Protein AF-0000000065847060 (afdb_homodimer)

Solvent-accessible surface area (backbone atoms only — not comparable to full-atom values): 39460 Å² total; per-residue (Å²): 130,84,56,58,54,76,64,38,70,67,44,27,54,49,33,51,66,60,37,60,28,64,28,51,70,73,54,60,78,75,68,36,31,61,59,46,44,52,50,37,51,49,50,43,52,54,35,46,53,58,48,40,30,58,43,33,50,36,80,91,42,14,38,55,24,51,50,40,34,46,71,70,39,90,66,25,40,58,41,51,33,45,35,58,52,40,50,53,52,36,50,53,38,47,53,50,40,53,49,50,30,63,48,35,31,47,39,71,45,50,69,36,39,46,46,46,52,54,47,50,51,50,50,52,53,35,51,52,32,54,53,31,57,50,36,8,36,51,15,48,51,48,49,48,54,59,48,49,56,45,44,49,41,81,97,47,8,62,59,49,33,29,57,60,17,66,43,94,49,81,43,51,48,25,44,12,34,34,48,42,47,38,68,46,43,61,57,52,48,54,54,49,48,52,53,33,49,52,47,38,62,72,74,41,71,81,36,62,77,46,59,88,44,85,86,45,54,36,55,27,49,63,65,54,49,52,53,42,51,51,49,47,50,55,52,49,48,52,51,46,50,37,43,75,76,42,58,60,71,88,56,63,77,56,47,77,36,72,50,48,97,87,62,80,70,93,77,85,67,75,58,73,94,46,14,35,42,50,21,37,22,73,44,35,88,47,64,48,60,7,51,51,47,30,54,43,69,58,55,50,62,70,48,46,52,76,50,62,59,44,88,57,56,19,34,75,86,32,68,67,54,42,51,51,50,53,49,48,52,51,40,48,51,49,28,27,54,48,29,75,47,72,93,39,90,67,48,45,59,53,29,36,52,42,40,51,48,55,54,40,42,67,72,44,49,47,34,52,47,29,45,49,47,32,61,73,65,72,107,128,82,56,57,53,75,66,39,71,67,44,28,54,48,35,52,66,59,37,61,28,65,30,51,68,72,55,59,77,75,67,38,31,61,58,48,44,53,51,36,50,50,50,42,51,54,36,45,53,58,48,38,30,59,42,35,51,37,81,89,41,14,40,56,25,50,50,41,33,48,72,70,38,90,66,25,40,58,41,50,34,45,34,58,53,39,51,52,51,37,50,53,37,48,52,50,39,52,48,50,30,62,48,34,31,48,39,72,46,50,68,35,39,48,46,46,52,53,48,50,51,50,50,52,53,37,51,53,33,54,53,33,57,50,35,7,36,50,15,47,51,49,50,46,54,62,48,47,56,46,43,48,43,81,98,49,8,61,58,49,32,30,58,61,19,65,43,95,50,81,44,49,48,25,44,11,34,34,49,41,47,38,66,47,43,58,56,52,49,54,55,50,48,53,51,33,49,50,47,36,62,73,73,41,70,79,37,62,76,46,58,87,45,84,85,45,54,36,55,25,48,62,65,54,48,53,55,41,49,51,50,46,50,52,52,50,48,53,51,48,48,37,43,75,74,42,55,60,71,88,56,63,76,55,48,79,36,69,51,49,96,87,61,80,68,92,76,86,68,73,57,73,93,46,13,36,43,50,21,36,21,73,44,35,87,47,66,46,60,7,52,50,44,29,54,42,68,56,55,52,63,70,48,48,53,76,50,63,58,46,89,57,54,18,35,75,88,30,68,69,54,43,52,52,51,53,48,48,51,50,41,48,51,47,28,28,54,49,30,75,46,73,93,39,91,68,49,46,58,52,28,36,52,41,41,51,46,55,53,40,41,66,73,44,48,48,34,50,47,29,46,49,49,33,60,72,65,72,107

Secondary structure (DSSP, 8-state):
---HHHHSHHHHHHIIIIIS-EEETT--GGGGHHHHHHHHHHHHHHHHHHHHTT----TTTHHHHHHHHHHTSTTHHHHHHHHHHHHHHHHHHHHHHHHHHHHHTGGGSHHHHHHHHHHHHHHHHHHHHHHHTT-BHHHHHHHHHHHHGGGGSTTTHHHHHHHHHTSSSSSHHHHHHHHHHHHHHHHHHHHHHHHHHHHHHHH----TT-S--TTSEEESTTHHHHHHHHHHHHHHHHHHHHHHH-TTTTS-GGGGSB--TT---S-----HHHHHHHHHHHTSSSHHHHHHHHHHHHHGGGGHHHH---SSS-GGG-HHHHHHHHHHHHHHHHHHHHHTS-S-TTHHHHHHHHHHHHHHIIIIIHHHHHHHHHHHTT-/---HHHHSHHHHHHIIIIIS-EEETT--GGGGHHHHHHHHHHHHHHHHHHHHTT----TTTHHHHHHHHHHTSTTHHHHHHHHHHHHHHHHHHHHHHHHHHHHHTGGGSHHHHHHHHHHHHHHHHHHHHHHHTT-BHHHHHHHHHHHHGGGGSTTTHHHHHHHHHTSSSS-HHHHHHHHHHHHHHHHHHHHHHHHHHHHHHHH----TT-S--TTSEEESTTHHHHHHHHHHHHHHHHHHHHHHH-TTTTS-GGGGSB--TT---S-----HHHHHHHHHHHTSSSHHHHHHHHHHHHHGGGGHHHH---SSS-GGG-HHHHHHHHHHHHHHHHHHHHHTS-S-TTHHHHHHHHHHHHHHIIIIIHHHHHHHHHHHTT-

InterPro domains:
  IPR005797 Cytochrome b/b6, N-terminal domain [PF00033] (19-204)
  IPR005797 Cytochrome b/b6, N-terminal domain [PS51002] (1-209)
  IPR005798 Cytochrome b/b6, C-terminal [PF00032] (258-359)
  IPR005798 Cytochrome b/b6, C-terminal [PS51003] (210-379)
  IPR016174 Di-haem cytochrome, transmembrane [SSF81342] (1-260)
  IPR027387 Cytochrome b/b6-like domain superfamily [G3DSA:1.20.810.10] (1-379)
  IPR030689 Cytochrome b [PIRSF038885] (4-377)
  IPR036150 Cytochrome b/b6, C-terminal domain superfamily [SSF81648] (261-379)
  IPR048259 Cytochrome b/b6, N-terminal domain, eukaryotic/bacterial [cd00284] (9-206)
  IPR048260 Cytochrome b/b6, C-terminal domain, eukaryotic/bacterial [cd00290] (207-354)

pLDDT: mean 91.4, std 8.97, range [33.34, 98.62]

Radius of gyration: 29.86 Å; Cα contacts (8 Å, |Δi|>4): 925; chains: 2; bounding box: 66×87×59 Å

Foldseek 3Di:
DPPCCCPPPVSVVVCCQAWQQWAFPFADLLVLLLVVLVVLLVLLLVLVVVLVVQADQALVCRLVSLVCQCPPNDCSLVSVLLNLVSLVLNLVSLVSNLLVCLQQQVCLLVQLQVLSLVLVVLSVLLNLLVLLRNQFALNQVSCQVVLLLQLLDPPCSCVSSCVCCVHDGNHSSNRVVSSVSSNVSSVVSVVSSVVSSVSCSVVDDAHNQRDDPPPRIDTCPPVVVVSSVVVNVVSVVVSSCCSVPPSCVQPDPRRNHHHDPVDHDPDRADGLSLLLLLLQLVLDPRSNVSSVLSVCLSVVSSCLSVLDDAPGSHCSVPVVLVVLSVVLVVLSVLSSVLSPDDCDPPSSVSSNVSSVSNCCSRRPVNSVSRVVSCVVVVD/DPPCCCPPPVSVVVCCQAWQQWAFPFADLLVLLLVVLVVLLVLLLVLVVVLVVQADQALVCRLVSLVCQCPPDDCSLVSVLLNLVSLVLNLVSLVSNLLVCLQQQVCLLVQLLVLSLVLVVLSVLLNLLVLLRSQFALNQVSCQVVLLLQLLDPPCSCVSSCVCCVHDGNHSSNRVVSSVSSNVSSVVSVVSSVVSSVSCSVVDDAHNQRDDPPPRIDTCPPVVVVSSVVVNVVSVVVSSCCSVPPSCPQPDPRRNHHHDPVDHDPDRADGLSLLLLLLQLVLDPRSNVSSVLSVCLSVVSSCLSVLDDAPGSHCNPPVVLVVLSVVLVVLSVLSSVLSPDDCDPPSSVSSNVSSVSNCCSRRPVNSVSRVVSCVVVVD

Sequence (758 aa):
MTNIRKSHPLIKIVNDALIDLPAPSNISSWWNFGSLLGVCLAVQILTGLFLAMHYTSDTATAFNSVTHICRDVNYGWLLRYLHANGASMFFICLYLHVGRGLYYGSYTYTETWNVGIILLFAVMATAFKGYVLPWGQKSFWGATVITNLLSAIPYIGTDLVEWIWGGFSVDKATLTRFFAFHFLLPFIIAAMVMVHLLFLHETGSNNPTGIPSYFDMIPFHPYYTIKDILGFFLMLMALLMLVLFSPDLLGDPDNYIPANPLNTPPHIKPEWYFLFAYAILRSIPNKLGGVLALVLSILILMIVPILHTSKQRSMTFRPLSQCLFWLLVADLLTLTWIGGQPVEHPYIIIGQLASILYFSIILLLMPLTSLMENHLLKWMTNIRKSHPLIKIVNDALIDLPAPSNISSWWNFGSLLGVCLAVQILTGLFLAMHYTSDTATAFNSVTHICRDVNYGWLLRYLHANGASMFFICLYLHVGRGLYYGSYTYTETWNVGIILLFAVMATAFKGYVLPWGQKSFWGATVITNLLSAIPYIGTDLVEWIWGGFSVDKATLTRFFAFHFLLPFIIAAMVMVHLLFLHETGSNNPTGIPSYFDMIPFHPYYTIKDILGFFLMLMALLMLVLFSPDLLGDPDNYIPANPLNTPPHIKPEWYFLFAYAILRSIPNKLGGVLALVLSILILMIVPILHTSKQRSMTFRPLSQCLFWLLVADLLTLTWIGGQPVEHPYIIIGQLASILYFSIILLLMPLTSLMENHLLKW

Organism: Otomops martiensseni (NCBI:txid258867)

Structure (mmCIF, N/CA/C/O backbone):
data_AF-0000000065847060-model_v1
#
loop_
_entity.id
_entity.type
_entity.pdbx_description
1 polymer 'Cytochrome b'
#
loop_
_atom_site.group_PDB
_atom_site.id
_atom_site.type_symbol
_atom_site.label_atom_id
_atom_site.label_alt_id
_atom_site.label_comp_id
_atom_site.label_asym_id
_atom_site.label_entity_id
_atom_site.label_seq_id
_atom_site.pdbx_PDB_ins_code
_atom_site.Cartn_x
_atom_site.Cartn_y
_atom_site.Cartn_z
_atom_site.occupancy
_atom_site.B_iso_or_equiv
_atom_site.auth_seq_id
_atom_site.auth_comp_id
_atom_site.auth_asym_id
_atom_site.auth_atom_id
_atom_site.pdbx_PDB_model_num
ATOM 1 N N . MET A 1 1 ? 26.703 20.562 -20.688 1 33.34 1 MET A N 1
ATOM 2 C CA . MET A 1 1 ? 25.328 20.312 -20.25 1 33.34 1 MET A CA 1
ATOM 3 C C . MET A 1 1 ? 25.234 19.016 -19.469 1 33.34 1 MET A C 1
ATOM 5 O O . MET A 1 1 ? 25.5 17.938 -20.016 1 33.34 1 MET A O 1
ATOM 9 N N . THR A 1 2 ? 25.547 19.062 -18.219 1 48.06 2 THR A N 1
ATOM 10 C CA . THR A 1 2 ? 25.656 17.875 -17.375 1 48.06 2 THR A CA 1
ATOM 11 C C . THR A 1 2 ? 24.391 17.031 -17.469 1 48.06 2 THR A C 1
ATOM 13 O O . THR A 1 2 ? 23.281 17.531 -17.312 1 48.06 2 THR A O 1
ATOM 16 N N . ASN A 1 3 ? 24.375 16.016 -18.188 1 52.25 3 ASN A N 1
ATOM 17 C CA . ASN A 1 3 ? 23.25 15.109 -18.453 1 52.25 3 ASN A CA 1
ATOM 18 C C . ASN A 1 3 ? 22.547 14.703 -17.156 1 52.25 3 ASN A C 1
ATOM 20 O O . ASN A 1 3 ? 23.125 14.016 -16.312 1 52.25 3 ASN A O 1
ATOM 24 N N . ILE A 1 4 ? 21.5 15.43 -16.75 1 63.53 4 ILE A N 1
ATOM 25 C CA . ILE A 1 4 ? 20.672 15.234 -15.57 1 63.53 4 ILE A CA 1
ATOM 26 C C . ILE A 1 4 ? 20.5 13.742 -15.289 1 63.53 4 ILE A C 1
ATOM 28 O O . ILE A 1 4 ? 20.391 13.328 -14.133 1 63.53 4 ILE A O 1
ATOM 32 N N . ARG A 1 5 ? 20.594 12.945 -16.219 1 60.72 5 ARG A N 1
ATOM 33 C CA . ARG A 1 5 ? 20.406 11.508 -16.062 1 60.72 5 ARG A CA 1
ATOM 34 C C . ARG A 1 5 ? 21.578 10.883 -15.312 1 60.72 5 ARG A C 1
ATOM 36 O O . ARG A 1 5 ? 21.406 9.875 -14.633 1 60.72 5 ARG A O 1
ATOM 43 N N . LYS A 1 6 ? 22.609 11.523 -15.344 1 66.5 6 LYS A N 1
ATOM 44 C CA . LYS A 1 6 ? 23.828 10.984 -14.742 1 66.5 6 LYS A CA 1
ATOM 45 C C . LYS A 1 6 ? 24.156 11.703 -13.438 1 66.5 6 LYS A C 1
ATOM 47 O O . LYS A 1 6 ? 24.969 11.219 -12.641 1 66.5 6 LYS A O 1
ATOM 52 N N . SER A 1 7 ? 23.391 12.812 -13.18 1 62.47 7 SER A N 1
ATOM 53 C CA . SER A 1 7 ? 23.797 13.609 -12.023 1 62.47 7 SER A CA 1
ATOM 54 C C . SER A 1 7 ? 22.734 13.562 -10.922 1 62.47 7 SER A C 1
ATOM 56 O O . SER A 1 7 ? 23.062 13.5 -9.734 1 62.47 7 SER A O 1
ATOM 58 N N . HIS A 1 8 ? 21.5 13.57 -11.32 1 70.31 8 HIS A N 1
ATOM 59 C CA . HIS A 1 8 ? 20.438 13.578 -10.312 1 70.31 8 HIS A CA 1
ATOM 60 C C . HIS A 1 8 ? 20.297 12.203 -9.664 1 70.31 8 HIS A C 1
ATOM 62 O O . HIS A 1 8 ? 20.172 11.195 -10.359 1 70.31 8 HIS A O 1
ATOM 68 N N . PRO A 1 9 ? 20.312 12.117 -8.422 1 67.75 9 PRO A N 1
ATOM 69 C CA . PRO A 1 9 ? 20.375 10.844 -7.703 1 67.75 9 PRO A CA 1
ATOM 70 C C . PRO A 1 9 ? 19.25 9.891 -8.07 1 67.75 9 PRO A C 1
ATOM 72 O O . PRO A 1 9 ? 19.469 8.703 -8.273 1 67.75 9 PRO A O 1
ATOM 75 N N . LEU A 1 10 ? 18.141 10.391 -8.156 1 69.38 10 LEU A N 1
ATOM 76 C CA . LEU A 1 10 ? 17 9.539 -8.477 1 69.38 10 LEU A CA 1
ATOM 77 C C . LEU A 1 10 ? 17.047 9.086 -9.93 1 69.38 10 LEU A C 1
ATOM 79 O O . LEU A 1 10 ? 16.797 7.918 -10.227 1 69.38 10 LEU A O 1
ATOM 83 N N . ILE A 1 11 ? 17.328 10 -10.773 1 70.62 11 ILE A N 1
ATOM 84 C CA . ILE A 1 11 ? 17.344 9.695 -12.195 1 70.62 11 ILE A CA 1
ATOM 85 C C . ILE A 1 11 ? 18.484 8.719 -12.492 1 70.62 11 ILE A C 1
ATOM 87 O O . ILE A 1 11 ? 18.344 7.844 -13.352 1 70.62 11 ILE A O 1
ATOM 91 N N . LYS A 1 12 ? 19.5 8.852 -11.766 1 70 12 LYS A N 1
ATOM 92 C CA . LYS A 1 12 ? 20.641 7.957 -11.945 1 70 12 LYS A CA 1
ATOM 93 C C . LYS A 1 12 ? 20.266 6.516 -11.625 1 70 12 LYS A C 1
ATOM 95 O O . LYS A 1 12 ? 20.672 5.59 -12.328 1 70 12 LYS A O 1
ATOM 100 N N . ILE A 1 13 ? 19.5 6.363 -10.609 1 69.88 13 ILE A N 1
ATOM 101 C CA . ILE A 1 13 ? 19.047 5.031 -10.203 1 69.88 13 ILE A CA 1
ATOM 102 C C . ILE A 1 13 ? 18.172 4.426 -11.297 1 69.88 13 ILE A C 1
ATOM 104 O O . ILE A 1 13 ? 18.375 3.271 -11.688 1 69.88 13 ILE A O 1
ATOM 108 N N . VAL A 1 14 ? 17.344 5.234 -11.836 1 69.62 14 VAL A N 1
ATOM 109 C CA . VAL A 1 14 ? 16.453 4.785 -12.898 1 69.62 14 VAL A CA 1
ATOM 110 C C . VAL A 1 14 ? 17.266 4.5 -14.164 1 69.62 14 VAL A C 1
ATOM 112 O O . VAL A 1 14 ? 17.031 3.49 -14.836 1 69.62 14 VAL A O 1
ATOM 115 N N . ASN A 1 15 ? 18.172 5.359 -14.445 1 68.5 15 ASN A N 1
ATOM 116 C CA . ASN A 1 15 ? 19 5.191 -15.633 1 68.5 15 ASN A CA 1
ATOM 117 C C . ASN A 1 15 ? 19.828 3.91 -15.562 1 68.5 15 ASN A C 1
ATOM 119 O O . ASN A 1 15 ? 19.859 3.139 -16.516 1 68.5 15 ASN A O 1
ATOM 123 N N . ASP A 1 16 ? 20.391 3.719 -14.508 1 69.38 16 ASP A N 1
ATOM 124 C CA . ASP A 1 16 ? 21.234 2.537 -14.336 1 69.38 16 ASP A CA 1
ATOM 125 C C . ASP A 1 16 ? 20.391 1.263 -14.328 1 69.38 16 ASP A C 1
ATOM 127 O O . ASP A 1 16 ? 20.828 0.221 -14.82 1 69.38 16 ASP A O 1
ATOM 131 N N . ALA A 1 17 ? 19.156 1.473 -13.891 1 68 17 ALA A N 1
ATOM 132 C CA . ALA A 1 17 ? 18.312 0.294 -13.711 1 68 17 ALA A CA 1
ATOM 133 C C . ALA A 1 17 ? 17.578 -0.053 -15 1 68 17 ALA A C 1
ATOM 135 O O . ALA A 1 17 ? 17.266 -1.221 -15.25 1 68 17 ALA A O 1
ATOM 136 N N . LEU A 1 18 ? 17.375 0.952 -15.805 1 69.75 18 LEU A N 1
ATOM 137 C CA . LEU A 1 18 ? 16.484 0.689 -16.938 1 69.75 18 LEU A CA 1
ATOM 138 C C . LEU A 1 18 ? 17.188 0.986 -18.25 1 69.75 18 LEU A C 1
ATOM 140 O O . LEU A 1 18 ? 16.891 0.352 -19.266 1 69.75 18 LEU A O 1
ATOM 144 N N . ILE A 1 19 ? 18.062 1.919 -18.25 1 69.19 19 ILE A N 1
ATOM 145 C CA . ILE A 1 19 ? 18.609 2.377 -19.516 1 69.19 19 ILE A CA 1
ATOM 146 C C . ILE A 1 19 ? 19.969 1.732 -19.766 1 69.19 19 ILE A C 1
ATOM 148 O O . ILE A 1 19 ? 20.172 1.046 -20.766 1 69.19 19 ILE A O 1
ATOM 152 N N . ASP A 1 20 ? 20.891 1.812 -18.891 1 71.19 20 ASP A N 1
ATOM 153 C CA . ASP A 1 20 ? 22.266 1.383 -19.125 1 71.19 20 ASP A CA 1
ATOM 154 C C . ASP A 1 20 ? 22.5 -0.01 -18.547 1 71.19 20 ASP A C 1
ATOM 156 O O . ASP A 1 20 ? 23.656 -0.417 -18.359 1 71.19 20 ASP A O 1
ATOM 160 N N . LEU A 1 21 ? 21.453 -0.7 -18.359 1 75.12 21 LEU A N 1
ATOM 161 C CA . LEU A 1 21 ? 21.625 -2.047 -17.828 1 75.12 21 LEU A CA 1
ATOM 162 C C . LEU A 1 21 ? 22.25 -2.963 -18.875 1 75.12 21 LEU A C 1
ATOM 164 O O . LEU A 1 21 ? 21.703 -3.143 -19.953 1 75.12 21 LEU A O 1
ATOM 168 N N . PRO A 1 22 ? 23.422 -3.395 -18.625 1 76.06 22 PRO A N 1
ATOM 169 C CA . PRO A 1 22 ? 24.031 -4.336 -19.562 1 76.06 22 PRO A CA 1
ATOM 170 C C . PRO A 1 22 ? 23.266 -5.648 -19.672 1 76.06 22 PRO A C 1
ATOM 172 O O . PRO A 1 22 ? 22.891 -6.23 -18.656 1 76.06 22 PRO A O 1
ATOM 175 N N . ALA A 1 23 ? 22.953 -6.02 -20.875 1 82.44 23 ALA A N 1
ATOM 176 C CA . ALA A 1 23 ? 22.234 -7.27 -21.125 1 82.44 23 ALA A CA 1
ATOM 177 C C . ALA A 1 23 ? 22.938 -8.078 -22.219 1 82.44 23 ALA A C 1
ATOM 179 O O . ALA A 1 23 ? 23.453 -7.52 -23.188 1 82.44 23 ALA A O 1
ATOM 180 N N . PRO A 1 24 ? 22.938 -9.391 -21.969 1 83.56 24 PRO A N 1
ATOM 181 C CA . PRO A 1 24 ? 23.516 -10.211 -23.031 1 83.56 24 PRO A CA 1
ATOM 182 C C . PRO A 1 24 ? 22.828 -10.023 -24.375 1 83.56 24 PRO A C 1
ATOM 184 O O . PRO A 1 24 ? 21.609 -9.883 -24.438 1 83.56 24 PRO A O 1
ATOM 187 N N . SER A 1 25 ? 23.531 -10.086 -25.422 1 79.56 25 SER A N 1
ATOM 188 C CA . SER A 1 25 ? 23.016 -9.797 -26.766 1 79.56 25 SER A CA 1
ATOM 189 C C . SER A 1 25 ? 22.172 -10.953 -27.297 1 79.56 25 SER A C 1
ATOM 191 O O . SER A 1 25 ? 21.391 -10.773 -28.234 1 79.56 25 SER A O 1
ATOM 193 N N . ASN A 1 26 ? 22.281 -12.055 -26.688 1 81.5 26 ASN A N 1
ATOM 194 C CA . ASN A 1 26 ? 21.656 -13.242 -27.266 1 81.5 26 ASN A CA 1
ATOM 195 C C . ASN A 1 26 ? 20.375 -13.602 -26.531 1 81.5 26 ASN A C 1
ATOM 197 O O . ASN A 1 26 ? 19.859 -14.719 -26.672 1 81.5 26 ASN A O 1
ATOM 201 N N . ILE A 1 27 ? 19.953 -12.703 -25.812 1 81.69 27 ILE A N 1
ATOM 202 C CA . ILE A 1 27 ? 18.719 -13.031 -25.094 1 81.69 27 ILE A CA 1
ATOM 203 C C . ILE A 1 27 ? 17.531 -12.906 -26.031 1 81.69 27 ILE A C 1
ATOM 205 O O . ILE A 1 27 ? 17.531 -12.086 -26.953 1 81.69 27 ILE A O 1
ATOM 209 N N . SER A 1 28 ? 16.578 -13.836 -25.922 1 81.75 28 SER A N 1
ATOM 210 C CA . SER A 1 28 ? 15.391 -13.875 -26.766 1 81.75 28 SER A CA 1
ATOM 211 C C . SER A 1 28 ? 14.227 -13.133 -26.125 1 81.75 28 SER A C 1
ATOM 213 O O . SER A 1 28 ? 14.383 -12.523 -25.062 1 81.75 28 SER A O 1
ATOM 215 N N . SER A 1 29 ? 13.031 -13.234 -26.781 1 82.75 29 SER A N 1
ATOM 216 C CA . SER A 1 29 ? 11.828 -12.57 -26.297 1 82.75 29 SER A CA 1
ATOM 217 C C . SER A 1 29 ? 11.312 -13.219 -25 1 82.75 29 SER A C 1
ATOM 219 O O . SER A 1 29 ? 10.5 -12.633 -24.297 1 82.75 29 SER A O 1
ATOM 221 N N . TRP A 1 30 ? 11.852 -14.359 -24.734 1 82.25 30 TRP A N 1
ATOM 222 C CA . TRP A 1 30 ? 11.43 -15.062 -23.516 1 82.25 30 TRP A CA 1
ATOM 223 C C . TRP A 1 30 ? 11.867 -14.305 -22.266 1 82.25 30 TRP A C 1
ATOM 225 O O . TRP A 1 30 ? 11.297 -14.5 -21.188 1 82.25 30 TRP A O 1
ATOM 235 N N . TRP A 1 31 ? 12.883 -13.484 -22.469 1 86.19 31 TRP A N 1
ATOM 236 C CA . TRP A 1 31 ? 13.398 -12.719 -21.328 1 86.19 31 TRP A CA 1
ATOM 237 C C . TRP A 1 31 ? 12.539 -11.492 -21.062 1 86.19 31 TRP A C 1
ATOM 239 O O . TRP A 1 31 ? 12.711 -10.812 -20.047 1 86.19 31 TRP A O 1
ATOM 249 N N . ASN A 1 32 ? 11.531 -11.328 -21.922 1 89.44 32 ASN A N 1
ATOM 250 C CA . ASN A 1 32 ? 10.672 -10.156 -21.797 1 89.44 32 ASN A CA 1
ATOM 251 C C . ASN A 1 32 ? 9.555 -10.391 -20.781 1 89.44 32 ASN A C 1
ATOM 253 O O . ASN A 1 32 ? 8.859 -9.445 -20.391 1 89.44 32 ASN A O 1
ATOM 257 N N . PHE A 1 33 ? 9.406 -11.562 -20.328 1 91.75 33 PHE A N 1
ATOM 258 C CA . PHE A 1 33 ? 8.258 -11.875 -19.484 1 91.75 33 PHE A CA 1
ATOM 259 C C . PHE A 1 33 ? 8.414 -11.25 -18.094 1 91.75 33 PHE A C 1
ATOM 261 O O . PHE A 1 33 ? 7.422 -11.008 -17.406 1 91.75 33 PHE A O 1
ATOM 268 N N . GLY A 1 34 ? 9.633 -11.008 -17.797 1 91.94 34 GLY A N 1
ATOM 269 C CA . GLY A 1 34 ? 9.812 -10.234 -16.578 1 91.94 34 GLY A CA 1
ATOM 270 C C . GLY A 1 34 ? 9.195 -8.852 -16.641 1 91.94 34 GLY A C 1
ATOM 271 O O . GLY A 1 34 ? 8.461 -8.445 -15.734 1 91.94 34 GLY A O 1
ATOM 272 N N . SER A 1 35 ? 9.508 -8.195 -17.703 1 91.88 35 SER A N 1
ATOM 273 C CA . SER A 1 35 ? 8.961 -6.859 -17.891 1 91.88 35 SER A CA 1
ATOM 274 C C . SER A 1 35 ? 7.445 -6.902 -18.062 1 91.88 35 SER A C 1
ATOM 276 O O . SER A 1 35 ? 6.734 -6.008 -17.609 1 91.88 35 SER A O 1
ATOM 278 N N . LEU A 1 36 ? 6.957 -7.914 -18.75 1 96 36 LEU A N 1
ATOM 279 C CA . LEU A 1 36 ? 5.516 -8.07 -18.906 1 96 36 LEU A CA 1
ATOM 280 C C . LEU A 1 36 ? 4.832 -8.227 -17.547 1 96 36 LEU A C 1
ATOM 282 O O . LEU A 1 36 ? 3.748 -7.676 -17.344 1 96 36 LEU A O 1
ATOM 286 N N . LEU A 1 37 ? 5.461 -8.977 -16.703 1 97.81 37 LEU A N 1
ATOM 287 C CA . LEU A 1 37 ? 4.922 -9.148 -15.359 1 97.81 37 LEU A CA 1
ATOM 288 C C . LEU A 1 37 ? 4.844 -7.809 -14.633 1 97.81 37 LEU A C 1
ATOM 290 O O . LEU A 1 37 ? 3.914 -7.57 -13.859 1 97.81 37 LEU A O 1
ATOM 294 N N . GLY A 1 38 ? 5.812 -6.961 -14.891 1 96.44 38 GLY A N 1
ATOM 295 C CA . GLY A 1 38 ? 5.746 -5.621 -14.328 1 96.44 38 GLY A CA 1
ATOM 296 C C . GLY A 1 38 ? 4.523 -4.844 -14.781 1 96.44 38 GLY A C 1
ATOM 297 O O . GLY A 1 38 ? 3.869 -4.184 -13.969 1 96.44 38 GLY A O 1
ATOM 298 N N . VAL A 1 39 ? 4.223 -4.961 -15.992 1 96.19 39 VAL A N 1
ATOM 299 C CA . VAL A 1 39 ? 3.061 -4.27 -16.547 1 96.19 39 VAL A CA 1
ATOM 300 C C . VAL A 1 39 ? 1.78 -4.887 -15.977 1 96.19 39 VAL A C 1
ATOM 302 O O . VAL A 1 39 ? 0.838 -4.168 -15.633 1 96.19 39 VAL A O 1
ATOM 305 N N . CYS A 1 40 ? 1.744 -6.188 -15.906 1 97.94 40 CYS A N 1
ATOM 306 C CA . CYS A 1 40 ? 0.587 -6.852 -15.312 1 97.94 40 CYS A CA 1
ATOM 307 C C . CYS A 1 40 ? 0.35 -6.367 -13.891 1 97.94 40 CYS A C 1
ATOM 309 O O . CYS A 1 40 ? -0.788 -6.098 -13.5 1 97.94 40 CYS A O 1
ATOM 311 N N . LEU A 1 41 ? 1.435 -6.285 -13.156 1 98.12 41 LEU A N 1
ATOM 312 C CA . LEU A 1 41 ? 1.323 -5.809 -11.781 1 98.12 41 LEU A CA 1
ATOM 313 C C . LEU A 1 41 ? 0.771 -4.387 -11.742 1 98.12 41 LEU A C 1
ATOM 315 O O . LEU A 1 41 ? -0.118 -4.086 -10.945 1 98.12 41 LEU A O 1
ATOM 319 N N . ALA A 1 42 ? 1.227 -3.541 -12.609 1 97 42 ALA A N 1
ATOM 320 C CA . ALA A 1 42 ? 0.76 -2.16 -12.68 1 97 42 ALA A CA 1
ATOM 321 C C . ALA A 1 42 ? -0.724 -2.098 -13.031 1 97 42 ALA A C 1
ATOM 323 O O . ALA A 1 42 ? -1.486 -1.354 -12.406 1 97 42 ALA A O 1
ATOM 324 N N . VAL A 1 43 ? -1.07 -2.857 -13.984 1 97.5 43 VAL A N 1
ATOM 325 C CA . VAL A 1 43 ? -2.467 -2.891 -14.406 1 97.5 43 VAL A CA 1
ATOM 326 C C . VAL A 1 43 ? -3.344 -3.365 -13.25 1 97.5 43 VAL A C 1
ATOM 328 O O . VAL A 1 43 ? -4.398 -2.785 -12.984 1 97.5 43 VAL A O 1
ATOM 331 N N . GLN A 1 44 ? -2.908 -4.395 -12.625 1 98.56 44 GLN A N 1
ATOM 332 C CA . GLN A 1 44 ? -3.67 -4.938 -11.5 1 98.56 44 GLN A CA 1
ATOM 333 C C . GLN A 1 44 ? -3.803 -3.908 -10.383 1 98.56 44 GLN A C 1
ATOM 335 O O . GLN A 1 44 ? -4.879 -3.752 -9.797 1 98.56 44 GLN A O 1
ATOM 340 N N . ILE A 1 45 ? -2.766 -3.209 -10.031 1 97.94 45 ILE A N 1
ATOM 341 C CA . ILE A 1 45 ? -2.799 -2.223 -8.953 1 97.94 45 ILE A CA 1
ATOM 342 C C . ILE A 1 45 ? -3.707 -1.061 -9.352 1 97.94 45 ILE A C 1
ATOM 344 O O . ILE A 1 45 ? -4.566 -0.643 -8.562 1 97.94 45 ILE A O 1
ATOM 348 N N . LEU A 1 46 ? -3.594 -0.546 -10.555 1 97.38 46 LEU A N 1
ATOM 349 C CA . LEU A 1 46 ? -4.359 0.614 -10.992 1 97.38 46 LEU A CA 1
ATOM 350 C C . LEU A 1 46 ? -5.848 0.283 -11.078 1 97.38 46 LEU A C 1
ATOM 352 O O . LEU A 1 46 ? -6.684 1.031 -10.562 1 97.38 46 LEU A O 1
ATOM 356 N N . THR A 1 47 ? -6.148 -0.792 -11.711 1 97.94 47 THR A N 1
ATOM 357 C CA . THR A 1 47 ? -7.555 -1.168 -11.812 1 97.94 47 THR A CA 1
ATOM 358 C C . THR A 1 47 ? -8.117 -1.513 -10.438 1 97.94 47 THR A C 1
ATOM 360 O O . THR A 1 47 ? -9.258 -1.164 -10.125 1 97.94 47 THR A O 1
ATOM 363 N N . GLY A 1 48 ? -7.309 -2.23 -9.641 1 98 48 GLY A N 1
ATOM 364 C CA . GLY A 1 48 ? -7.742 -2.545 -8.289 1 98 48 GLY A CA 1
ATOM 365 C C . GLY A 1 48 ? -8.039 -1.313 -7.453 1 98 48 GLY A C 1
ATOM 366 O O . GLY A 1 48 ? -9.008 -1.291 -6.688 1 98 48 GLY A O 1
ATOM 367 N N . LEU A 1 49 ? -7.234 -0.3 -7.543 1 97.12 49 LEU A N 1
ATOM 368 C CA . LEU A 1 49 ? -7.449 0.944 -6.812 1 97.12 49 LEU A CA 1
ATOM 369 C C . LEU A 1 49 ? -8.758 1.605 -7.238 1 97.12 49 LEU A C 1
ATOM 371 O O . LEU A 1 49 ? -9.516 2.08 -6.395 1 97.12 49 LEU A O 1
ATOM 375 N N . PHE A 1 50 ? -8.984 1.636 -8.5 1 96.88 50 PHE A N 1
ATOM 376 C CA . PHE A 1 50 ? -10.227 2.213 -8.992 1 96.88 50 PHE A CA 1
ATOM 377 C C . PHE A 1 50 ? -11.43 1.438 -8.469 1 96.88 50 PHE A C 1
ATOM 379 O O . PHE A 1 50 ? -12.414 2.035 -8.039 1 96.88 50 PHE A O 1
ATOM 386 N N . LEU A 1 51 ? -11.328 0.161 -8.508 1 97.81 51 LEU A N 1
ATOM 387 C CA . LEU A 1 51 ? -12.438 -0.66 -8.023 1 97.81 51 LEU A CA 1
ATOM 388 C C . LEU A 1 51 ? -12.664 -0.442 -6.531 1 97.81 51 LEU A C 1
ATOM 390 O O . LEU A 1 51 ? -13.812 -0.39 -6.078 1 97.81 51 LEU A O 1
ATOM 394 N N . ALA A 1 52 ? -11.594 -0.293 -5.801 1 97.31 52 ALA A N 1
ATOM 395 C CA . ALA A 1 52 ? -11.68 -0.107 -4.355 1 97.31 52 ALA A CA 1
ATOM 396 C C . ALA A 1 52 ? -12.43 1.173 -4.012 1 97.31 52 ALA A C 1
ATOM 398 O O . ALA A 1 52 ? -13.062 1.264 -2.955 1 97.31 52 ALA A O 1
ATOM 399 N N . MET A 1 53 ? -12.445 2.111 -4.883 1 96.56 53 MET A N 1
ATOM 400 C CA . MET A 1 53 ? -13.102 3.393 -4.648 1 96.56 53 MET A CA 1
ATOM 401 C C . MET A 1 53 ? -14.617 3.246 -4.734 1 96.56 53 MET A C 1
ATOM 403 O O . MET A 1 53 ? -15.359 4.16 -4.363 1 96.56 53 MET A O 1
ATOM 407 N N . HIS A 1 54 ? -15.07 2.09 -5.207 1 96.12 54 HIS A N 1
ATOM 408 C CA . HIS A 1 54 ? -16.5 1.877 -5.379 1 96.12 54 HIS A CA 1
ATOM 409 C C . HIS A 1 54 ? -16.953 0.611 -4.664 1 96.12 54 HIS A C 1
ATOM 411 O O . HIS A 1 54 ? -18.141 0.245 -4.734 1 96.12 54 HIS A O 1
ATOM 417 N N . TYR A 1 55 ? -16.031 -0.058 -4.023 1 96.88 55 TYR A N 1
ATOM 418 C CA . TYR A 1 55 ? -16.312 -1.363 -3.438 1 96.88 55 TYR A CA 1
ATOM 419 C C . TYR A 1 55 ? -16.484 -1.259 -1.928 1 96.88 55 TYR A C 1
ATOM 421 O O . TYR A 1 55 ? -15.766 -0.506 -1.267 1 96.88 55 TYR A O 1
ATOM 429 N N . THR A 1 56 ? -17.375 -2.006 -1.36 1 95.75 56 THR A N 1
ATOM 430 C CA . THR A 1 56 ? -17.547 -2.123 0.083 1 95.75 56 THR A CA 1
ATOM 431 C C . THR A 1 56 ? -17.453 -3.582 0.522 1 95.75 56 THR A C 1
ATOM 433 O O . THR A 1 56 ? -18.094 -4.457 -0.075 1 95.75 56 THR A O 1
ATOM 436 N N . SER A 1 57 ? -16.703 -3.863 1.511 1 95.56 57 SER A N 1
ATOM 437 C CA . SER A 1 57 ? -16.406 -5.227 1.948 1 95.56 57 SER A CA 1
ATOM 438 C C . SER A 1 57 ? -17.328 -5.645 3.09 1 95.56 57 SER A C 1
ATOM 440 O O . SER A 1 57 ? -16.859 -5.938 4.195 1 95.56 57 SER A O 1
ATOM 442 N N . ASP A 1 58 ? -18.516 -5.66 2.869 1 94.5 58 ASP A N 1
ATOM 443 C CA . ASP A 1 58 ? -19.547 -6.129 3.785 1 94.5 58 ASP A CA 1
ATOM 444 C C . ASP A 1 58 ? -20.453 -7.164 3.113 1 94.5 58 ASP A C 1
ATOM 446 O O . ASP A 1 58 ? -20.812 -7.02 1.942 1 94.5 58 ASP A O 1
ATOM 450 N N . THR A 1 59 ? -20.828 -8.234 3.846 1 92.44 59 THR A N 1
ATOM 451 C CA . THR A 1 59 ? -21.594 -9.328 3.262 1 92.44 59 THR A CA 1
ATOM 452 C C . THR A 1 59 ? -22.938 -8.82 2.713 1 92.44 59 THR A C 1
ATOM 454 O O . THR A 1 59 ? -23.469 -9.383 1.753 1 92.44 59 THR A O 1
ATOM 457 N N . ALA A 1 60 ? -23.422 -7.711 3.279 1 91.06 60 ALA A N 1
ATOM 458 C CA . ALA A 1 60 ? -24.703 -7.18 2.859 1 91.06 60 ALA A CA 1
ATOM 459 C C . ALA A 1 60 ? -24.578 -6.32 1.608 1 91.06 60 ALA A C 1
ATOM 461 O O . ALA A 1 60 ? -25.547 -6.125 0.87 1 91.06 60 ALA A O 1
ATOM 462 N N . THR A 1 61 ? -23.391 -5.84 1.355 1 93.81 61 THR A N 1
ATOM 463 C CA . THR A 1 61 ? -23.312 -4.82 0.313 1 93.81 61 THR A CA 1
ATOM 464 C C . THR A 1 61 ? -22.266 -5.207 -0.732 1 93.81 61 THR A C 1
ATOM 466 O O . THR A 1 61 ? -22.219 -4.613 -1.813 1 93.81 61 THR A O 1
ATOM 469 N N . ALA A 1 62 ? -21.422 -6.168 -0.521 1 95.19 62 ALA A N 1
ATOM 470 C CA . ALA A 1 62 ? -20.297 -6.488 -1.396 1 95.19 62 ALA A CA 1
ATOM 471 C C . ALA A 1 62 ? -20.781 -6.832 -2.803 1 95.19 62 ALA A C 1
ATOM 473 O O . ALA A 1 62 ? -20.328 -6.23 -3.783 1 95.19 62 ALA A O 1
ATOM 474 N N . PHE A 1 63 ? -21.703 -7.766 -2.891 1 95.19 63 PHE A N 1
ATOM 475 C CA . PHE A 1 63 ? -22.203 -8.203 -4.191 1 95.19 63 PHE A CA 1
ATOM 476 C C . PHE A 1 63 ? -22.844 -7.043 -4.938 1 95.19 63 PHE A C 1
ATOM 478 O O . PHE A 1 63 ? -22.594 -6.848 -6.129 1 95.19 63 PHE A O 1
ATOM 485 N N . ASN A 1 64 ? -23.609 -6.25 -4.25 1 94.12 64 ASN A N 1
ATOM 486 C CA . ASN A 1 64 ? -24.281 -5.105 -4.855 1 94.12 64 ASN A CA 1
ATOM 487 C C . ASN A 1 64 ? -23.281 -4.051 -5.32 1 94.12 64 ASN A C 1
ATOM 489 O O . ASN A 1 64 ? -23.516 -3.377 -6.328 1 94.12 64 ASN A O 1
ATOM 493 N N . SER A 1 65 ? -22.297 -3.881 -4.551 1 94.69 65 SER A N 1
ATOM 494 C CA . SER A 1 65 ? -21.281 -2.912 -4.949 1 94.69 65 SER A CA 1
ATOM 495 C C . SER A 1 65 ? -20.594 -3.332 -6.246 1 94.69 65 SER A C 1
ATOM 497 O O . SER A 1 65 ? -20.281 -2.488 -7.09 1 94.69 65 SER A O 1
ATOM 499 N N . VAL A 1 66 ? -20.391 -4.621 -6.422 1 95.06 66 VAL A N 1
ATOM 500 C CA . VAL A 1 66 ? -19.797 -5.121 -7.66 1 95.06 66 VAL A CA 1
ATOM 501 C C . VAL A 1 66 ? -20.766 -4.891 -8.82 1 95.06 66 VAL A C 1
ATOM 503 O O . VAL A 1 66 ? -20.359 -4.453 -9.898 1 95.06 66 VAL A O 1
ATOM 506 N N . THR A 1 67 ? -22.016 -5.148 -8.609 1 95.06 67 THR A N 1
ATOM 507 C CA . THR A 1 67 ? -23.031 -4.902 -9.625 1 95.06 67 THR A CA 1
ATOM 508 C C . THR A 1 67 ? -23.109 -3.418 -9.969 1 95.06 67 THR A C 1
ATOM 510 O O . THR A 1 67 ? -23.203 -3.053 -11.141 1 95.06 67 THR A O 1
ATOM 513 N N . HIS A 1 68 ? -23.047 -2.621 -8.961 1 94.5 68 HIS A N 1
ATOM 514 C CA . HIS A 1 68 ? -23.031 -1.175 -9.148 1 94.5 68 HIS A CA 1
ATOM 515 C C . HIS A 1 68 ? -21.859 -0.735 -10 1 94.5 68 HIS A C 1
ATOM 517 O O . HIS A 1 68 ? -22.016 0.082 -10.914 1 94.5 68 HIS A O 1
ATOM 523 N N . ILE A 1 69 ? -20.734 -1.259 -9.781 1 95.19 69 ILE A N 1
ATOM 524 C CA . ILE A 1 69 ? -19.531 -0.947 -10.555 1 95.19 69 ILE A CA 1
ATOM 525 C C . ILE A 1 69 ? -19.766 -1.28 -12.023 1 95.19 69 ILE A C 1
ATOM 527 O O . ILE A 1 69 ? -19.484 -0.462 -12.906 1 95.19 69 ILE A O 1
ATOM 531 N N . CYS A 1 70 ? -20.328 -2.402 -12.297 1 94.62 70 CYS A N 1
ATOM 532 C CA . CYS A 1 70 ? -20.469 -2.908 -13.656 1 94.62 70 CYS A CA 1
ATOM 533 C C . CYS A 1 70 ? -21.594 -2.18 -14.391 1 94.62 70 CYS A C 1
ATOM 535 O O . CYS A 1 70 ? -21.5 -1.96 -15.602 1 94.62 70 CYS A O 1
ATOM 537 N N . ARG A 1 71 ? -22.578 -1.689 -13.648 1 94.81 71 ARG A N 1
ATOM 538 C CA . ARG A 1 71 ? -23.781 -1.211 -14.32 1 94.81 71 ARG A CA 1
ATOM 539 C C . ARG A 1 71 ? -23.891 0.308 -14.242 1 94.81 71 ARG A C 1
ATOM 541 O O . ARG A 1 71 ? -24.375 0.951 -15.172 1 94.81 71 ARG A O 1
ATOM 548 N N . ASP A 1 72 ? -23.406 0.902 -13.156 1 93.62 72 ASP A N 1
ATOM 549 C CA . ASP A 1 72 ? -23.734 2.299 -12.891 1 93.62 72 ASP A CA 1
ATOM 550 C C . ASP A 1 72 ? -22.516 3.195 -13.062 1 93.62 72 ASP A C 1
ATOM 552 O O . ASP A 1 72 ? -22.641 4.391 -13.336 1 93.62 72 ASP A O 1
ATOM 556 N N . VAL A 1 73 ? -21.406 2.668 -12.852 1 93.06 73 VAL A N 1
ATOM 557 C CA . VAL A 1 73 ? -20.188 3.463 -12.953 1 93.06 73 VAL A CA 1
ATOM 558 C C . VAL A 1 73 ? -19.719 3.535 -14.406 1 93.06 73 VAL A C 1
ATOM 560 O O . VAL A 1 73 ? -19.688 2.516 -15.102 1 93.06 73 VAL A O 1
ATOM 563 N N . ASN A 1 74 ? -19.328 4.734 -14.852 1 93.25 74 ASN A N 1
ATOM 564 C CA . ASN A 1 74 ? -18.844 4.906 -16.219 1 93.25 74 ASN A CA 1
ATOM 565 C C . ASN A 1 74 ? -17.594 4.074 -16.469 1 93.25 74 ASN A C 1
ATOM 567 O O . ASN A 1 74 ? -16.547 4.285 -15.844 1 93.25 74 ASN A O 1
ATOM 571 N N . TYR A 1 75 ? -17.734 3.084 -17.391 1 94.62 75 TYR A N 1
ATOM 572 C CA . TYR A 1 75 ? -16.672 2.18 -17.812 1 94.62 75 TYR A CA 1
ATOM 573 C C . TYR A 1 75 ? -16.25 1.264 -16.656 1 94.62 75 TYR A C 1
ATOM 575 O O . TYR A 1 75 ? -15.125 0.766 -16.625 1 94.62 75 TYR A O 1
ATOM 583 N N . GLY A 1 76 ? -17.141 1.133 -15.703 1 96.5 76 GLY A N 1
ATOM 584 C CA . GLY A 1 76 ? -16.859 0.263 -14.578 1 96.5 76 GLY A CA 1
ATOM 585 C C . GLY A 1 76 ? -16.703 -1.195 -14.961 1 96.5 76 GLY A C 1
ATOM 586 O O . GLY A 1 76 ? -15.836 -1.898 -14.445 1 96.5 76 GLY A O 1
ATOM 587 N N . TRP A 1 77 ? -17.594 -1.616 -15.898 1 95.25 77 TRP A N 1
ATOM 588 C CA . TRP A 1 77 ? -17.531 -3 -16.359 1 95.25 77 TRP A CA 1
ATOM 589 C C . TRP A 1 77 ? -16.172 -3.293 -17 1 95.25 77 TRP A C 1
ATOM 591 O O . TRP A 1 77 ? -15.602 -4.363 -16.797 1 95.25 77 TRP A O 1
ATOM 601 N N . LEU A 1 78 ? -15.68 -2.365 -17.75 1 96.38 78 LEU A N 1
ATOM 602 C CA . LEU A 1 78 ? -14.391 -2.525 -18.422 1 96.38 78 LEU A CA 1
ATOM 603 C C . LEU A 1 78 ? -13.273 -2.674 -17.406 1 96.38 78 LEU A C 1
ATOM 605 O O . LEU A 1 78 ? -12.422 -3.557 -17.531 1 96.38 78 LEU A O 1
ATOM 609 N N . LEU A 1 79 ? -13.297 -1.834 -16.375 1 96.69 79 LEU A N 1
ATOM 610 C CA . LEU A 1 79 ? -12.273 -1.88 -15.344 1 96.69 79 LEU A CA 1
ATOM 611 C C . LEU A 1 79 ? -12.336 -3.193 -14.57 1 96.69 79 LEU A C 1
ATOM 613 O O . LEU A 1 79 ? -11.305 -3.797 -14.273 1 96.69 79 LEU A O 1
ATOM 617 N N . ARG A 1 80 ? -13.523 -3.609 -14.273 1 97.19 80 ARG A N 1
ATOM 618 C CA . ARG A 1 80 ? -13.695 -4.859 -13.539 1 97.19 80 ARG A CA 1
ATOM 619 C C . ARG A 1 80 ? -13.18 -6.043 -14.344 1 97.19 80 ARG A C 1
ATOM 621 O O . ARG A 1 80 ? -12.445 -6.883 -13.82 1 97.19 80 ARG A O 1
ATOM 628 N N . TYR A 1 81 ? -13.469 -6.098 -15.594 1 96.56 81 TYR A N 1
ATOM 629 C CA . TYR A 1 81 ? -13.055 -7.223 -16.422 1 96.56 81 TYR A CA 1
ATOM 630 C C . TYR A 1 81 ? -11.562 -7.152 -16.734 1 96.56 81 TYR A C 1
ATOM 632 O O . TYR A 1 81 ? -10.898 -8.18 -16.859 1 96.56 81 TYR A O 1
ATOM 640 N N . LEU A 1 82 ? -11.094 -5.926 -16.859 1 97.56 82 LEU A N 1
ATOM 641 C CA . LEU A 1 82 ? -9.648 -5.777 -17 1 97.56 82 LEU A CA 1
ATOM 642 C C . LEU A 1 82 ? -8.938 -6.332 -15.766 1 97.56 82 LEU A C 1
ATOM 644 O O . LEU A 1 82 ? -7.91 -7.004 -15.891 1 97.56 82 LEU A O 1
ATOM 648 N N . HIS A 1 83 ? -9.477 -6.039 -14.633 1 98.25 83 HIS A N 1
ATOM 649 C CA . HIS A 1 83 ? -8.883 -6.516 -13.391 1 98.25 83 HIS A CA 1
ATOM 650 C C . HIS A 1 83 ? -8.977 -8.031 -13.281 1 98.25 83 HIS A C 1
ATOM 652 O O . HIS A 1 83 ? -7.977 -8.711 -13.023 1 98.25 83 HIS A O 1
ATOM 658 N N . ALA A 1 84 ? -10.141 -8.57 -13.531 1 96.62 84 ALA A N 1
ATOM 659 C CA . ALA A 1 84 ? -10.383 -10 -13.383 1 96.62 84 ALA A CA 1
ATOM 660 C C . ALA A 1 84 ? -9.57 -10.805 -14.406 1 96.62 84 ALA A C 1
ATOM 662 O O . ALA A 1 84 ? -8.852 -11.734 -14.039 1 96.62 84 ALA A O 1
ATOM 663 N N . ASN A 1 85 ? -9.688 -10.445 -15.648 1 97.31 85 ASN A N 1
ATOM 664 C CA . ASN A 1 85 ? -8.953 -11.148 -16.688 1 97.31 85 ASN A CA 1
ATOM 665 C C . ASN A 1 85 ? -7.473 -10.781 -16.688 1 97.31 85 ASN A C 1
ATOM 667 O O . ASN A 1 85 ? -6.645 -11.531 -17.203 1 97.31 85 ASN A O 1
ATOM 671 N N . GLY A 1 86 ? -7.203 -9.609 -16.156 1 97.62 86 GLY A N 1
ATOM 672 C CA . GLY A 1 86 ? -5.805 -9.25 -15.961 1 97.62 86 GLY A CA 1
ATOM 673 C C . GLY A 1 86 ? -5.066 -10.203 -15.039 1 97.62 86 GLY A C 1
ATOM 674 O O . GLY A 1 86 ? -3.875 -10.453 -15.227 1 97.62 86 GLY A O 1
ATOM 675 N N . ALA A 1 87 ? -5.781 -10.688 -14.047 1 97.69 87 ALA A N 1
ATOM 676 C CA . ALA A 1 87 ? -5.191 -11.695 -13.164 1 97.69 87 ALA A CA 1
ATOM 677 C C . ALA A 1 87 ? -4.801 -12.945 -13.945 1 97.69 87 ALA A C 1
ATOM 679 O O . ALA A 1 87 ? -3.723 -13.5 -13.742 1 97.69 87 ALA A O 1
ATOM 680 N N . SER A 1 88 ? -5.617 -13.352 -14.82 1 97.12 88 SER A N 1
ATOM 681 C CA . SER A 1 88 ? -5.316 -14.508 -15.664 1 97.12 88 SER A CA 1
ATOM 682 C C . SER A 1 88 ? -4.082 -14.258 -16.531 1 97.12 88 SER A C 1
ATOM 684 O O . SER A 1 88 ? -3.207 -15.117 -16.625 1 97.12 88 SER A O 1
ATOM 686 N N . MET A 1 89 ? -4.098 -13.109 -17.094 1 97.62 89 MET A N 1
ATOM 687 C CA . MET A 1 89 ? -2.938 -12.742 -17.891 1 97.62 89 MET A CA 1
ATOM 688 C C . MET A 1 89 ? -1.668 -12.734 -17.047 1 97.62 89 MET A C 1
ATOM 690 O O . MET A 1 89 ? -0.613 -13.188 -17.5 1 97.62 89 MET A O 1
ATOM 694 N N . PHE A 1 90 ? -1.795 -12.219 -15.859 1 98.44 90 PHE A N 1
ATOM 695 C CA . PHE A 1 90 ? -0.683 -12.195 -14.914 1 98.44 90 PHE A CA 1
ATOM 696 C C . PHE A 1 90 ? -0.138 -13.594 -14.68 1 98.44 90 PHE A C 1
ATOM 698 O O . PHE A 1 90 ? 1.07 -13.82 -14.773 1 98.44 90 PHE A O 1
ATOM 705 N N . PHE A 1 91 ? -0.969 -14.547 -14.484 1 98.25 91 PHE A N 1
ATOM 706 C CA . PHE A 1 91 ? -0.542 -15.914 -14.18 1 98.25 91 PHE A CA 1
ATOM 707 C C . PHE A 1 91 ? 0.002 -16.594 -15.43 1 98.25 91 PHE A C 1
ATOM 709 O O . PHE A 1 91 ? 0.919 -17.422 -15.336 1 98.25 91 PHE A O 1
ATOM 716 N N . ILE A 1 92 ? -0.528 -16.266 -16.594 1 97.31 92 ILE A N 1
ATOM 717 C CA . ILE A 1 92 ? 0.049 -16.797 -17.828 1 97.31 92 ILE A CA 1
ATOM 718 C C . ILE A 1 92 ? 1.508 -16.359 -17.938 1 97.31 92 ILE A C 1
ATOM 720 O O . ILE A 1 92 ? 2.398 -17.188 -18.109 1 97.31 92 ILE A O 1
ATOM 724 N N . CYS A 1 93 ? 1.687 -15.078 -17.766 1 97.62 93 CYS A N 1
ATOM 725 C CA . CYS A 1 93 ? 3.041 -14.539 -17.859 1 97.62 93 CYS A CA 1
ATOM 726 C C . CYS A 1 93 ? 3.924 -15.094 -16.75 1 97.62 93 CYS A C 1
ATOM 728 O O . CYS A 1 93 ? 5.105 -15.375 -16.969 1 97.62 93 CYS A O 1
ATOM 730 N N . LEU A 1 94 ? 3.348 -15.242 -15.617 1 98.06 94 LEU A N 1
ATOM 731 C CA . LEU A 1 94 ? 4.098 -15.711 -14.453 1 98.06 94 LEU A CA 1
ATOM 732 C C . LEU A 1 94 ? 4.578 -17.141 -14.656 1 98.06 94 LEU A C 1
ATOM 734 O O . LEU A 1 94 ? 5.758 -17.438 -14.453 1 98.06 94 LEU A O 1
ATOM 738 N N . TYR A 1 95 ? 3.748 -18.016 -15.07 1 98 95 TYR A N 1
ATOM 739 C CA . TYR A 1 95 ? 4.113 -19.422 -15.266 1 98 95 TYR A CA 1
ATOM 740 C C . TYR A 1 95 ? 5.098 -19.578 -16.406 1 98 95 TYR A C 1
ATOM 742 O O . TYR A 1 95 ? 6.012 -20.406 -16.344 1 98 95 TYR A O 1
ATOM 750 N N . LEU A 1 96 ? 4.918 -18.797 -17.422 1 97.38 96 LEU A N 1
ATOM 751 C CA . LEU A 1 96 ? 5.887 -18.812 -18.516 1 97.38 96 LEU A CA 1
ATOM 752 C C . LEU A 1 96 ? 7.25 -18.328 -18.047 1 97.38 96 LEU A C 1
ATOM 754 O O . LEU A 1 96 ? 8.281 -18.875 -18.438 1 97.38 96 LEU A O 1
ATOM 758 N N . HIS A 1 97 ? 7.207 -17.297 -17.219 1 97.62 97 HIS A N 1
ATOM 759 C CA . HIS A 1 97 ? 8.43 -16.766 -16.641 1 97.62 97 HIS A CA 1
ATOM 760 C C . HIS A 1 97 ? 9.141 -17.812 -15.797 1 97.62 97 HIS A C 1
ATOM 762 O O . HIS A 1 97 ? 10.352 -18 -15.922 1 97.62 97 HIS A O 1
ATOM 768 N N . VAL A 1 98 ? 8.43 -18.5 -14.992 1 97.62 98 VAL A N 1
ATOM 769 C CA . VAL A 1 98 ? 8.992 -19.547 -14.156 1 97.62 98 VAL A CA 1
ATOM 770 C C . VAL A 1 98 ? 9.516 -20.688 -15.031 1 97.62 98 VAL A C 1
ATOM 772 O O . VAL A 1 98 ? 10.609 -21.203 -14.805 1 97.62 98 VAL A O 1
ATOM 775 N N . GLY A 1 99 ? 8.734 -21.062 -16 1 96.75 99 GLY A N 1
ATOM 776 C CA . GLY A 1 99 ? 9.141 -22.109 -16.938 1 96.75 99 GLY A CA 1
ATOM 777 C C . GLY A 1 99 ? 10.43 -21.781 -17.672 1 96.75 99 GLY A C 1
ATOM 778 O O . GLY A 1 99 ? 11.312 -22.641 -17.797 1 96.75 99 GLY A O 1
ATOM 779 N N . ARG A 1 100 ? 10.508 -20.562 -18.156 1 95.75 100 ARG A N 1
ATOM 780 C CA . ARG A 1 100 ? 11.734 -20.125 -18.828 1 95.75 100 ARG A CA 1
ATOM 781 C C . ARG A 1 100 ? 12.93 -20.219 -17.891 1 95.75 100 ARG A C 1
ATOM 783 O O . ARG A 1 100 ? 14.008 -20.672 -18.281 1 95.75 100 ARG A O 1
ATOM 790 N N . GLY A 1 101 ? 12.75 -19.812 -16.656 1 95.12 101 GLY A N 1
ATOM 791 C CA . GLY A 1 101 ? 13.812 -19.922 -15.68 1 95.12 101 GLY A CA 1
ATOM 792 C C . GLY A 1 101 ? 14.258 -21.344 -15.438 1 95.12 101 GLY A C 1
ATOM 793 O O . GLY A 1 101 ? 15.453 -21.609 -15.266 1 95.12 101 GLY A O 1
ATOM 794 N N . LEU A 1 102 ? 13.328 -22.234 -15.453 1 95.88 102 LEU A N 1
ATOM 795 C CA . LEU A 1 102 ? 13.641 -23.641 -15.289 1 95.88 102 LEU A CA 1
ATOM 796 C C . LEU A 1 102 ? 14.406 -24.172 -16.5 1 95.88 102 LEU A C 1
ATOM 798 O O . LEU A 1 102 ? 15.406 -24.875 -16.344 1 95.88 102 LEU A O 1
ATOM 802 N N . TYR A 1 103 ? 14.016 -23.781 -17.656 1 95.56 103 TYR A N 1
ATOM 803 C CA . TYR A 1 103 ? 14.586 -24.281 -18.891 1 95.56 103 TYR A CA 1
ATOM 804 C C . TYR A 1 103 ? 16.016 -23.812 -19.078 1 95.56 103 TYR A C 1
ATOM 806 O O . TYR A 1 103 ? 16.891 -24.578 -19.469 1 95.56 103 TYR A O 1
ATOM 814 N N . TYR A 1 104 ? 16.297 -22.594 -18.703 1 93.75 104 TYR A N 1
ATOM 815 C CA . TYR A 1 104 ? 17.609 -22.016 -19 1 93.75 104 TYR A CA 1
ATOM 816 C C . TYR A 1 104 ? 18.484 -22 -17.75 1 93.75 104 TYR A C 1
ATOM 818 O O . TYR A 1 104 ? 19.578 -21.438 -17.766 1 93.75 104 TYR A O 1
ATOM 826 N N . GLY A 1 105 ? 18 -22.5 -16.688 1 93.38 105 GLY A N 1
ATOM 827 C CA . GLY A 1 105 ? 18.828 -22.672 -15.492 1 93.38 105 GLY A CA 1
ATOM 828 C C . GLY A 1 105 ? 19 -21.406 -14.695 1 93.38 105 GLY A C 1
ATOM 829 O O . GLY A 1 105 ? 20.031 -21.203 -14.047 1 93.38 105 GLY A O 1
ATOM 830 N N . SER A 1 106 ? 18.047 -20.562 -14.742 1 92.12 106 SER A N 1
ATOM 831 C CA . SER A 1 106 ? 18.094 -19.297 -14 1 92.12 106 SER A CA 1
ATOM 832 C C . SER A 1 106 ? 18.047 -19.547 -12.5 1 92.12 106 SER A C 1
ATOM 834 O O . SER A 1 106 ? 18.422 -18.688 -11.703 1 92.12 106 SER A O 1
ATOM 836 N N . TYR A 1 107 ? 17.609 -20.734 -12.094 1 94.25 107 TYR A N 1
ATOM 837 C CA . TYR A 1 107 ? 17.453 -21.078 -10.68 1 94.25 107 TYR A CA 1
ATOM 838 C C . TYR A 1 107 ? 18.812 -21.188 -10 1 94.25 107 TYR A C 1
ATOM 840 O O . TYR A 1 107 ? 18.906 -21.219 -8.773 1 94.25 107 TYR A O 1
ATOM 848 N N . THR A 1 108 ? 19.875 -21.172 -10.797 1 92.5 108 THR A N 1
ATOM 849 C CA . THR A 1 108 ? 21.219 -21.203 -10.211 1 92.5 108 THR A CA 1
ATOM 850 C C . THR A 1 108 ? 21.531 -19.891 -9.516 1 92.5 108 THR A C 1
ATOM 852 O O . THR A 1 108 ? 22.438 -19.812 -8.688 1 92.5 108 THR A O 1
ATOM 855 N N . TYR A 1 109 ? 20.891 -18.859 -9.961 1 93.62 109 TYR A N 1
ATOM 856 C CA . TYR A 1 109 ? 20.891 -17.641 -9.172 1 93.62 109 TYR A CA 1
ATOM 857 C C . TYR A 1 109 ? 19.906 -17.75 -8 1 93.62 109 TYR A C 1
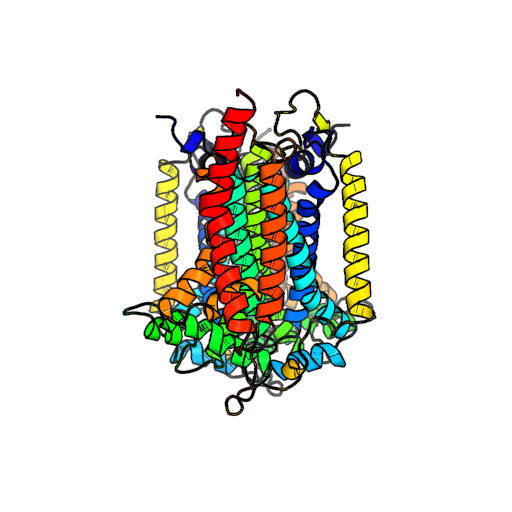ATOM 859 O O . TYR A 1 109 ? 18.781 -17.25 -8.078 1 93.62 109 TYR A O 1
ATOM 867 N N . THR A 1 110 ? 20.359 -18.297 -6.973 1 93.94 110 THR A N 1
ATOM 868 C CA . THR A 1 110 ? 19.516 -18.828 -5.902 1 93.94 110 THR A CA 1
ATOM 869 C C . THR A 1 110 ? 18.719 -17.719 -5.227 1 93.94 110 THR A C 1
ATOM 871 O O . THR A 1 110 ? 17.547 -17.906 -4.91 1 93.94 110 THR A O 1
ATOM 874 N N . GLU A 1 111 ? 19.328 -16.547 -4.945 1 94 111 GLU A N 1
ATOM 875 C CA . GLU A 1 111 ? 18.609 -15.469 -4.277 1 94 111 GLU A CA 1
ATOM 876 C C . GLU A 1 111 ? 17.453 -14.961 -5.137 1 94 111 GLU A C 1
ATOM 878 O O . GLU A 1 111 ? 16.328 -14.828 -4.656 1 94 111 GLU A O 1
ATOM 883 N N . THR A 1 112 ? 17.734 -14.688 -6.41 1 95 112 THR A N 1
ATOM 884 C CA . THR A 1 112 ? 16.7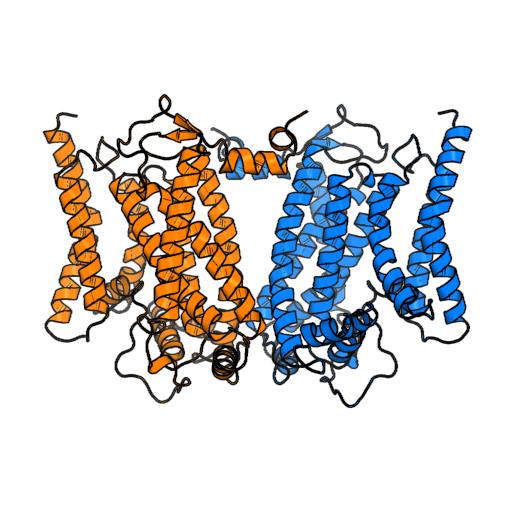03 -14.227 -7.344 1 95 112 THR A CA 1
ATOM 885 C C . THR A 1 112 ? 15.594 -15.25 -7.477 1 95 112 THR A C 1
ATOM 887 O O . THR A 1 112 ? 14.406 -14.906 -7.426 1 95 112 THR A O 1
ATOM 890 N N . TRP A 1 113 ? 15.984 -16.516 -7.57 1 96.62 113 TRP A N 1
ATOM 891 C CA . TRP A 1 113 ? 15.039 -17.609 -7.754 1 96.62 113 TRP A CA 1
ATOM 892 C C . TRP A 1 113 ? 14.133 -17.766 -6.535 1 96.62 113 TRP A C 1
ATOM 894 O O . TRP A 1 113 ? 12.906 -17.828 -6.668 1 96.62 113 TRP A O 1
ATOM 904 N N . ASN A 1 114 ? 14.711 -17.734 -5.422 1 97.06 114 ASN A N 1
ATOM 905 C CA . ASN A 1 114 ? 13.938 -17.938 -4.199 1 97.06 114 ASN A CA 1
ATOM 906 C C . ASN A 1 114 ? 13 -16.766 -3.93 1 97.06 114 ASN A C 1
ATOM 908 O O . ASN A 1 114 ? 11.859 -16.969 -3.49 1 97.06 114 ASN A O 1
ATOM 912 N N . VAL A 1 115 ? 13.438 -15.555 -4.16 1 97.12 115 VAL A N 1
ATOM 913 C CA . VAL A 1 115 ? 12.547 -14.406 -4.027 1 97.12 115 VAL A CA 1
ATOM 914 C C . VAL A 1 115 ? 11.391 -14.531 -5.027 1 97.12 115 VAL A C 1
ATOM 916 O O . VAL A 1 115 ? 10.25 -14.18 -4.715 1 97.12 115 VAL A O 1
ATOM 919 N N . GLY A 1 116 ? 11.727 -15.008 -6.172 1 97.81 116 GLY A N 1
ATOM 920 C CA . GLY A 1 116 ? 10.68 -15.242 -7.16 1 97.81 116 GLY A CA 1
ATOM 921 C C . GLY A 1 116 ? 9.617 -16.203 -6.688 1 97.81 116 GLY A C 1
ATOM 922 O O . GLY A 1 116 ? 8.422 -15.992 -6.93 1 97.81 116 GLY A O 1
ATOM 923 N N . ILE A 1 117 ? 10.008 -17.219 -6.035 1 98.06 117 ILE A N 1
ATOM 924 C CA . ILE A 1 117 ? 9.055 -18.203 -5.543 1 98.06 117 ILE A CA 1
ATOM 925 C C . ILE A 1 117 ? 8.188 -17.594 -4.449 1 98.06 117 ILE A C 1
ATOM 927 O O . ILE A 1 117 ? 6.977 -17.828 -4.398 1 98.06 117 ILE A O 1
ATOM 931 N N . ILE A 1 118 ? 8.773 -16.844 -3.6 1 98.06 118 ILE A N 1
ATOM 932 C CA . ILE A 1 118 ? 8.008 -16.141 -2.576 1 98.06 118 ILE A CA 1
ATOM 933 C C . ILE A 1 118 ? 6.988 -15.219 -3.238 1 98.06 118 ILE A C 1
ATOM 935 O O . ILE A 1 118 ? 5.836 -15.141 -2.803 1 98.06 118 ILE A O 1
ATOM 939 N N . LEU A 1 119 ? 7.434 -14.555 -4.266 1 98.44 119 LEU A N 1
ATOM 940 C CA . LEU A 1 119 ? 6.543 -13.695 -5.031 1 98.44 119 LEU A CA 1
ATOM 941 C C . LEU A 1 119 ? 5.398 -14.492 -5.641 1 98.44 119 LEU A C 1
ATOM 943 O O . LEU A 1 119 ? 4.254 -14.031 -5.668 1 98.44 119 LEU A O 1
ATOM 947 N N . LEU A 1 120 ? 5.707 -15.648 -6.148 1 98.44 120 LEU A N 1
ATOM 948 C CA . LEU A 1 120 ? 4.672 -16.516 -6.703 1 98.44 120 LEU A CA 1
ATOM 949 C C . LEU A 1 120 ? 3.6 -16.812 -5.66 1 98.44 120 LEU A C 1
ATOM 951 O O . LEU A 1 120 ? 2.406 -16.672 -5.934 1 98.44 120 LEU A O 1
ATOM 955 N N . PHE A 1 121 ? 4.031 -17.141 -4.52 1 98.25 121 PHE A N 1
ATOM 956 C CA . PHE A 1 121 ? 3.088 -17.422 -3.439 1 98.25 121 PHE A CA 1
ATOM 957 C C . PHE A 1 121 ? 2.275 -16.172 -3.102 1 98.25 121 PHE A C 1
ATOM 959 O O . PHE A 1 121 ? 1.066 -16.25 -2.873 1 98.25 121 PHE A O 1
ATOM 966 N N . ALA A 1 122 ? 2.902 -15.062 -3.059 1 98.38 122 ALA A N 1
ATOM 967 C CA . ALA A 1 122 ? 2.217 -13.82 -2.719 1 98.38 122 ALA A CA 1
ATOM 968 C C . ALA A 1 122 ? 1.152 -13.477 -3.758 1 98.38 122 ALA A C 1
ATOM 970 O O . ALA A 1 122 ? 0.052 -13.039 -3.41 1 98.38 122 ALA A O 1
ATOM 971 N N . VAL A 1 123 ? 1.514 -13.648 -4.984 1 98.56 123 VAL A N 1
ATOM 972 C CA . VAL A 1 123 ? 0.56 -13.359 -6.051 1 98.56 123 VAL A CA 1
ATOM 973 C C . VAL A 1 123 ? -0.604 -14.352 -5.98 1 98.56 123 VAL A C 1
ATOM 975 O O . VAL A 1 123 ? -1.763 -13.961 -6.16 1 98.56 123 VAL A O 1
ATOM 978 N N . MET A 1 124 ? -0.324 -15.586 -5.719 1 98.25 124 MET A N 1
ATOM 979 C CA . MET A 1 124 ? -1.379 -16.578 -5.582 1 98.25 124 MET A CA 1
ATOM 980 C C . MET A 1 124 ? -2.314 -16.234 -4.43 1 98.25 124 MET A C 1
ATOM 982 O O . MET A 1 124 ? -3.535 -16.312 -4.566 1 98.25 124 MET A O 1
ATOM 986 N N . ALA A 1 125 ? -1.722 -15.828 -3.32 1 97.69 125 ALA A N 1
ATOM 987 C CA . ALA A 1 125 ? -2.527 -15.422 -2.172 1 97.69 125 ALA A CA 1
ATOM 988 C C . ALA A 1 125 ? -3.402 -14.219 -2.518 1 97.69 125 ALA A C 1
ATOM 990 O O . ALA A 1 125 ? -4.578 -14.172 -2.143 1 97.69 125 ALA A O 1
ATOM 991 N N . THR A 1 126 ? -2.852 -13.266 -3.215 1 98.44 126 THR A N 1
ATOM 992 C CA . THR A 1 126 ? -3.588 -12.07 -3.609 1 98.44 126 THR A CA 1
ATOM 993 C C . THR A 1 126 ? -4.758 -12.43 -4.523 1 98.44 126 THR A C 1
ATOM 995 O O . THR A 1 126 ? -5.867 -11.93 -4.344 1 98.44 126 THR A O 1
ATOM 998 N N . ALA A 1 127 ? -4.457 -13.305 -5.469 1 98 127 ALA A N 1
ATOM 999 C CA . ALA A 1 127 ? -5.488 -13.719 -6.414 1 98 127 ALA A CA 1
ATOM 1000 C C . ALA A 1 127 ? -6.629 -14.438 -5.699 1 98 127 ALA A C 1
ATOM 1002 O O . ALA A 1 127 ? -7.801 -14.234 -6.027 1 98 127 ALA A O 1
ATOM 1003 N N . PHE A 1 128 ? -6.316 -15.266 -4.754 1 96.56 128 PHE A N 1
ATOM 1004 C CA . PHE A 1 128 ? -7.336 -15.977 -3.994 1 96.56 128 PHE A CA 1
ATOM 1005 C C . PHE A 1 128 ? -8.219 -15 -3.225 1 96.56 128 PHE A C 1
ATOM 1007 O O . PHE A 1 128 ? -9.445 -15.117 -3.24 1 96.56 128 PHE A O 1
ATOM 1014 N N . LYS A 1 129 ? -7.574 -14.07 -2.559 1 97.12 129 LYS A N 1
ATOM 1015 C CA . LYS A 1 129 ? -8.352 -13.094 -1.808 1 97.12 129 LYS A CA 1
ATOM 1016 C C . LYS A 1 129 ? -9.242 -12.266 -2.734 1 97.12 129 LYS A C 1
ATOM 1018 O O . LYS A 1 129 ? -10.391 -11.969 -2.396 1 97.12 129 LYS A O 1
ATOM 1023 N N . GLY A 1 130 ? -8.703 -11.891 -3.906 1 96.44 130 GLY A N 1
ATOM 1024 C CA . GLY A 1 130 ? -9.516 -11.188 -4.883 1 96.44 130 GLY A CA 1
ATOM 1025 C C . GLY A 1 130 ? -10.711 -11.992 -5.363 1 96.44 130 GLY A C 1
ATOM 1026 O O . GLY A 1 130 ? -11.781 -11.438 -5.613 1 96.44 130 GLY A O 1
ATOM 1027 N N . TYR A 1 131 ? -10.516 -13.266 -5.445 1 94.06 131 TYR A N 1
ATOM 1028 C CA . TYR A 1 131 ? -11.555 -14.203 -5.859 1 94.06 131 TYR A CA 1
ATOM 1029 C C . TYR A 1 131 ? -12.727 -14.188 -4.887 1 94.06 131 TYR A C 1
ATOM 1031 O O . TYR A 1 131 ? -13.875 -14.391 -5.285 1 94.06 131 TYR A O 1
ATOM 1039 N N . VAL A 1 132 ? -12.508 -13.875 -3.707 1 95.44 132 VAL A N 1
ATOM 1040 C CA . VAL A 1 132 ? -13.492 -13.953 -2.637 1 95.44 132 VAL A CA 1
ATOM 1041 C C . VAL A 1 132 ? -14.312 -12.664 -2.584 1 95.44 132 VAL A C 1
ATOM 1043 O O . VAL A 1 132 ? -15.469 -12.672 -2.158 1 95.44 132 VAL A O 1
ATOM 1046 N N . LEU A 1 133 ? -13.836 -11.547 -3.021 1 96.69 133 LEU A N 1
ATOM 1047 C CA . LEU A 1 133 ? -14.336 -10.211 -2.734 1 96.69 133 LEU A CA 1
ATOM 1048 C C . LEU A 1 133 ? -15.695 -9.984 -3.379 1 96.69 133 LEU A C 1
ATOM 1050 O O . LEU A 1 133 ? -16.578 -9.359 -2.779 1 96.69 133 LEU A O 1
ATOM 1054 N N . PRO A 1 134 ? -15.945 -10.547 -4.566 1 95.44 134 PRO A N 1
ATOM 1055 C CA . PRO A 1 134 ? -17.25 -10.297 -5.168 1 95.44 134 PRO A CA 1
ATOM 1056 C C . PRO A 1 134 ? -18.406 -10.859 -4.336 1 95.44 134 PRO A C 1
ATOM 1058 O O . PRO A 1 134 ? -19.531 -10.383 -4.43 1 95.44 134 PRO A O 1
ATOM 1061 N N . TRP A 1 135 ? -18.078 -11.898 -3.512 1 95.5 135 TRP A N 1
ATOM 1062 C CA . TRP A 1 135 ? -19.031 -12.492 -2.576 1 95.5 135 TRP A CA 1
ATOM 1063 C C . TRP A 1 135 ? -20.203 -13.117 -3.316 1 95.5 135 TRP A C 1
ATOM 1065 O O . TRP A 1 135 ? -21.359 -12.953 -2.91 1 95.5 135 TRP A O 1
ATOM 1075 N N . GLY A 1 136 ? -19.953 -13.68 -4.465 1 93.12 136 GLY A N 1
ATOM 1076 C CA . GLY A 1 136 ? -20.891 -14.57 -5.125 1 93.12 136 GLY A CA 1
ATOM 1077 C C . GLY A 1 136 ? -20.828 -16 -4.617 1 93.12 136 GLY A C 1
ATOM 1078 O O . GLY A 1 136 ? -20.125 -16.281 -3.641 1 93.12 136 GLY A O 1
ATOM 1079 N N . GLN A 1 137 ? -21.562 -16.891 -5.246 1 91.25 137 GLN A N 1
ATOM 1080 C CA . GLN A 1 137 ? -21.609 -18.297 -4.828 1 91.25 137 GLN A CA 1
ATOM 1081 C C . GLN A 1 137 ? -20.219 -18.922 -4.867 1 91.25 137 GLN A C 1
ATOM 1083 O O . GLN A 1 137 ? -19.781 -19.531 -3.889 1 91.25 137 GLN A O 1
ATOM 1088 N N . LYS A 1 138 ? -19.562 -18.703 -5.918 1 90.06 138 LYS A N 1
ATOM 1089 C CA . LYS A 1 138 ? -18.219 -19.281 -6.055 1 90.06 138 LYS A CA 1
ATOM 1090 C C . LYS A 1 138 ? -17.25 -18.641 -5.07 1 90.06 138 LYS A C 1
ATOM 1092 O O . LYS A 1 138 ? -16.391 -19.328 -4.516 1 90.06 138 LYS A O 1
ATOM 1097 N N . SER A 1 139 ? -17.391 -17.406 -4.871 1 92.69 139 SER A N 1
ATOM 1098 C CA . SER A 1 139 ? -16.531 -16.688 -3.938 1 92.69 139 SER A CA 1
ATOM 1099 C C . SER A 1 139 ? -16.688 -17.219 -2.52 1 92.69 139 SER A C 1
ATOM 1101 O O . SER A 1 139 ? -15.695 -17.578 -1.881 1 92.69 139 SER A O 1
ATOM 1103 N N . PHE A 1 140 ? -17.938 -17.328 -2.111 1 93.62 140 PHE A N 1
ATOM 1104 C CA . PHE A 1 140 ? -18.25 -17.75 -0.75 1 93.62 140 PHE A CA 1
ATOM 1105 C C . PHE A 1 140 ? -17.797 -19.188 -0.515 1 93.62 140 PHE A C 1
ATOM 1107 O O . PHE A 1 140 ? -17.078 -19.469 0.45 1 93.62 140 PHE A O 1
ATOM 1114 N N . TRP A 1 141 ? -18.078 -20.062 -1.333 1 92.19 141 TRP A N 1
ATOM 1115 C CA . TRP A 1 141 ? -17.766 -21.484 -1.146 1 92.19 141 TRP A CA 1
ATOM 1116 C C . TRP A 1 141 ? -16.297 -21.766 -1.417 1 92.19 141 TRP A C 1
ATOM 1118 O O . TRP A 1 141 ? -15.703 -22.641 -0.796 1 92.19 141 TRP A O 1
ATOM 1128 N N . GLY A 1 142 ? -15.742 -21.031 -2.395 1 92.31 142 GLY A N 1
ATOM 1129 C CA . GLY A 1 142 ? -14.305 -21.109 -2.559 1 92.31 142 GLY A CA 1
ATOM 1130 C C . GLY A 1 142 ? -13.539 -20.719 -1.307 1 92.31 142 GLY A C 1
ATOM 1131 O O . GLY A 1 142 ? -12.586 -21.406 -0.921 1 92.31 142 GLY A O 1
ATOM 1132 N N . ALA A 1 143 ? -13.984 -19.641 -0.7 1 94.88 143 ALA A N 1
ATOM 1133 C CA . ALA A 1 143 ? -13.375 -19.219 0.558 1 94.88 143 ALA A CA 1
ATOM 1134 C C . ALA A 1 143 ? -13.539 -20.297 1.635 1 94.88 143 ALA A C 1
ATOM 1136 O O . ALA A 1 143 ? -12.602 -20.578 2.375 1 94.88 143 ALA A O 1
ATOM 1137 N N . THR A 1 144 ? -14.703 -20.875 1.682 1 94 144 THR A N 1
ATOM 1138 C CA . THR A 1 144 ? -15.008 -21.891 2.682 1 94 144 THR A CA 1
ATOM 1139 C C . THR A 1 144 ? -14.094 -23.109 2.518 1 94 144 THR A C 1
ATOM 1141 O O . THR A 1 144 ? -13.477 -23.562 3.482 1 94 144 THR A O 1
ATOM 1144 N N . VAL A 1 145 ? -13.922 -23.531 1.325 1 90.88 145 VAL A N 1
ATOM 1145 C CA . VAL A 1 145 ? -13.172 -24.75 1.052 1 90.88 145 VAL A CA 1
ATOM 1146 C C . VAL A 1 145 ? -11.68 -24.5 1.274 1 90.88 145 VAL A C 1
ATOM 1148 O O . VAL A 1 145 ? -11.016 -25.281 1.958 1 90.88 145 VAL A O 1
ATOM 1151 N N . ILE A 1 146 ? -11.18 -23.469 0.723 1 92.56 146 ILE A N 1
ATOM 1152 C CA . ILE A 1 146 ? -9.742 -23.203 0.757 1 92.56 146 ILE A CA 1
ATOM 1153 C C . ILE A 1 146 ? -9.305 -22.922 2.191 1 92.56 146 ILE A C 1
ATOM 1155 O O . ILE A 1 146 ? -8.281 -23.438 2.65 1 92.56 146 ILE A O 1
ATOM 1159 N N . THR A 1 147 ? -10.055 -22.125 2.902 1 94 147 THR A N 1
ATOM 1160 C CA . THR A 1 147 ? -9.656 -21.812 4.27 1 94 147 THR A CA 1
ATOM 1161 C C . THR A 1 147 ? -9.828 -23.031 5.172 1 94 147 THR A C 1
ATOM 1163 O O . THR A 1 147 ? -9.086 -23.203 6.141 1 94 147 THR A O 1
ATOM 1166 N N . ASN A 1 148 ? -10.734 -23.891 4.844 1 93.81 148 ASN A N 1
ATOM 1167 C CA . ASN A 1 148 ? -10.945 -25.094 5.633 1 93.81 148 ASN A CA 1
ATOM 1168 C C . ASN A 1 148 ? -9.773 -26.062 5.504 1 93.81 148 ASN A C 1
ATOM 1170 O O . ASN A 1 148 ? -9.633 -26.984 6.316 1 93.81 148 ASN A O 1
ATOM 1174 N N . LEU A 1 149 ? -8.984 -25.953 4.461 1 93.81 149 LEU A N 1
ATOM 1175 C CA . LEU A 1 149 ? -7.797 -26.781 4.301 1 93.81 149 LEU A CA 1
ATOM 1176 C C . LEU A 1 149 ? -6.871 -26.641 5.504 1 93.81 149 LEU A C 1
ATOM 1178 O O . LEU A 1 149 ? -6.133 -27.578 5.828 1 93.81 149 LEU A O 1
ATOM 1182 N N . LEU A 1 150 ? -6.945 -25.5 6.125 1 94.56 150 LEU A N 1
ATOM 1183 C CA . LEU A 1 150 ? -6.078 -25.25 7.273 1 94.56 150 LEU A CA 1
ATOM 1184 C C . LEU A 1 150 ? -6.434 -26.188 8.43 1 94.56 150 LEU A C 1
ATOM 1186 O O . LEU A 1 150 ? -5.629 -26.375 9.344 1 94.56 150 LEU A O 1
ATOM 1190 N N . SER A 1 151 ? -7.664 -26.719 8.477 1 94.5 151 SER A N 1
ATOM 1191 C CA . SER A 1 151 ? -8.094 -27.609 9.547 1 94.5 151 SER A CA 1
ATOM 1192 C C . SER A 1 151 ? -7.301 -28.906 9.539 1 94.5 151 SER A C 1
ATOM 1194 O O . SER A 1 151 ? -7.312 -29.656 10.523 1 94.5 151 SER A O 1
ATOM 1196 N N . ALA A 1 152 ? -6.59 -29.172 8.422 1 93.75 152 ALA A N 1
ATOM 1197 C CA . ALA A 1 152 ? -5.797 -30.391 8.289 1 93.75 152 ALA A CA 1
ATOM 1198 C C . ALA A 1 152 ? -4.562 -30.344 9.18 1 93.75 152 ALA A C 1
ATOM 1200 O O . ALA A 1 152 ? -3.943 -31.375 9.453 1 93.75 152 ALA A O 1
ATOM 1201 N N . ILE A 1 153 ? -4.191 -29.109 9.594 1 92.75 153 ILE A N 1
ATOM 1202 C CA . ILE A 1 153 ? -3.014 -28.969 10.438 1 92.75 153 ILE A CA 1
ATOM 1203 C C . ILE A 1 153 ? -3.299 -29.578 11.812 1 92.75 153 ILE A C 1
ATOM 1205 O O . ILE A 1 153 ? -4.242 -29.156 12.5 1 92.75 153 ILE A O 1
ATOM 1209 N N . PRO A 1 154 ? -2.449 -30.531 12.25 1 93.19 154 PRO A N 1
ATOM 1210 C CA . PRO A 1 154 ? -2.713 -31.203 13.523 1 93.19 154 PRO A CA 1
ATOM 1211 C C . PRO A 1 154 ? -2.693 -30.25 14.719 1 93.19 154 PRO A C 1
ATOM 1213 O O . PRO A 1 154 ? -1.894 -29.312 14.75 1 93.19 154 PRO A O 1
ATOM 1216 N N . TYR A 1 155 ? -3.516 -30.359 15.648 1 92.19 155 TYR A N 1
ATOM 1217 C CA . TYR A 1 155 ? -3.562 -29.75 16.969 1 92.19 155 TYR A CA 1
ATOM 1218 C C . TYR A 1 155 ? -4.121 -28.328 16.891 1 92.19 155 TYR A C 1
ATOM 1220 O O . TYR A 1 155 ? -4.926 -27.922 17.734 1 92.19 155 TYR A O 1
ATOM 1228 N N . ILE A 1 156 ? -3.805 -27.594 15.812 1 94.5 156 ILE A N 1
ATOM 1229 C CA . ILE A 1 156 ? -4.172 -26.188 15.844 1 94.5 156 ILE A CA 1
ATOM 1230 C C . ILE A 1 156 ? -5.059 -25.859 14.648 1 94.5 156 ILE A C 1
ATOM 1232 O O . ILE A 1 156 ? -5.438 -24.703 14.453 1 94.5 156 ILE A O 1
ATOM 1236 N N . GLY A 1 157 ? -5.367 -26.766 13.836 1 94.06 157 GLY A N 1
ATOM 1237 C CA . GLY A 1 157 ? -6.051 -26.547 12.578 1 94.06 157 GLY A CA 1
ATOM 1238 C C . GLY A 1 157 ? -7.391 -25.844 12.742 1 94.06 157 GLY A C 1
ATOM 1239 O O . GLY A 1 157 ? -7.652 -24.828 12.102 1 94.06 157 GLY A O 1
ATOM 1240 N N . THR A 1 158 ? -8.227 -26.344 13.602 1 93.38 158 THR A N 1
ATOM 1241 C CA . THR A 1 158 ? -9.562 -25.797 13.805 1 93.38 158 THR A CA 1
ATOM 1242 C C . THR A 1 158 ? -9.477 -24.375 14.359 1 93.38 158 THR A C 1
ATOM 1244 O O . THR A 1 158 ? -10.234 -23.5 13.945 1 93.38 158 THR A O 1
ATOM 1247 N N . ASP A 1 159 ? -8.531 -24.172 15.164 1 94.44 159 ASP A N 1
ATOM 1248 C CA . ASP A 1 159 ? -8.336 -22.844 15.727 1 94.44 159 ASP A CA 1
ATOM 1249 C C . ASP A 1 159 ? -7.902 -21.844 14.656 1 94.44 159 ASP A C 1
ATOM 1251 O O . ASP A 1 159 ? -8.344 -20.688 14.656 1 94.44 159 ASP A O 1
ATOM 1255 N N . LEU A 1 160 ? -7.152 -22.312 13.812 1 94.12 160 LEU A N 1
ATOM 1256 C CA . LEU A 1 160 ? -6.668 -21.453 12.734 1 94.12 160 LEU A CA 1
ATOM 1257 C C . LEU A 1 160 ? -7.801 -21.062 11.797 1 94.12 160 LEU A C 1
ATOM 1259 O O . LEU A 1 160 ? -7.906 -19.906 11.383 1 94.12 160 LEU A O 1
ATOM 1263 N N . VAL A 1 161 ? -8.594 -22 11.492 1 94.75 161 VAL A N 1
ATOM 1264 C CA . VAL A 1 161 ? -9.727 -21.75 10.609 1 94.75 161 VAL A CA 1
ATOM 1265 C C . VAL A 1 161 ? -10.664 -20.719 11.242 1 94.75 161 VAL A C 1
ATOM 1267 O O . VAL A 1 161 ? -11.047 -19.75 10.586 1 94.75 161 VAL A O 1
ATOM 1270 N N . GLU A 1 162 ? -10.938 -20.906 12.469 1 93.44 162 GLU A N 1
ATOM 1271 C CA . GLU A 1 162 ? -11.828 -20 13.164 1 93.44 162 GLU A CA 1
ATOM 1272 C C . GLU A 1 162 ? -11.219 -18.609 13.281 1 93.44 162 GLU A C 1
ATOM 1274 O O . GLU A 1 162 ? -11.922 -17.594 13.227 1 93.44 162 GLU A O 1
ATOM 1279 N N . TRP A 1 163 ? -9.953 -18.656 13.438 1 92.5 163 TRP A N 1
ATOM 1280 C CA . TRP A 1 163 ? -9.258 -17.375 13.516 1 92.5 163 TRP A CA 1
ATOM 1281 C C . TRP A 1 163 ? -9.352 -16.625 12.188 1 92.5 163 TRP A C 1
ATOM 1283 O O . TRP A 1 163 ? -9.633 -15.422 12.156 1 92.5 163 TRP A O 1
ATOM 1293 N N . ILE A 1 164 ? -9.211 -17.234 11.109 1 93.44 164 ILE A N 1
ATOM 1294 C CA . ILE A 1 164 ? -9.281 -16.625 9.781 1 93.44 164 ILE A CA 1
ATOM 1295 C C . ILE A 1 164 ? -10.719 -16.203 9.492 1 93.44 164 ILE A C 1
ATOM 1297 O O . ILE A 1 164 ? -10.945 -15.117 8.93 1 93.44 164 ILE A O 1
ATOM 1301 N N . TRP A 1 165 ? -11.609 -17.062 9.875 1 93.31 165 TRP A N 1
ATOM 1302 C CA . TRP A 1 165 ? -13.023 -16.781 9.625 1 93.31 165 TRP A CA 1
ATOM 1303 C C . TRP A 1 165 ? -13.508 -15.641 10.5 1 93.31 165 TRP A C 1
ATOM 1305 O O . TRP A 1 165 ? -14.445 -14.922 10.133 1 93.31 165 TRP A O 1
ATOM 1315 N N . GLY A 1 166 ? -12.828 -15.422 11.727 1 90.69 166 GLY A N 1
ATOM 1316 C CA . GLY A 1 166 ? -13.328 -14.477 12.711 1 90.69 166 GLY A CA 1
ATOM 1317 C C . GLY A 1 166 ? -14.594 -14.945 13.398 1 90.69 166 GLY A C 1
ATOM 1318 O O . GLY A 1 166 ? -15.406 -14.125 13.836 1 90.69 166 GLY A O 1
ATOM 1319 N N . GLY A 1 167 ? -14.883 -16.25 13.359 1 91.38 167 GLY A N 1
ATOM 1320 C CA . GLY A 1 167 ? -16.078 -16.891 13.891 1 91.38 167 GLY A CA 1
ATOM 1321 C C . GLY A 1 167 ? -16.188 -18.359 13.516 1 91.38 167 GLY A C 1
ATOM 1322 O O . GLY A 1 167 ? -15.172 -19.047 13.367 1 91.38 167 GLY A O 1
ATOM 1323 N N . PHE A 1 168 ? -17.422 -18.75 13.359 1 90.69 168 PHE A N 1
ATOM 1324 C CA . PHE A 1 168 ? -17.609 -20.188 13.18 1 90.69 168 PHE A CA 1
ATOM 1325 C C . PHE A 1 168 ? -17.781 -20.531 11.711 1 90.69 168 PHE A C 1
ATOM 1327 O O . PHE A 1 168 ? -17.797 -21.703 11.344 1 90.69 168 PHE A O 1
ATOM 1334 N N . SER A 1 169 ? -17.953 -19.516 10.883 1 92.81 169 SER A N 1
ATOM 1335 C CA . SER A 1 169 ? -18.062 -19.703 9.438 1 92.81 169 SER A CA 1
ATOM 1336 C C . SER A 1 169 ? -17.578 -18.484 8.672 1 92.81 169 SER A C 1
ATOM 1338 O O . SER A 1 169 ? -17.328 -17.438 9.266 1 92.81 169 SER A O 1
ATOM 1340 N N . VAL A 1 170 ? -17.391 -18.688 7.41 1 94.69 170 VAL A N 1
ATOM 1341 C CA . VAL A 1 170 ? -17.062 -17.578 6.527 1 94.69 170 VAL A CA 1
ATOM 1342 C C . VAL A 1 170 ? -18.172 -16.547 6.555 1 94.69 170 VAL A C 1
ATOM 1344 O O . VAL A 1 170 ? -19.344 -16.875 6.332 1 94.69 170 VAL A O 1
ATOM 1347 N N . ASP A 1 171 ? -17.75 -15.336 6.938 1 94.5 171 ASP A N 1
ATOM 1348 C CA . ASP A 1 171 ? -18.75 -14.281 7.109 1 94.5 171 ASP A CA 1
ATOM 1349 C C . ASP A 1 171 ? -18.109 -12.898 6.945 1 94.5 171 ASP A C 1
ATOM 1351 O O . ASP A 1 171 ? -17.172 -12.727 6.16 1 94.5 171 ASP A O 1
ATOM 1355 N N . LYS A 1 172 ? -18.734 -11.961 7.598 1 93.62 172 LYS A N 1
ATOM 1356 C CA . LYS A 1 172 ? -18.359 -10.562 7.441 1 93.62 172 LYS A CA 1
ATOM 1357 C C . LYS A 1 172 ? -16.891 -10.352 7.832 1 93.62 172 LYS A C 1
ATOM 1359 O O . LYS A 1 172 ? -16.141 -9.672 7.121 1 93.62 172 LYS A O 1
ATOM 1364 N N . ALA A 1 173 ? -16.5 -10.938 8.891 1 95.06 173 ALA A N 1
ATOM 1365 C CA . ALA A 1 173 ? -15.133 -10.781 9.375 1 95.06 173 ALA A CA 1
ATOM 1366 C C . ALA A 1 173 ? -14.125 -11.297 8.352 1 95.06 173 ALA A C 1
ATOM 1368 O O . ALA A 1 173 ? -13.094 -10.672 8.117 1 95.06 173 ALA A O 1
ATOM 1369 N N . THR A 1 174 ? -14.414 -12.422 7.742 1 96.44 174 THR A N 1
ATOM 1370 C CA . THR A 1 174 ? -13.547 -12.992 6.719 1 96.44 174 THR A CA 1
ATOM 1371 C C . THR A 1 174 ? -13.398 -12.039 5.535 1 96.44 174 THR A C 1
ATOM 1373 O O . THR A 1 174 ? -12.281 -11.758 5.094 1 96.44 174 THR A O 1
ATOM 1376 N N . LEU A 1 175 ? -14.539 -11.57 5.133 1 96.38 175 LEU A N 1
ATOM 1377 C CA . LEU A 1 175 ? -14.57 -10.719 3.949 1 96.38 175 LEU A CA 1
ATOM 1378 C C . LEU A 1 175 ? -13.789 -9.43 4.18 1 96.38 175 LEU A C 1
ATOM 1380 O O . LEU A 1 175 ? -12.984 -9.031 3.336 1 96.38 175 LEU A O 1
ATOM 1384 N N . THR A 1 176 ? -13.93 -8.789 5.297 1 96.62 176 THR A N 1
ATOM 1385 C CA . THR A 1 176 ? -13.242 -7.539 5.602 1 96.62 176 THR A CA 1
ATOM 1386 C C . THR A 1 176 ? -11.742 -7.762 5.73 1 96.62 176 THR A C 1
ATOM 1388 O O . THR A 1 176 ? -10.945 -6.969 5.227 1 96.62 176 THR A O 1
ATOM 1391 N N . ARG A 1 177 ? -11.352 -8.844 6.34 1 96.81 177 ARG A N 1
ATOM 1392 C CA . ARG A 1 177 ? -9.938 -9.18 6.453 1 96.81 177 ARG A CA 1
ATOM 1393 C C . ARG A 1 177 ? -9.32 -9.438 5.082 1 96.81 177 ARG A C 1
ATOM 1395 O O . ARG A 1 177 ? -8.227 -8.953 4.785 1 96.81 177 ARG A O 1
ATOM 1402 N N . PHE A 1 178 ? -10.031 -10.203 4.305 1 97.88 178 PHE A N 1
ATOM 1403 C CA . PHE A 1 178 ? -9.516 -10.562 2.988 1 97.88 178 PHE A CA 1
ATOM 1404 C C . PHE A 1 178 ? -9.391 -9.336 2.102 1 97.88 178 PHE A C 1
ATOM 1406 O O . PHE A 1 178 ? -8.453 -9.227 1.308 1 97.88 178 PHE A O 1
ATOM 1413 N N . PHE A 1 179 ? -10.359 -8.406 2.23 1 98.06 179 PHE A N 1
ATOM 1414 C CA . PHE A 1 179 ? -10.234 -7.168 1.474 1 98.06 179 PHE A CA 1
ATOM 1415 C C . PHE A 1 179 ? -8.992 -6.398 1.896 1 98.06 179 PHE A C 1
ATOM 1417 O O . PHE A 1 179 ? -8.227 -5.926 1.05 1 98.06 179 PHE A O 1
ATOM 1424 N N . ALA A 1 180 ? -8.797 -6.258 3.199 1 97.5 180 ALA A N 1
ATOM 1425 C CA . ALA A 1 180 ? -7.637 -5.531 3.715 1 97.5 180 ALA A CA 1
ATOM 1426 C C . ALA A 1 180 ? -6.336 -6.148 3.213 1 97.5 180 ALA A C 1
ATOM 1428 O O . ALA A 1 180 ? -5.441 -5.438 2.756 1 97.5 180 ALA A O 1
ATOM 1429 N N . PHE A 1 181 ? -6.27 -7.43 3.246 1 97.62 181 PHE A N 1
ATOM 1430 C CA . PHE A 1 181 ? -5.055 -8.109 2.807 1 97.62 181 PHE A CA 1
ATOM 1431 C C . PHE A 1 181 ? -4.895 -8.008 1.295 1 97.62 181 PHE A C 1
ATOM 1433 O O . PHE A 1 181 ? -3.777 -7.863 0.792 1 97.62 181 PHE A O 1
ATOM 1440 N N . HIS A 1 182 ? -6.016 -8.18 0.599 1 98.44 182 HIS A N 1
ATOM 1441 C CA . HIS A 1 182 ? -5.965 -8.039 -0.851 1 98.44 182 HIS A CA 1
ATOM 1442 C C . HIS A 1 182 ? -5.457 -6.656 -1.251 1 98.44 182 HIS A C 1
ATOM 1444 O O . HIS A 1 182 ? -4.699 -6.523 -2.215 1 98.44 182 HIS A O 1
ATOM 1450 N N . PHE A 1 183 ? -5.867 -5.633 -0.538 1 97.81 183 PHE A N 1
ATOM 1451 C CA . PHE A 1 183 ? -5.453 -4.262 -0.799 1 97.81 183 PHE A CA 1
ATOM 1452 C C . PHE A 1 183 ? -3.984 -4.062 -0.445 1 97.81 183 PHE A C 1
ATOM 1454 O O . PHE A 1 183 ? -3.262 -3.352 -1.148 1 97.81 183 PHE A O 1
ATOM 1461 N N . LEU A 1 184 ? -3.486 -4.738 0.534 1 97.81 184 LEU A N 1
ATOM 1462 C CA . LEU A 1 184 ? -2.145 -4.559 1.077 1 97.81 184 LEU A CA 1
ATOM 1463 C C . LEU A 1 184 ? -1.112 -5.305 0.235 1 97.81 184 LEU A C 1
ATOM 1465 O O . LEU A 1 184 ? -0.048 -4.762 -0.071 1 97.81 184 LEU A O 1
ATOM 1469 N N . LEU A 1 185 ? -1.409 -6.457 -0.155 1 98 185 LEU A N 1
ATOM 1470 C CA . LEU A 1 185 ? -0.442 -7.41 -0.69 1 98 185 LEU A CA 1
ATOM 1471 C C . LEU A 1 185 ? 0.18 -6.883 -1.98 1 98 185 LEU A C 1
ATOM 1473 O O . LEU A 1 185 ? 1.381 -7.051 -2.209 1 98 185 LEU A O 1
ATOM 1477 N N . PRO A 1 186 ? -0.602 -6.23 -2.824 1 97.44 186 PRO A N 1
ATOM 1478 C CA . PRO A 1 186 ? 0.024 -5.715 -4.043 1 97.44 186 PRO A CA 1
ATOM 1479 C C . PRO A 1 186 ? 1.178 -4.758 -3.758 1 97.44 186 PRO A C 1
ATOM 1481 O O . PRO A 1 186 ? 2.154 -4.719 -4.512 1 97.44 186 PRO A O 1
ATOM 1484 N N . PHE A 1 187 ? 1.093 -4.055 -2.727 1 95.31 187 PHE A N 1
ATOM 1485 C CA . PHE A 1 187 ? 2.162 -3.125 -2.381 1 95.31 187 PHE A CA 1
ATOM 1486 C C . PHE A 1 187 ? 3.363 -3.871 -1.81 1 95.31 187 PHE A C 1
ATOM 1488 O O . PHE A 1 187 ? 4.512 -3.5 -2.066 1 95.31 187 PHE A O 1
ATOM 1495 N N . ILE A 1 188 ? 3.08 -4.887 -1.092 1 96.12 188 ILE A N 1
ATOM 1496 C CA . ILE A 1 188 ? 4.16 -5.746 -0.62 1 96.12 188 ILE A CA 1
ATOM 1497 C C . ILE A 1 188 ? 4.836 -6.426 -1.809 1 96.12 188 ILE A C 1
ATOM 1499 O O . ILE A 1 188 ? 6.066 -6.496 -1.875 1 96.12 188 ILE A O 1
ATOM 1503 N N . ILE A 1 189 ? 4.031 -6.895 -2.705 1 97.75 189 ILE A N 1
ATOM 1504 C CA . ILE A 1 189 ? 4.543 -7.535 -3.91 1 97.75 189 ILE A CA 1
ATOM 1505 C C . ILE A 1 189 ? 5.418 -6.555 -4.684 1 97.75 189 ILE A C 1
ATOM 1507 O O . ILE A 1 189 ? 6.508 -6.91 -5.141 1 97.75 189 ILE A O 1
ATOM 1511 N N . ALA A 1 190 ? 4.973 -5.332 -4.82 1 95.75 190 ALA A N 1
ATOM 1512 C CA . ALA A 1 190 ? 5.754 -4.32 -5.527 1 95.75 190 ALA A CA 1
ATOM 1513 C C . ALA A 1 190 ? 7.117 -4.117 -4.867 1 95.75 190 ALA A C 1
ATOM 1515 O O . ALA A 1 190 ? 8.141 -4.027 -5.555 1 95.75 190 ALA A O 1
ATOM 1516 N N . ALA A 1 191 ? 7.121 -4.066 -3.574 1 92.94 191 ALA A N 1
ATOM 1517 C CA . ALA A 1 191 ? 8.383 -3.934 -2.846 1 92.94 191 ALA A CA 1
ATOM 1518 C C . ALA A 1 191 ? 9.273 -5.148 -3.068 1 92.94 191 ALA A C 1
ATOM 1520 O O . ALA A 1 191 ? 10.484 -5.012 -3.27 1 92.94 191 ALA A O 1
ATOM 1521 N N . MET A 1 192 ? 8.695 -6.324 -3.072 1 95.56 192 MET A N 1
ATOM 1522 C CA . MET A 1 192 ? 9.461 -7.555 -3.264 1 95.56 192 MET A CA 1
ATOM 1523 C C . MET A 1 192 ? 9.992 -7.652 -4.691 1 95.56 192 MET A C 1
ATOM 1525 O O . MET A 1 192 ? 11.047 -8.234 -4.926 1 95.56 192 MET A O 1
ATOM 1529 N N . VAL A 1 193 ? 9.25 -7.105 -5.602 1 95.81 193 VAL A N 1
ATOM 1530 C CA . VAL A 1 193 ? 9.719 -7.059 -6.98 1 95.81 193 VAL A CA 1
ATOM 1531 C C . VAL A 1 193 ? 11 -6.234 -7.062 1 95.81 193 VAL A C 1
ATOM 1533 O O . VAL A 1 193 ? 11.938 -6.602 -7.777 1 95.81 193 VAL A O 1
ATOM 1536 N N . MET A 1 194 ? 11.078 -5.133 -6.316 1 91.19 194 MET A N 1
ATOM 1537 C CA . MET A 1 194 ? 12.297 -4.332 -6.285 1 91.19 194 MET A CA 1
ATOM 1538 C C . MET A 1 194 ? 13.469 -5.152 -5.75 1 91.19 194 MET A C 1
ATOM 1540 O O . MET A 1 194 ? 14.586 -5.051 -6.258 1 91.19 194 MET A O 1
ATOM 1544 N N . VAL A 1 195 ? 13.227 -5.953 -4.75 1 91.56 195 VAL A N 1
ATOM 1545 C CA . VAL A 1 195 ? 14.25 -6.832 -4.191 1 91.56 195 VAL A CA 1
ATOM 1546 C C . VAL A 1 195 ? 14.664 -7.867 -5.234 1 91.56 195 VAL A C 1
ATOM 1548 O O . VAL A 1 195 ? 15.859 -8.125 -5.426 1 91.56 195 VAL A O 1
ATOM 1551 N N . HIS A 1 196 ? 13.68 -8.438 -5.863 1 94.88 196 HIS A N 1
ATOM 1552 C CA . HIS A 1 196 ? 13.914 -9.398 -6.934 1 94.88 196 HIS A CA 1
ATOM 1553 C C . HIS A 1 196 ? 14.812 -8.812 -8.016 1 94.88 196 HIS A C 1
ATOM 1555 O O . HIS A 1 196 ? 15.789 -9.445 -8.43 1 94.88 196 HIS A O 1
ATOM 1561 N N . LEU A 1 197 ? 14.57 -7.578 -8.375 1 91.12 197 LEU A N 1
ATOM 1562 C CA . LEU A 1 197 ? 15.328 -6.906 -9.422 1 91.12 197 LEU A CA 1
ATOM 1563 C C . LEU A 1 197 ? 16.734 -6.547 -8.93 1 91.12 197 LEU A C 1
ATOM 1565 O O . LEU A 1 197 ? 17.688 -6.566 -9.703 1 91.12 197 LEU A O 1
ATOM 1569 N N . LEU A 1 198 ? 16.812 -6.184 -7.699 1 87.44 198 LEU A N 1
ATOM 1570 C CA . LEU A 1 198 ? 18.125 -5.883 -7.121 1 87.44 198 LEU A CA 1
ATOM 1571 C C . LEU A 1 198 ? 19.047 -7.086 -7.223 1 87.44 198 LEU A C 1
ATOM 1573 O O . LEU A 1 198 ? 20.203 -6.957 -7.672 1 87.44 198 LEU A O 1
ATOM 1577 N N . PHE A 1 199 ? 18.562 -8.234 -6.875 1 89.25 199 PHE A N 1
ATOM 1578 C CA . PHE A 1 199 ? 19.375 -9.445 -6.941 1 89.25 199 PHE A CA 1
ATOM 1579 C C . PHE A 1 199 ? 19.688 -9.805 -8.391 1 89.25 199 PHE A C 1
ATOM 1581 O O . PHE A 1 199 ? 20.797 -10.258 -8.695 1 89.25 199 PHE A O 1
ATOM 1588 N N . LEU A 1 200 ? 18.734 -9.609 -9.234 1 89.25 200 LEU A N 1
ATOM 1589 C CA . LEU A 1 200 ? 18.953 -9.898 -10.648 1 89.25 200 LEU A CA 1
ATOM 1590 C C . LEU A 1 200 ? 20.047 -8.992 -11.227 1 89.25 200 LEU A C 1
ATOM 1592 O O . LEU A 1 200 ? 20.891 -9.453 -12 1 89.25 200 LEU A O 1
ATOM 1596 N N . HIS A 1 201 ? 20 -7.773 -10.828 1 83.44 201 HIS A N 1
ATOM 1597 C CA . HIS A 1 201 ? 20.969 -6.809 -11.352 1 83.44 201 HIS A CA 1
ATOM 1598 C C . HIS A 1 201 ? 22.375 -7.094 -10.82 1 83.44 201 HIS A C 1
ATOM 1600 O O . HIS A 1 201 ? 23.359 -6.773 -11.477 1 83.44 201 HIS A O 1
ATOM 1606 N N . GLU A 1 202 ? 22.484 -7.656 -9.703 1 83.06 202 GLU A N 1
ATOM 1607 C CA . GLU A 1 202 ? 23.781 -8.016 -9.148 1 83.06 202 GLU A CA 1
ATOM 1608 C C . GLU A 1 202 ? 24.453 -9.109 -9.969 1 83.06 202 GLU A C 1
ATOM 1610 O O . GLU A 1 202 ? 25.656 -9.062 -10.203 1 83.06 202 GLU A O 1
ATOM 1615 N N . THR A 1 203 ? 23.672 -9.992 -10.391 1 81.5 203 THR A N 1
ATOM 1616 C CA . THR A 1 203 ? 24.234 -11.117 -11.117 1 81.5 203 THR A CA 1
ATOM 1617 C C . THR A 1 203 ? 24.203 -10.875 -12.617 1 81.5 203 THR A C 1
ATOM 1619 O O . THR A 1 203 ? 24.969 -11.484 -13.375 1 81.5 203 THR A O 1
ATOM 1622 N N . GLY A 1 204 ? 23.25 -10.008 -12.953 1 79.38 204 GLY A N 1
ATOM 1623 C CA . GLY A 1 204 ? 22.984 -9.875 -14.375 1 79.38 204 GLY A CA 1
ATOM 1624 C C . GLY A 1 204 ? 22.062 -10.953 -14.914 1 79.38 204 GLY A C 1
ATOM 1625 O O . GLY A 1 204 ? 21.828 -11.969 -14.258 1 79.38 204 GLY A O 1
ATOM 1626 N N . SER A 1 205 ? 21.609 -10.719 -16.125 1 80.69 205 SER A N 1
ATOM 1627 C CA . SER A 1 205 ? 20.703 -11.68 -16.75 1 80.69 205 SER A CA 1
ATOM 1628 C C . SER A 1 205 ? 21.453 -12.891 -17.281 1 80.69 205 SER A C 1
ATOM 1630 O O . SER A 1 205 ? 22.562 -12.75 -17.812 1 80.69 205 SER A O 1
ATOM 1632 N N . ASN A 1 206 ? 20.828 -13.977 -17.094 1 84.06 206 ASN A N 1
ATOM 1633 C CA . ASN A 1 206 ? 21.344 -15.18 -17.734 1 84.06 206 ASN A CA 1
ATOM 1634 C C . ASN A 1 206 ? 21.031 -15.188 -19.234 1 84.06 206 ASN A C 1
ATOM 1636 O O . ASN A 1 206 ? 20.344 -14.289 -19.734 1 84.06 206 ASN A O 1
ATOM 1640 N N . ASN A 1 207 ? 21.688 -16.109 -19.922 1 83.12 207 ASN A N 1
ATOM 1641 C CA . ASN A 1 207 ? 21.484 -16.219 -21.359 1 83.12 207 ASN A CA 1
ATOM 1642 C C . ASN A 1 207 ? 21.266 -17.656 -21.797 1 83.12 207 ASN A C 1
ATOM 1644 O O . ASN A 1 207 ? 21.438 -18.594 -21 1 83.12 207 ASN A O 1
ATOM 1648 N N . PRO A 1 208 ? 20.859 -17.875 -22.984 1 84.38 208 PRO A N 1
ATOM 1649 C CA . PRO A 1 208 ? 20.484 -19.219 -23.438 1 84.38 208 PRO A CA 1
ATOM 1650 C C . PRO A 1 208 ? 21.641 -20.203 -23.375 1 84.38 208 PRO A C 1
ATOM 1652 O O . PRO A 1 208 ? 21.422 -21.406 -23.219 1 84.38 208 PRO A O 1
ATOM 1655 N N . THR A 1 209 ? 22.812 -19.734 -23.406 1 82.19 209 THR A N 1
ATOM 1656 C CA . THR A 1 209 ? 23.969 -20.641 -23.406 1 82.19 209 THR A CA 1
ATOM 1657 C C . THR A 1 209 ? 24.391 -21 -21.984 1 82.19 209 THR A C 1
ATOM 1659 O O . THR A 1 209 ? 25.094 -21.984 -21.766 1 82.19 209 THR A O 1
ATOM 1662 N N . GLY A 1 210 ? 24.016 -20.156 -21.094 1 80.81 210 GLY A N 1
ATOM 1663 C CA . GLY A 1 210 ? 24.391 -20.391 -19.703 1 80.81 210 GLY A CA 1
ATOM 1664 C C . GLY A 1 210 ? 25.812 -19.922 -19.391 1 80.81 210 GLY A C 1
ATOM 1665 O O . GLY A 1 210 ? 26.266 -20.062 -18.25 1 80.81 210 GLY A O 1
ATOM 1666 N N . ILE A 1 211 ? 26.516 -19.453 -20.391 1 75.12 211 ILE A N 1
ATOM 1667 C CA . ILE A 1 211 ? 27.891 -18.984 -20.234 1 75.12 211 ILE A CA 1
ATOM 1668 C C . ILE A 1 211 ? 27.891 -17.469 -20 1 75.12 211 ILE A C 1
ATOM 1670 O O . ILE A 1 211 ? 27.125 -16.734 -20.641 1 75.12 211 ILE A O 1
ATOM 1674 N N . PRO A 1 212 ? 28.734 -17.094 -18.969 1 75.12 212 PRO A N 1
ATOM 1675 C CA . PRO A 1 212 ? 28.781 -15.656 -18.703 1 75.12 212 PRO A CA 1
ATOM 1676 C C . PRO A 1 212 ? 29.156 -14.844 -19.938 1 75.12 212 PRO A C 1
ATOM 1678 O O . PRO A 1 212 ? 30.062 -15.227 -20.672 1 75.12 212 PRO A O 1
ATOM 1681 N N . SER A 1 213 ? 28.406 -13.875 -20.266 1 67.38 213 SER A N 1
ATOM 1682 C CA . SER A 1 213 ? 28.562 -13.094 -21.484 1 67.38 213 SER A CA 1
ATOM 1683 C C . SER A 1 213 ? 29.297 -11.789 -21.219 1 67.38 213 SER A C 1
ATOM 1685 O O . SER A 1 213 ? 28.969 -10.75 -21.797 1 67.38 213 SER A O 1
ATOM 1687 N N . TYR A 1 214 ? 30.188 -11.742 -20.422 1 70.56 214 TYR A N 1
ATOM 1688 C CA . TYR A 1 214 ? 30.844 -10.5 -20.047 1 70.56 214 TYR A CA 1
ATOM 1689 C C . TYR A 1 214 ? 31.312 -9.734 -21.281 1 70.56 214 TYR A C 1
ATOM 1691 O O . TYR A 1 214 ? 31.312 -8.5 -21.297 1 70.56 214 TYR A O 1
ATOM 1699 N N . PHE A 1 215 ? 31.531 -10.484 -22.297 1 68.75 215 PHE A N 1
ATOM 1700 C CA . PHE A 1 215 ? 32.125 -9.836 -23.453 1 68.75 215 PHE A CA 1
ATOM 1701 C C . PHE A 1 215 ? 31.078 -9.508 -24.5 1 68.75 215 PHE A C 1
ATOM 1703 O O . PHE A 1 215 ? 31.359 -8.828 -25.484 1 68.75 215 PHE A O 1
ATOM 1710 N N . ASP A 1 216 ? 29.938 -9.859 -24.344 1 77 216 ASP A N 1
ATOM 1711 C CA . ASP A 1 216 ? 28.891 -9.633 -25.328 1 77 216 ASP A CA 1
ATOM 1712 C C . ASP A 1 216 ? 27.656 -9.023 -24.688 1 77 216 ASP A C 1
ATOM 1714 O O . ASP A 1 216 ? 26.562 -9.602 -24.75 1 77 216 ASP A O 1
ATOM 1718 N N . MET A 1 217 ? 28 -7.965 -24.047 1 82.38 217 MET A N 1
ATOM 1719 C CA . MET A 1 217 ? 26.891 -7.258 -23.406 1 82.38 217 MET A CA 1
ATOM 1720 C C . MET A 1 217 ? 26.547 -5.98 -24.172 1 82.38 217 MET A C 1
ATOM 1722 O O . MET A 1 217 ? 27.438 -5.324 -24.719 1 82.38 217 MET A O 1
ATOM 1726 N N . ILE A 1 218 ? 25.312 -5.676 -24.344 1 78.62 218 ILE A N 1
ATOM 1727 C CA . ILE A 1 218 ? 24.844 -4.445 -24.969 1 78.62 218 ILE A CA 1
ATOM 1728 C C . ILE A 1 218 ? 23.922 -3.703 -24 1 78.62 218 ILE A C 1
ATOM 1730 O O . ILE A 1 218 ? 23.344 -4.312 -23.094 1 78.62 218 ILE A O 1
ATOM 1734 N N . PRO A 1 219 ? 23.953 -2.371 -24.234 1 78.12 219 PRO A N 1
ATOM 1735 C CA . PRO A 1 219 ? 23.016 -1.64 -23.375 1 78.12 219 PRO A CA 1
ATOM 1736 C C . PRO A 1 219 ? 21.562 -2.027 -23.609 1 78.12 219 PRO A C 1
ATOM 1738 O O . PRO A 1 219 ? 21.172 -2.314 -24.75 1 78.12 219 PRO A O 1
ATOM 1741 N N . PHE A 1 220 ? 20.891 -2.035 -22.609 1 81.81 220 PHE A N 1
ATOM 1742 C CA . PHE A 1 220 ? 19.5 -2.455 -22.656 1 81.81 220 PHE A CA 1
ATOM 1743 C C . PHE A 1 220 ? 18.703 -1.586 -23.625 1 81.81 220 PHE A C 1
ATOM 1745 O O . PHE A 1 220 ? 17.938 -2.1 -24.453 1 81.81 220 PHE A O 1
ATOM 1752 N N . HIS A 1 221 ? 18.859 -0.283 -23.359 1 80.25 221 HIS A N 1
ATOM 1753 C CA . HIS A 1 221 ? 18.203 0.64 -24.266 1 80.25 221 HIS A CA 1
ATOM 1754 C C . HIS A 1 221 ? 19.062 0.901 -25.5 1 80.25 221 HIS A C 1
ATOM 1756 O O . HIS A 1 221 ? 20.281 1.016 -25.391 1 80.25 221 HIS A O 1
ATOM 1762 N N . PRO A 1 222 ? 18.516 0.95 -26.688 1 79.31 222 PRO A N 1
ATOM 1763 C CA . PRO A 1 222 ? 17.094 0.98 -27.031 1 79.31 222 PRO A CA 1
ATOM 1764 C C . PRO A 1 222 ? 16.562 -0.381 -27.484 1 79.31 222 PRO A C 1
ATOM 1766 O O . PRO A 1 222 ? 15.352 -0.604 -27.484 1 79.31 222 PRO A O 1
ATOM 1769 N N . TYR A 1 223 ? 17.438 -1.284 -27.812 1 79.25 223 TYR A N 1
ATOM 1770 C CA . TYR A 1 223 ? 17.062 -2.518 -28.484 1 79.25 223 TYR A CA 1
ATOM 1771 C C . TYR A 1 223 ? 16.078 -3.322 -27.656 1 79.25 223 TYR A C 1
ATOM 1773 O O . TYR A 1 223 ? 14.977 -3.639 -28.125 1 79.25 223 TYR A O 1
ATOM 1781 N N . TYR A 1 224 ? 16.359 -3.627 -26.562 1 83.06 224 TYR A N 1
ATOM 1782 C CA . TYR A 1 224 ? 15.516 -4.469 -25.719 1 83.06 224 TYR A CA 1
ATOM 1783 C C . TYR A 1 224 ? 14.297 -3.697 -25.234 1 83.06 224 TYR A C 1
ATOM 1785 O O . TYR A 1 224 ? 13.234 -4.281 -25 1 83.06 224 TYR A O 1
ATOM 1793 N N . THR A 1 225 ? 14.414 -2.361 -25.219 1 84.31 225 THR A N 1
ATOM 1794 C CA . THR A 1 225 ? 13.258 -1.535 -24.891 1 84.31 225 THR A CA 1
ATOM 1795 C C . THR A 1 225 ? 12.18 -1.647 -25.969 1 84.31 225 THR A C 1
ATOM 1797 O O . THR A 1 225 ? 10.992 -1.742 -25.656 1 84.31 225 THR A O 1
ATOM 1800 N N . ILE A 1 226 ? 12.633 -1.668 -27.141 1 84.5 226 ILE A N 1
ATOM 1801 C CA . ILE A 1 226 ? 11.695 -1.765 -28.234 1 84.5 226 ILE A CA 1
ATOM 1802 C C . ILE A 1 226 ? 11.016 -3.133 -28.219 1 84.5 226 ILE A C 1
ATOM 1804 O O . ILE A 1 226 ? 9.805 -3.234 -28.438 1 84.5 226 ILE A O 1
ATOM 1808 N N . LYS A 1 227 ? 11.719 -4.148 -27.984 1 86.06 227 LYS A N 1
ATOM 1809 C CA . LYS A 1 227 ? 11.141 -5.488 -27.891 1 86.06 227 LYS A CA 1
ATOM 1810 C C . LYS A 1 227 ? 10.148 -5.57 -26.734 1 86.06 227 LYS A C 1
ATOM 1812 O O . LYS A 1 227 ? 9.094 -6.195 -26.859 1 86.06 227 LYS A O 1
ATOM 1817 N N . ASP A 1 228 ? 10.523 -4.98 -25.734 1 89.12 228 ASP A N 1
ATOM 1818 C CA . ASP A 1 228 ? 9.633 -4.965 -24.578 1 89.12 228 ASP A CA 1
ATOM 1819 C C . ASP A 1 228 ? 8.328 -4.238 -24.906 1 89.12 228 ASP A C 1
ATOM 1821 O O . ASP A 1 228 ? 7.246 -4.691 -24.516 1 89.12 228 ASP A O 1
ATOM 1825 N N . ILE A 1 229 ? 8.43 -3.133 -25.594 1 90.25 229 ILE A N 1
ATOM 1826 C CA . ILE A 1 229 ? 7.25 -2.346 -25.938 1 90.25 229 ILE A CA 1
ATOM 1827 C C . ILE A 1 229 ? 6.324 -3.168 -26.828 1 90.25 229 ILE A C 1
ATOM 1829 O O . ILE A 1 229 ? 5.105 -3.15 -26.656 1 90.25 229 ILE A O 1
ATOM 1833 N N . LEU A 1 230 ? 6.922 -3.842 -27.734 1 90.81 230 LEU A N 1
ATOM 1834 C CA . LEU A 1 230 ? 6.125 -4.727 -28.578 1 90.81 230 LEU A CA 1
ATOM 1835 C C . LEU A 1 230 ? 5.422 -5.789 -27.734 1 90.81 230 LEU A C 1
ATOM 1837 O O . LEU A 1 230 ? 4.234 -6.062 -27.938 1 90.81 230 LEU A O 1
ATOM 1841 N N . GLY A 1 231 ? 6.133 -6.391 -26.828 1 92.81 231 GLY A N 1
ATOM 1842 C CA . GLY A 1 231 ? 5.527 -7.348 -25.922 1 92.81 231 GLY A CA 1
ATOM 1843 C C . GLY A 1 231 ? 4.387 -6.766 -25.109 1 92.81 231 GLY A C 1
ATOM 1844 O O . GLY A 1 231 ? 3.35 -7.41 -24.938 1 92.81 231 GLY A O 1
ATOM 1845 N N . PHE A 1 232 ? 4.617 -5.559 -24.688 1 94.62 232 PHE A N 1
ATOM 1846 C CA . PHE A 1 232 ? 3.568 -4.863 -23.938 1 94.62 232 PHE A CA 1
ATOM 1847 C C . PHE A 1 232 ? 2.312 -4.715 -24.797 1 94.62 232 PHE A C 1
ATOM 1849 O O . PHE A 1 232 ? 1.208 -5.016 -24.344 1 94.62 232 PHE A O 1
ATOM 1856 N N . PHE A 1 233 ? 2.498 -4.273 -25.969 1 94.5 233 PHE A N 1
ATOM 1857 C CA . PHE A 1 233 ? 1.375 -4.023 -26.875 1 94.5 233 PHE A CA 1
ATOM 1858 C C . PHE A 1 233 ? 0.627 -5.312 -27.172 1 94.5 233 PHE A C 1
ATOM 1860 O O . PHE A 1 233 ? -0.604 -5.352 -27.125 1 94.5 233 PHE A O 1
ATOM 1867 N N . LEU A 1 234 ? 1.354 -6.336 -27.484 1 95.25 234 LEU A N 1
ATOM 1868 C CA . LEU A 1 234 ? 0.73 -7.613 -27.812 1 95.25 234 LEU A CA 1
ATOM 1869 C C . LEU A 1 234 ? -0.04 -8.164 -26.609 1 95.25 234 LEU A C 1
ATOM 1871 O O . LEU A 1 234 ? -1.159 -8.656 -26.766 1 95.25 234 LEU A O 1
ATOM 1875 N N . MET A 1 235 ? 0.511 -8.117 -25.453 1 96.31 235 MET A N 1
ATOM 1876 C CA . MET A 1 235 ? -0.145 -8.609 -24.25 1 96.31 235 MET A CA 1
ATOM 1877 C C . MET A 1 235 ? -1.404 -7.809 -23.938 1 96.31 235 MET A C 1
ATOM 1879 O O . MET A 1 235 ? -2.461 -8.383 -23.672 1 96.31 235 MET A O 1
ATOM 1883 N N . LEU A 1 236 ? -1.271 -6.492 -24.031 1 96.62 236 LEU A N 1
ATOM 1884 C CA . LEU A 1 236 ? -2.414 -5.633 -23.75 1 96.62 236 LEU A CA 1
ATOM 1885 C C . LEU A 1 236 ? -3.512 -5.812 -24.797 1 96.62 236 LEU A C 1
ATOM 1887 O O . LEU A 1 236 ? -4.699 -5.773 -24.469 1 96.62 236 LEU A O 1
ATOM 1891 N N . MET A 1 237 ? -3.066 -5.938 -26.031 1 96.81 237 MET A N 1
ATOM 1892 C CA . MET A 1 237 ? -4.039 -6.203 -27.078 1 96.81 237 MET A CA 1
ATOM 1893 C C . MET A 1 237 ? -4.785 -7.508 -26.812 1 96.81 237 MET A C 1
ATOM 1895 O O . MET A 1 237 ? -6.008 -7.57 -26.953 1 96.81 237 MET A O 1
ATOM 1899 N N . ALA A 1 238 ? -4.062 -8.508 -26.469 1 96.81 238 ALA A N 1
ATOM 1900 C CA . ALA A 1 238 ? -4.688 -9.789 -26.141 1 96.81 238 ALA A CA 1
ATOM 1901 C C . ALA A 1 238 ? -5.656 -9.641 -24.969 1 96.81 238 ALA A C 1
ATOM 1903 O O . ALA A 1 238 ? -6.766 -10.172 -25 1 96.81 238 ALA A O 1
ATOM 1904 N N . LEU A 1 239 ? -5.258 -8.977 -23.969 1 97.19 239 LEU A N 1
ATOM 1905 C CA . LEU A 1 239 ? -6.105 -8.75 -22.812 1 97.19 239 LEU A CA 1
ATOM 1906 C C . LEU A 1 239 ? -7.355 -7.969 -23.188 1 97.19 239 LEU A C 1
ATOM 1908 O O . LEU A 1 239 ? -8.469 -8.328 -22.797 1 97.19 239 LEU A O 1
ATOM 1912 N N . LEU A 1 240 ? -7.156 -6.941 -24 1 97.06 240 LEU A N 1
ATOM 1913 C CA . LEU A 1 240 ? -8.289 -6.113 -24.406 1 97.06 240 LEU A CA 1
ATOM 1914 C C . LEU A 1 240 ? -9.242 -6.906 -25.281 1 97.06 240 LEU A C 1
ATOM 1916 O O . LEU A 1 240 ? -10.461 -6.742 -25.188 1 97.06 240 LEU A O 1
ATOM 1920 N N . MET A 1 241 ? -8.68 -7.703 -26.141 1 96.81 241 MET A N 1
ATOM 1921 C CA . MET A 1 241 ? -9.531 -8.547 -26.969 1 96.81 241 MET A CA 1
ATOM 1922 C C . MET A 1 241 ? -10.375 -9.492 -26.109 1 96.81 241 MET A C 1
ATOM 1924 O O . MET A 1 241 ? -11.562 -9.68 -26.359 1 96.81 241 MET A O 1
ATOM 1928 N N . LEU A 1 242 ? -9.758 -10.031 -25.141 1 95.88 242 LEU A N 1
ATOM 1929 C CA . LEU A 1 242 ? -10.484 -10.906 -24.219 1 95.88 242 LEU A CA 1
ATOM 1930 C C . LEU A 1 242 ? -11.578 -10.141 -23.484 1 95.88 242 LEU A C 1
ATOM 1932 O O . LEU A 1 242 ? -12.727 -10.586 -23.438 1 95.88 242 LEU A O 1
ATOM 1936 N N . VAL A 1 243 ? -11.312 -9 -22.969 1 96.25 243 VAL A N 1
ATOM 1937 C CA . VAL A 1 243 ? -12.211 -8.219 -22.125 1 96.25 243 VAL A CA 1
ATOM 1938 C C . VAL A 1 243 ? -13.359 -7.672 -22.969 1 96.25 243 VAL A C 1
ATOM 1940 O O . VAL A 1 243 ? -14.508 -7.629 -22.516 1 96.25 243 VAL A O 1
ATOM 1943 N N . LEU A 1 244 ? -13.086 -7.277 -24.234 1 96.12 244 LEU A N 1
ATOM 1944 C CA . LEU A 1 244 ? -14.086 -6.617 -25.062 1 96.12 244 LEU A CA 1
ATOM 1945 C C . LEU A 1 244 ? -14.953 -7.637 -25.781 1 96.12 244 LEU A C 1
ATOM 1947 O O . LEU A 1 244 ? -16.141 -7.402 -26 1 96.12 244 LEU A O 1
ATOM 1951 N N . PHE A 1 245 ? -14.398 -8.812 -26.078 1 95.56 245 PHE A N 1
ATOM 1952 C CA . PHE A 1 245 ? -15.133 -9.734 -26.938 1 95.56 245 PHE A CA 1
ATOM 1953 C C . PHE A 1 245 ? -15.602 -10.953 -26.156 1 95.56 245 PHE A C 1
ATOM 1955 O O . PHE A 1 245 ? -16.625 -11.562 -26.5 1 95.56 245 PHE A O 1
ATOM 1962 N N . SER A 1 246 ? -14.852 -11.352 -25.156 1 94.56 246 SER A N 1
ATOM 1963 C CA . SER A 1 246 ? -15.211 -12.539 -24.391 1 94.56 246 SER A CA 1
ATOM 1964 C C . SER A 1 246 ? -14.852 -12.367 -22.922 1 94.56 246 SER A C 1
ATOM 1966 O O . SER A 1 246 ? -14.125 -13.188 -22.359 1 94.56 246 SER A O 1
ATOM 1968 N N . PRO A 1 247 ? -15.422 -11.398 -22.297 1 90.44 247 PRO A N 1
ATOM 1969 C CA . PRO A 1 247 ? -15.016 -11.055 -20.922 1 90.44 247 PRO A CA 1
ATOM 1970 C C . PRO A 1 247 ? -15.32 -12.172 -19.922 1 90.44 247 PRO A C 1
ATOM 1972 O O . PRO A 1 247 ? -14.656 -12.273 -18.891 1 90.44 247 PRO A O 1
ATOM 1975 N N . ASP A 1 248 ? -16.234 -13.016 -20.25 1 89.88 248 ASP A N 1
ATOM 1976 C CA . ASP A 1 248 ? -16.656 -14.031 -19.281 1 89.88 248 ASP A CA 1
ATOM 1977 C C . ASP A 1 248 ? -16.047 -15.391 -19.625 1 89.88 248 ASP A C 1
ATOM 1979 O O . ASP A 1 248 ? -16.391 -16.391 -19 1 89.88 248 ASP A O 1
ATOM 1983 N N . LEU A 1 249 ? -15.195 -15.438 -20.562 1 86.88 249 LEU A N 1
ATOM 1984 C CA . LEU A 1 249 ? -14.633 -16.688 -21.031 1 86.88 249 LEU A CA 1
ATOM 1985 C C . LEU A 1 249 ? -13.922 -17.438 -19.906 1 86.88 249 LEU A C 1
ATOM 1987 O O . LEU A 1 249 ? -14.039 -18.656 -19.797 1 86.88 249 LEU A O 1
ATOM 1991 N N . LEU A 1 250 ? -13.25 -16.703 -19.047 1 85.25 250 LEU A N 1
ATOM 1992 C CA . LEU A 1 250 ? -12.422 -17.344 -18.031 1 85.25 250 LEU A CA 1
ATOM 1993 C C . LEU A 1 250 ? -13.117 -17.297 -16.672 1 85.25 250 LEU A C 1
ATOM 1995 O O . LEU A 1 250 ? -12.539 -17.734 -15.664 1 85.25 250 LEU A O 1
ATOM 1999 N N . GLY A 1 251 ? -14.352 -16.812 -16.641 1 80.69 251 GLY A N 1
ATOM 2000 C CA . GLY A 1 251 ? -15.094 -16.719 -15.391 1 80.69 251 GLY A CA 1
ATOM 2001 C C . GLY A 1 251 ? -16.141 -17.812 -15.25 1 80.69 251 GLY A C 1
ATOM 2002 O O . GLY A 1 251 ? -16.359 -18.609 -16.172 1 80.69 251 GLY A O 1
ATOM 2003 N N . ASP A 1 252 ? -16.641 -17.891 -14.055 1 80.5 252 ASP A N 1
ATOM 2004 C CA . ASP A 1 252 ? -17.703 -18.844 -13.766 1 80.5 252 ASP A CA 1
ATOM 2005 C C . ASP A 1 252 ? -19.047 -18.125 -13.594 1 80.5 252 ASP A C 1
ATOM 2007 O O . ASP A 1 252 ? -19.172 -17.203 -12.789 1 80.5 252 ASP A O 1
ATOM 2011 N N . PRO A 1 253 ? -20 -18.578 -14.219 1 79.44 253 PRO A N 1
ATOM 2012 C CA . PRO A 1 253 ? -21.312 -17.922 -14.164 1 79.44 253 PRO A CA 1
ATOM 2013 C C . PRO A 1 253 ? -21.922 -17.938 -12.766 1 79.44 253 PRO A C 1
ATOM 2015 O O . PRO A 1 253 ? -22.719 -17.062 -12.43 1 79.44 253 PRO A O 1
ATOM 2018 N N . ASP A 1 254 ? -21.547 -18.828 -12 1 81.38 254 ASP A N 1
ATOM 2019 C CA . ASP A 1 254 ? -22.125 -18.938 -10.656 1 81.38 254 ASP A CA 1
ATOM 2020 C C . ASP A 1 254 ? -21.75 -17.734 -9.797 1 81.38 254 ASP A C 1
ATOM 2022 O O . ASP A 1 254 ? -22.375 -17.484 -8.773 1 81.38 254 ASP A O 1
ATOM 2026 N N . ASN A 1 255 ? -20.812 -17.078 -10.188 1 84.12 255 ASN A N 1
ATOM 2027 C CA . ASN A 1 255 ? -20.359 -15.953 -9.375 1 84.12 255 ASN A CA 1
ATOM 2028 C C . ASN A 1 255 ? -21.156 -14.688 -9.672 1 84.12 255 ASN A C 1
ATOM 2030 O O . ASN A 1 255 ? -20.891 -13.633 -9.086 1 84.12 255 ASN A O 1
ATOM 2034 N N . TYR A 1 256 ? -22.141 -14.836 -10.461 1 85.44 256 TYR A N 1
ATOM 2035 C CA . TYR A 1 256 ? -23.062 -13.734 -10.727 1 85.44 256 TYR A CA 1
ATOM 2036 C C . TYR A 1 256 ? -24.344 -13.875 -9.898 1 85.44 256 TYR A C 1
ATOM 2038 O O . TYR A 1 256 ? -25.281 -13.117 -10.07 1 85.44 256 TYR A O 1
ATOM 2046 N N . ILE A 1 257 ? -24.266 -14.914 -9.031 1 87.44 257 ILE A N 1
ATOM 2047 C CA . ILE A 1 257 ? -25.328 -15.141 -8.062 1 87.44 257 ILE A CA 1
ATOM 2048 C C . ILE A 1 257 ? -24.812 -14.82 -6.656 1 87.44 257 ILE A C 1
ATOM 2050 O O . ILE A 1 257 ? -23.703 -15.211 -6.285 1 87.44 257 ILE A O 1
ATOM 2054 N N . PRO A 1 258 ? -25.656 -14.094 -5.938 1 89.06 258 PRO A N 1
ATOM 2055 C CA . PRO A 1 258 ? -25.219 -13.766 -4.578 1 89.06 258 PRO A CA 1
ATOM 2056 C C . PRO A 1 258 ? -24.953 -15.008 -3.732 1 89.06 258 PRO A C 1
ATOM 2058 O O . PRO A 1 258 ? -25.641 -16.031 -3.898 1 89.06 258 PRO A O 1
ATOM 2061 N N . ALA A 1 259 ? -24.047 -14.93 -2.896 1 90.25 259 ALA A N 1
ATOM 2062 C CA . ALA A 1 259 ? -23.672 -16.031 -2.016 1 90.25 259 ALA A CA 1
ATOM 2063 C C . ALA A 1 259 ? -24.844 -16.5 -1.162 1 90.25 259 ALA A C 1
ATOM 2065 O O . ALA A 1 259 ? -25.609 -15.672 -0.664 1 90.25 259 ALA A O 1
ATOM 2066 N N . ASN A 1 260 ? -25.078 -17.781 -1.144 1 88 260 ASN A N 1
ATOM 2067 C CA . ASN A 1 260 ? -26.062 -18.422 -0.281 1 88 260 ASN A CA 1
ATOM 2068 C C . ASN A 1 260 ? -25.438 -19.547 0.537 1 88 260 ASN A C 1
ATOM 2070 O O . ASN A 1 260 ? -25.141 -20.609 -0.001 1 88 260 ASN A O 1
ATOM 2074 N N . PRO A 1 261 ? -25.328 -19.312 1.818 1 86.44 261 PRO A N 1
ATOM 2075 C CA . PRO A 1 261 ? -24.672 -20.312 2.662 1 86.44 261 PRO A CA 1
ATOM 2076 C C . PRO A 1 261 ? -25.469 -21.609 2.766 1 86.44 261 PRO A C 1
ATOM 2078 O O . PRO A 1 261 ? -24.922 -22.641 3.168 1 86.44 261 PRO A O 1
ATOM 2081 N N . LEU A 1 262 ? -26.688 -21.578 2.332 1 86.19 262 LEU A N 1
ATOM 2082 C CA . LEU A 1 262 ? -27.562 -22.734 2.496 1 86.19 262 LEU A CA 1
ATOM 2083 C C . LEU A 1 262 ? -27.578 -23.578 1.231 1 86.19 262 LEU A C 1
ATOM 2085 O O . LEU A 1 262 ? -28.109 -24.688 1.233 1 86.19 262 LEU A O 1
ATOM 2089 N N . ASN A 1 263 ? -27.016 -23.141 0.166 1 85.56 263 ASN A N 1
ATOM 2090 C CA . ASN A 1 263 ? -27.016 -23.844 -1.109 1 85.56 263 ASN A CA 1
ATOM 2091 C C . ASN A 1 263 ? -25.594 -24.094 -1.617 1 85.56 263 ASN A C 1
ATOM 2093 O O . ASN A 1 263 ? -25.016 -23.234 -2.295 1 85.56 263 ASN A O 1
ATOM 2097 N N . THR A 1 264 ? -25.078 -25.281 -1.427 1 81.19 264 THR A N 1
ATOM 2098 C CA . THR A 1 264 ? -23.734 -25.641 -1.877 1 81.19 264 THR A CA 1
ATOM 2099 C C . THR A 1 264 ? -23.75 -26.062 -3.342 1 81.19 264 THR A C 1
ATOM 2101 O O . THR A 1 264 ? -24.5 -26.969 -3.723 1 81.19 264 THR A O 1
ATOM 2104 N N . PRO A 1 265 ? -22.953 -25.469 -4.125 1 82.44 265 PRO A N 1
ATOM 2105 C CA . PRO A 1 265 ? -22.875 -25.891 -5.523 1 82.44 265 PRO A CA 1
ATOM 2106 C C . PRO A 1 265 ? -22.281 -27.297 -5.68 1 82.44 265 PRO A C 1
ATOM 2108 O O . PRO A 1 265 ? -21.469 -27.719 -4.855 1 82.44 265 PRO A O 1
ATOM 2111 N N . PRO A 1 266 ? -22.688 -27.938 -6.68 1 79 266 PRO A N 1
ATOM 2112 C CA . PRO A 1 266 ? -22.234 -29.312 -6.855 1 79 266 PRO A CA 1
ATOM 2113 C C . PRO A 1 266 ? -20.734 -29.406 -7.121 1 79 266 PRO A C 1
ATOM 2115 O O . PRO A 1 266 ? -20.078 -30.359 -6.688 1 79 266 PRO A O 1
ATOM 2118 N N . HIS A 1 267 ? -20.219 -28.516 -7.918 1 80.06 267 HIS A N 1
ATOM 2119 C CA . HIS A 1 267 ? -18.797 -28.547 -8.25 1 80.06 267 HIS A CA 1
ATOM 2120 C C . HIS A 1 267 ? -18.141 -27.203 -7.977 1 80.06 267 HIS A C 1
ATOM 2122 O O . HIS A 1 267 ? -18.469 -26.203 -8.609 1 80.06 267 HIS A O 1
ATOM 2128 N N . ILE A 1 268 ? -17.344 -27.188 -6.957 1 84.56 268 ILE A N 1
ATOM 2129 C CA . ILE A 1 268 ? -16.594 -25.984 -6.621 1 84.56 268 ILE A CA 1
ATOM 2130 C C . ILE A 1 268 ? -15.133 -26.156 -7.047 1 84.56 268 ILE A C 1
ATOM 2132 O O . ILE A 1 268 ? -14.445 -27.062 -6.578 1 84.56 268 ILE A O 1
ATOM 2136 N N . LYS A 1 269 ? -14.766 -25.484 -8.047 1 87.38 269 LYS A N 1
ATOM 2137 C CA . LYS A 1 269 ? -13.383 -25.516 -8.508 1 87.38 269 LYS A CA 1
ATOM 2138 C C . LYS A 1 269 ? -12.766 -24.125 -8.508 1 87.38 269 LYS A C 1
ATOM 2140 O O . LYS A 1 269 ? -13.469 -23.125 -8.688 1 87.38 269 LYS A O 1
ATOM 2145 N N . PRO A 1 270 ? -11.492 -24.062 -8.281 1 91.88 270 PRO A N 1
ATOM 2146 C CA . PRO A 1 270 ? -10.82 -22.766 -8.32 1 91.88 270 PRO A CA 1
ATOM 2147 C C . PRO A 1 270 ? -10.578 -22.266 -9.742 1 91.88 270 PRO A C 1
ATOM 2149 O O . PRO A 1 270 ? -11 -22.922 -10.711 1 91.88 270 PRO A O 1
ATOM 2152 N N . GLU A 1 271 ? -9.992 -21.109 -9.906 1 93.62 271 GLU A N 1
ATOM 2153 C CA . GLU A 1 271 ? -9.609 -20.547 -11.195 1 93.62 271 GLU A CA 1
ATOM 2154 C C . GLU A 1 271 ? -8.609 -21.453 -11.914 1 93.62 271 GLU A C 1
ATOM 2156 O O . GLU A 1 271 ? -7.938 -22.266 -11.281 1 93.62 271 GLU A O 1
ATOM 2161 N N . TRP A 1 272 ? -8.461 -21.266 -13.148 1 95.44 272 TRP A N 1
ATOM 2162 C CA . TRP A 1 272 ? -7.695 -22.203 -13.977 1 95.44 272 TRP A CA 1
ATOM 2163 C C . TRP A 1 272 ? -6.238 -22.25 -13.531 1 95.44 272 TRP A C 1
ATOM 2165 O O . TRP A 1 272 ? -5.598 -23.297 -13.594 1 95.44 272 TRP A O 1
ATOM 2175 N N . TYR A 1 273 ? -5.738 -21.125 -13.062 1 96.69 273 TYR A N 1
ATOM 2176 C CA . TYR A 1 273 ? -4.316 -21.078 -12.734 1 96.69 273 TYR A CA 1
ATOM 2177 C C . TYR A 1 273 ? -4.043 -21.719 -11.383 1 96.69 273 TYR A C 1
ATOM 2179 O O . TYR A 1 273 ? -2.893 -21.781 -10.938 1 96.69 273 TYR A O 1
ATOM 2187 N N . PHE A 1 274 ? -5.027 -22.266 -10.727 1 96.88 274 PHE A N 1
ATOM 2188 C CA . PHE A 1 274 ? -4.859 -23.016 -9.492 1 96.88 274 PHE A CA 1
ATOM 2189 C C . PHE A 1 274 ? -5.242 -24.484 -9.703 1 96.88 274 PHE A C 1
ATOM 2191 O O . PHE A 1 274 ? -5.055 -25.312 -8.805 1 96.88 274 PHE A O 1
ATOM 2198 N N . LEU A 1 275 ? -5.723 -24.828 -10.844 1 96.88 275 LEU A N 1
ATOM 2199 C CA . LEU A 1 275 ? -6.34 -26.125 -11.07 1 96.88 275 LEU A CA 1
ATOM 2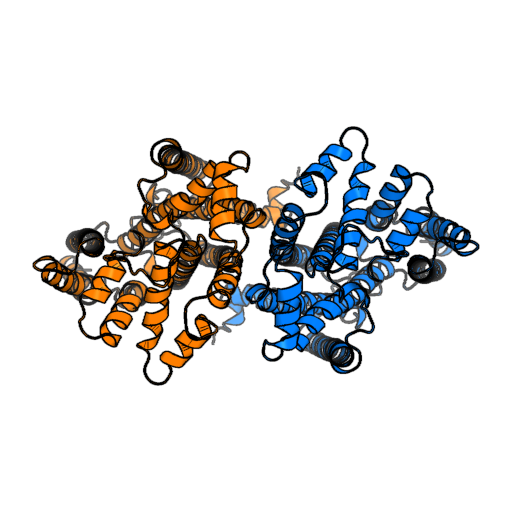200 C C . LEU A 1 275 ? -5.309 -27.25 -10.961 1 96.88 275 LEU A C 1
ATOM 2202 O O . LEU A 1 275 ? -5.613 -28.328 -10.477 1 96.88 275 LEU A O 1
ATOM 2206 N N . PHE A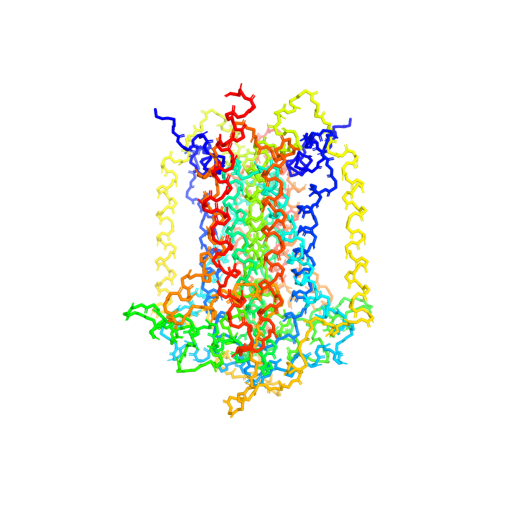 1 276 ? -4.109 -27.031 -11.461 1 98 276 PHE A N 1
ATOM 2207 C CA . PHE A 1 276 ? -3.115 -28.094 -11.383 1 98 276 PHE A CA 1
ATOM 2208 C C . PHE A 1 276 ? -2.836 -28.469 -9.93 1 98 276 PHE A C 1
ATOM 2210 O O . PHE A 1 276 ? -2.727 -29.656 -9.602 1 98 276 PHE A O 1
ATOM 2217 N N . ALA A 1 277 ? -2.732 -27.5 -9.078 1 97.44 277 ALA A N 1
ATOM 2218 C CA . ALA A 1 277 ? -2.492 -27.766 -7.656 1 97.44 277 ALA A CA 1
ATOM 2219 C C . ALA A 1 277 ? -3.717 -28.391 -7 1 97.44 277 ALA A C 1
ATOM 2221 O O . ALA A 1 277 ? -3.584 -29.266 -6.133 1 97.44 277 ALA A O 1
ATOM 2222 N N . TYR A 1 278 ? -4.879 -27.938 -7.434 1 96.38 278 TYR A N 1
ATOM 2223 C CA . TYR A 1 278 ? -6.133 -28.484 -6.941 1 96.38 278 TYR A CA 1
ATOM 2224 C C . TYR A 1 278 ? -6.258 -29.969 -7.305 1 96.38 278 TYR A C 1
ATOM 2226 O O . TYR A 1 278 ? -6.688 -30.781 -6.48 1 96.38 278 TYR A O 1
ATOM 2234 N N . ALA A 1 279 ? -5.852 -30.266 -8.508 1 97.62 279 ALA A N 1
ATOM 2235 C CA . ALA A 1 279 ? -5.871 -31.672 -8.945 1 97.62 279 ALA A CA 1
ATOM 2236 C C . ALA A 1 279 ? -4.961 -32.531 -8.078 1 97.62 279 ALA A C 1
ATOM 2238 O O . ALA A 1 279 ? -5.324 -33.656 -7.707 1 97.62 279 ALA A O 1
ATOM 2239 N N . ILE A 1 280 ? -3.855 -32 -7.797 1 97.94 280 ILE A N 1
ATOM 2240 C CA . ILE A 1 280 ? -2.91 -32.75 -6.957 1 97.94 280 ILE A CA 1
ATOM 2241 C C . ILE A 1 280 ? -3.506 -32.938 -5.566 1 97.94 280 ILE A C 1
ATOM 2243 O O . ILE A 1 280 ? -3.43 -34.031 -5.008 1 97.94 280 ILE A O 1
ATOM 2247 N N . LEU A 1 281 ? -4.113 -31.953 -5.023 1 96.12 281 LEU A N 1
ATOM 2248 C CA . LEU A 1 281 ? -4.754 -32 -3.715 1 96.12 281 LEU A CA 1
ATOM 2249 C C . LEU A 1 281 ? -5.797 -33.125 -3.666 1 96.12 281 LEU A C 1
ATOM 2251 O O . LEU A 1 281 ? -5.789 -33.938 -2.75 1 96.12 281 LEU A O 1
ATOM 2255 N N . ARG A 1 282 ? -6.66 -33.188 -4.613 1 94.25 282 ARG A N 1
ATOM 2256 C CA . ARG A 1 282 ? -7.797 -34.094 -4.543 1 94.25 282 ARG A CA 1
ATOM 2257 C C . ARG A 1 282 ? -7.398 -35.5 -4.965 1 94.25 282 ARG A C 1
ATOM 2259 O O . ARG A 1 282 ? -8.188 -36.469 -4.836 1 94.25 282 ARG A O 1
ATOM 2266 N N . SER A 1 283 ? -6.148 -35.688 -5.477 1 95.44 283 SER A N 1
ATOM 2267 C CA . SER A 1 283 ? -5.641 -37 -5.895 1 95.44 283 SER A CA 1
ATOM 2268 C C . SER A 1 283 ? -5.105 -37.781 -4.707 1 95.44 283 SER A C 1
ATOM 2270 O O . SER A 1 283 ? -4.789 -38.969 -4.836 1 95.44 283 SER A O 1
ATOM 2272 N N . ILE A 1 284 ? -4.992 -37.156 -3.631 1 93.75 284 ILE A N 1
ATOM 2273 C CA . ILE A 1 284 ? -4.5 -37.812 -2.422 1 93.75 284 ILE A CA 1
ATOM 2274 C C . ILE A 1 284 ? -5.645 -37.969 -1.422 1 93.75 284 ILE A C 1
ATOM 2276 O O . ILE A 1 284 ? -6.199 -36.969 -0.941 1 93.75 284 ILE A O 1
ATOM 2280 N N . PRO A 1 285 ? -6.051 -39.125 -1.056 1 90.12 285 PRO A N 1
ATOM 2281 C CA . PRO A 1 285 ? -7.223 -39.406 -0.216 1 90.12 285 PRO A CA 1
ATOM 2282 C C . PRO A 1 285 ? -7.051 -38.875 1.21 1 90.12 285 PRO A C 1
ATOM 2284 O O . PRO A 1 285 ? -8.031 -38.469 1.846 1 90.12 285 PRO A O 1
ATOM 2287 N N . ASN A 1 286 ? -5.852 -38.844 1.674 1 92.94 286 ASN A N 1
ATOM 2288 C CA . ASN A 1 286 ? -5.59 -38.312 3.012 1 92.94 286 ASN A CA 1
ATOM 2289 C C . ASN A 1 286 ? -5.637 -36.812 3.037 1 92.94 286 ASN A C 1
ATOM 2291 O O . ASN A 1 286 ? -4.996 -36.156 2.213 1 92.94 286 ASN A O 1
ATOM 2295 N N . LYS A 1 287 ? -6.426 -36.25 3.965 1 91.44 287 LYS A N 1
ATOM 2296 C CA . LYS A 1 287 ? -6.613 -34.812 4.023 1 91.44 287 LYS A CA 1
ATOM 2297 C C . LYS A 1 287 ? -5.281 -34.094 4.219 1 91.44 287 LYS A C 1
ATOM 2299 O O . LYS A 1 287 ? -4.961 -33.156 3.475 1 91.44 287 LYS A O 1
ATOM 2304 N N . LEU A 1 288 ? -4.566 -34.469 5.227 1 95.19 288 LEU A N 1
ATOM 2305 C CA . LEU A 1 288 ? -3.283 -33.844 5.5 1 95.19 288 LEU A CA 1
ATOM 2306 C C . LEU A 1 288 ? -2.314 -34.031 4.34 1 95.19 288 LEU A C 1
ATOM 2308 O O . LEU A 1 288 ? -1.632 -33.094 3.92 1 95.19 288 LEU A O 1
ATOM 2312 N N . GLY A 1 289 ? -2.205 -35.25 3.895 1 95.69 289 GLY A N 1
ATOM 2313 C CA . GLY A 1 289 ? -1.352 -35.531 2.756 1 95.69 289 GLY A CA 1
ATOM 2314 C C . GLY A 1 289 ? -1.679 -34.719 1.529 1 95.69 289 GLY A C 1
ATOM 2315 O O . GLY A 1 289 ? -0.777 -34.25 0.836 1 95.69 289 GLY A O 1
ATOM 2316 N N . GLY A 1 290 ? -2.936 -34.562 1.25 1 96.38 290 GLY A N 1
ATOM 2317 C CA . GLY A 1 290 ? -3.369 -33.75 0.123 1 96.38 290 GLY A CA 1
ATOM 2318 C C . GLY A 1 290 ? -2.955 -32.312 0.241 1 96.38 290 GLY A C 1
ATOM 2319 O O . GLY A 1 290 ? -2.438 -31.719 -0.713 1 96.38 290 GLY A O 1
ATOM 2320 N N . VAL A 1 291 ? -3.162 -31.797 1.409 1 96.44 291 VAL A N 1
ATOM 2321 C CA . VAL A 1 291 ? -2.828 -30.391 1.64 1 96.44 291 VAL A CA 1
ATOM 2322 C C . VAL A 1 291 ? -1.32 -30.188 1.519 1 96.44 291 VAL A C 1
ATOM 2324 O O . VAL A 1 291 ? -0.862 -29.219 0.918 1 96.44 291 VAL A O 1
ATOM 2327 N N . LEU A 1 292 ? -0.615 -31.047 2.084 1 96.81 292 LEU A N 1
ATOM 2328 C CA . LEU A 1 292 ? 0.839 -30.969 1.985 1 96.81 292 LEU A CA 1
ATOM 2329 C C . LEU A 1 292 ? 1.29 -31.047 0.531 1 96.81 292 LEU A C 1
ATOM 2331 O O . LEU A 1 292 ? 2.164 -30.281 0.106 1 96.81 292 LEU A O 1
ATOM 2335 N N . ALA A 1 293 ? 0.689 -31.938 -0.221 1 97.38 293 ALA A N 1
ATOM 2336 C CA . ALA A 1 293 ? 1.037 -32.094 -1.632 1 97.38 293 ALA A CA 1
ATOM 2337 C C . ALA A 1 293 ? 0.708 -30.812 -2.412 1 97.38 293 ALA A C 1
ATOM 2339 O O . ALA A 1 293 ? 1.443 -30.438 -3.326 1 97.38 293 ALA A O 1
ATOM 2340 N N . LEU A 1 294 ? -0.391 -30.25 -2.078 1 97.38 294 LEU A N 1
ATOM 2341 C CA . LEU A 1 294 ? -0.773 -29 -2.701 1 97.38 294 LEU A CA 1
ATOM 2342 C C . LEU A 1 294 ? 0.305 -27.938 -2.49 1 97.38 294 LEU A C 1
ATOM 2344 O O . LEU A 1 294 ? 0.781 -27.328 -3.451 1 97.38 294 LEU A O 1
ATOM 2348 N N . VAL A 1 295 ? 0.765 -27.734 -1.275 1 97.12 295 VAL A N 1
ATOM 2349 C CA . VAL A 1 295 ? 1.762 -26.719 -0.948 1 97.12 295 VAL A CA 1
ATOM 2350 C C . VAL A 1 295 ? 3.1 -27.078 -1.588 1 97.12 295 VAL A C 1
ATOM 2352 O O . VAL A 1 295 ? 3.781 -26.219 -2.15 1 97.12 295 VAL A O 1
ATOM 2355 N N . LEU A 1 296 ? 3.395 -28.328 -1.569 1 97.81 296 LEU A N 1
ATOM 2356 C CA . LEU A 1 296 ? 4.668 -28.797 -2.1 1 97.81 296 LEU A CA 1
ATOM 2357 C C . LEU A 1 296 ? 4.695 -28.703 -3.621 1 97.81 296 LEU A C 1
ATOM 2359 O O . LEU A 1 296 ? 5.766 -28.703 -4.227 1 97.81 296 LEU A O 1
ATOM 2363 N N . SER A 1 297 ? 3.531 -28.703 -4.195 1 97.81 297 SER A N 1
ATOM 2364 C CA . SER A 1 297 ? 3.494 -28.609 -5.652 1 97.81 297 SER A CA 1
ATOM 2365 C C . SER A 1 297 ? 4.125 -27.297 -6.125 1 97.81 297 SER A C 1
ATOM 2367 O O . SER A 1 297 ? 4.609 -27.203 -7.254 1 97.81 297 SER A O 1
ATOM 2369 N N . ILE A 1 298 ? 4.172 -26.297 -5.258 1 97.81 298 ILE A N 1
ATOM 2370 C CA . ILE A 1 298 ? 4.805 -25.031 -5.594 1 97.81 298 ILE A CA 1
ATOM 2371 C C . ILE A 1 298 ? 6.168 -24.938 -4.914 1 97.81 298 ILE A C 1
ATOM 2373 O O . ILE A 1 298 ? 7.172 -24.609 -5.555 1 97.81 298 ILE A O 1
ATOM 2377 N N . LEU A 1 299 ? 6.223 -25.312 -3.684 1 97.69 299 LEU A N 1
ATOM 2378 C CA . LEU A 1 299 ? 7.422 -25.172 -2.865 1 97.69 299 LEU A CA 1
ATOM 2379 C C . LEU A 1 299 ? 8.562 -26.031 -3.418 1 97.69 299 LEU A C 1
ATOM 2381 O O . LEU A 1 299 ? 9.727 -25.766 -3.125 1 97.69 299 LEU A O 1
ATOM 2385 N N . ILE A 1 300 ? 8.25 -27.016 -4.18 1 97.75 300 ILE A N 1
ATOM 2386 C CA . ILE A 1 300 ? 9.25 -27.922 -4.75 1 97.75 300 ILE A CA 1
ATOM 2387 C C . ILE A 1 300 ? 10.219 -27.125 -5.629 1 97.75 300 ILE A C 1
ATOM 2389 O O . ILE A 1 300 ? 11.359 -27.547 -5.836 1 97.75 300 ILE A O 1
ATOM 2393 N N . LEU A 1 301 ? 9.766 -26 -6.105 1 97.81 301 LEU A N 1
ATOM 2394 C CA . LEU A 1 301 ? 10.609 -25.156 -6.934 1 97.81 301 LEU A CA 1
ATOM 2395 C C . LEU A 1 301 ? 11.82 -24.656 -6.148 1 97.81 301 LEU A C 1
ATOM 2397 O O . LEU A 1 301 ? 12.875 -24.391 -6.73 1 97.81 301 LEU A O 1
ATOM 2401 N N . MET A 1 302 ? 11.703 -24.547 -4.855 1 96.94 302 MET A N 1
ATOM 2402 C CA . MET A 1 302 ? 12.789 -24.031 -4.02 1 96.94 302 MET A CA 1
ATOM 2403 C C . MET A 1 302 ? 13.93 -25.047 -3.924 1 96.94 302 MET A C 1
ATOM 2405 O O . MET A 1 302 ? 15.062 -24.672 -3.605 1 96.94 302 MET A O 1
ATOM 2409 N N . ILE A 1 303 ? 13.68 -26.281 -4.207 1 96.31 303 ILE A N 1
ATOM 2410 C CA . ILE A 1 303 ? 14.711 -27.297 -4.043 1 96.31 303 ILE A CA 1
ATOM 2411 C C . ILE A 1 303 ? 15.391 -27.562 -5.387 1 96.31 303 ILE A C 1
ATOM 2413 O O . ILE A 1 303 ? 16.438 -28.203 -5.438 1 96.31 303 ILE A O 1
ATOM 2417 N N . VAL A 1 304 ? 14.891 -27.047 -6.418 1 96.31 304 VAL A N 1
ATOM 2418 C CA . VAL A 1 304 ? 15.422 -27.281 -7.758 1 96.31 304 VAL A CA 1
ATOM 2419 C C . VAL A 1 304 ? 16.891 -26.875 -7.809 1 96.31 304 VAL A C 1
ATOM 2421 O O . VAL A 1 304 ? 17.719 -27.625 -8.344 1 96.31 304 VAL A O 1
ATOM 2424 N N . PRO A 1 305 ? 17.281 -25.734 -7.215 1 95.25 305 PRO A N 1
ATOM 2425 C CA . PRO A 1 305 ? 18.703 -25.391 -7.246 1 95.25 305 PRO A CA 1
ATOM 2426 C C . PRO A 1 305 ? 19.578 -26.422 -6.547 1 95.25 305 PRO A C 1
ATOM 2428 O O . PRO A 1 305 ? 20.703 -26.672 -6.977 1 95.25 305 PRO A O 1
ATOM 2431 N N . ILE A 1 306 ? 19.078 -27.031 -5.551 1 94.75 306 ILE A N 1
ATOM 2432 C CA . ILE A 1 306 ? 19.828 -28.031 -4.793 1 94.75 306 ILE A CA 1
ATOM 2433 C C . ILE A 1 306 ? 19.922 -29.328 -5.598 1 94.75 306 ILE A C 1
ATOM 2435 O O . ILE A 1 306 ? 20.906 -30.062 -5.48 1 94.75 306 ILE A O 1
ATOM 2439 N N . LEU A 1 307 ? 19.062 -29.578 -6.484 1 94.88 307 LEU A N 1
ATOM 2440 C CA . LEU A 1 307 ? 18.984 -30.797 -7.266 1 94.88 307 LEU A CA 1
ATOM 2441 C C . LEU A 1 307 ? 19.797 -30.672 -8.555 1 94.88 307 LEU A C 1
ATOM 2443 O O . LEU A 1 307 ? 19.891 -31.641 -9.328 1 94.88 307 LEU A O 1
ATOM 2447 N N . HIS A 1 308 ? 20.328 -29.547 -8.75 1 93.06 308 HIS A N 1
ATOM 2448 C CA . HIS A 1 308 ? 21.078 -29.328 -9.984 1 93.06 308 HIS A CA 1
ATOM 2449 C C . HIS A 1 308 ? 22.359 -30.141 -10 1 93.06 308 HIS A C 1
ATOM 2451 O O . HIS A 1 308 ? 23.25 -29.938 -9.156 1 93.06 308 HIS A O 1
ATOM 2457 N N . THR A 1 309 ? 22.516 -31.016 -10.914 1 91.69 309 THR A N 1
ATOM 2458 C CA . THR A 1 309 ? 23.703 -31.875 -10.961 1 91.69 309 THR A CA 1
ATOM 2459 C C . THR A 1 309 ? 24.438 -31.719 -12.289 1 91.69 309 THR A C 1
ATOM 2461 O O . THR A 1 309 ? 25.531 -32.25 -12.461 1 91.69 309 THR A O 1
ATOM 2464 N N . SER A 1 310 ? 23.875 -30.984 -13.141 1 91.62 310 SER A N 1
ATOM 2465 C CA . SER A 1 310 ? 24.469 -30.828 -14.461 1 91.62 310 SER A CA 1
ATOM 2466 C C . SER A 1 310 ? 25.641 -29.859 -14.438 1 91.62 310 SER A C 1
ATOM 2468 O O . SER A 1 310 ? 25.641 -28.891 -13.68 1 91.62 310 SER A O 1
ATOM 2470 N N . LYS A 1 311 ? 26.562 -30.062 -15.273 1 90.12 311 LYS A N 1
ATOM 2471 C CA . LYS A 1 311 ? 27.688 -29.156 -15.445 1 90.12 311 LYS A CA 1
ATOM 2472 C C . LYS A 1 311 ? 27.328 -27.984 -16.359 1 90.12 311 LYS A C 1
ATOM 2474 O O . LYS A 1 311 ? 28 -26.953 -16.359 1 90.12 311 LYS A O 1
ATOM 2479 N N . GLN A 1 312 ? 26.281 -28.281 -17.141 1 87.75 312 GLN A N 1
ATOM 2480 C CA . GLN A 1 312 ? 25.75 -27.203 -17.969 1 87.75 312 GLN A CA 1
ATOM 2481 C C . GLN A 1 312 ? 24.547 -26.547 -17.312 1 87.75 312 GLN A C 1
ATOM 2483 O O . GLN A 1 312 ? 23.641 -27.234 -16.844 1 87.75 312 GLN A O 1
ATOM 2488 N N . ARG A 1 313 ? 24.516 -25.391 -17.344 1 87.12 313 ARG A N 1
ATOM 2489 C CA . ARG A 1 313 ? 23.469 -24.656 -16.656 1 87.12 313 ARG A CA 1
ATOM 2490 C C . ARG A 1 313 ? 22.156 -24.734 -17.422 1 87.12 313 ARG A C 1
ATOM 2492 O O . ARG A 1 313 ? 21.109 -25.078 -16.844 1 87.12 313 ARG A O 1
ATOM 2499 N N . SER A 1 314 ? 22.219 -24.531 -18.719 1 90.12 314 SER A N 1
ATOM 2500 C CA . SER A 1 314 ? 21.031 -24.469 -19.547 1 90.12 314 SER A CA 1
ATOM 2501 C C . SER A 1 314 ? 20.703 -25.844 -20.125 1 90.12 314 SER A C 1
ATOM 2503 O O . SER A 1 314 ? 21.594 -26.672 -20.344 1 90.12 314 SER A O 1
ATOM 2505 N N . MET A 1 315 ? 19.422 -26.031 -20.375 1 92.06 315 MET A N 1
ATOM 2506 C CA . MET A 1 315 ? 19 -27.281 -21 1 92.06 315 MET A CA 1
ATOM 2507 C C . MET A 1 315 ? 19.156 -27.203 -22.516 1 92.06 315 MET A C 1
ATOM 2509 O O . MET A 1 315 ? 18.906 -28.188 -23.219 1 92.06 315 MET A O 1
ATOM 2513 N N . THR A 1 316 ? 19.578 -26.094 -22.969 1 88.62 316 THR A N 1
ATOM 2514 C CA . THR A 1 316 ? 19.656 -25.828 -24.391 1 88.62 316 THR A CA 1
ATOM 2515 C C . THR A 1 316 ? 20.422 -26.938 -25.125 1 88.62 316 THR A C 1
ATOM 2517 O O . THR A 1 316 ? 20.047 -27.328 -26.234 1 88.62 316 THR A O 1
ATOM 2520 N N . PHE A 1 317 ? 21.438 -27.438 -24.516 1 87.81 317 PHE A N 1
ATOM 2521 C CA . PHE A 1 317 ? 22.281 -28.422 -25.188 1 87.81 317 PHE A CA 1
ATOM 2522 C C . PHE A 1 317 ? 22.141 -29.781 -24.516 1 87.81 317 PHE A C 1
ATOM 2524 O O . PHE A 1 317 ? 23.047 -30.609 -24.609 1 87.81 317 PHE A O 1
ATOM 2531 N N . ARG A 1 318 ? 21.078 -30.016 -23.859 1 92.94 318 ARG A N 1
ATOM 2532 C CA . ARG A 1 318 ? 20.797 -31.266 -23.141 1 92.94 318 ARG A CA 1
ATOM 2533 C C . ARG A 1 318 ? 19.484 -31.875 -23.594 1 92.94 318 ARG A C 1
ATOM 2535 O O . ARG A 1 318 ? 18.453 -31.75 -22.922 1 92.94 318 ARG A O 1
ATOM 2542 N N . PRO A 1 319 ? 19.547 -32.688 -24.609 1 93.38 319 PRO A N 1
ATOM 2543 C CA . PRO A 1 319 ? 18.312 -33.125 -25.266 1 93.38 319 PRO A CA 1
ATOM 2544 C C . PRO A 1 319 ? 17.422 -33.938 -24.359 1 93.38 319 PRO A C 1
ATOM 2546 O O . PRO A 1 319 ? 16.188 -33.812 -24.406 1 93.38 319 PRO A O 1
ATOM 2549 N N . LEU A 1 320 ? 17.953 -34.812 -23.594 1 95.25 320 LEU A N 1
ATOM 2550 C CA . LEU A 1 320 ? 17.125 -35.625 -22.719 1 95.25 320 LEU A CA 1
ATOM 2551 C C . LEU A 1 320 ? 16.453 -34.75 -21.656 1 95.25 320 LEU A C 1
ATOM 2553 O O . LEU A 1 320 ? 15.289 -34.969 -21.328 1 95.25 320 LEU A O 1
ATOM 2557 N N . SER A 1 321 ? 17.219 -33.844 -21.141 1 96.12 321 SER A N 1
ATOM 2558 C CA . SER A 1 321 ? 16.641 -32.938 -20.172 1 96.12 321 SER A CA 1
ATOM 2559 C C . SER A 1 321 ? 15.531 -32.094 -20.797 1 96.12 321 SER A C 1
ATOM 2561 O O . SER A 1 321 ? 14.531 -31.781 -20.156 1 96.12 321 SER A O 1
ATOM 2563 N N . GLN A 1 322 ? 15.664 -31.703 -21.984 1 96.81 322 GLN A N 1
ATOM 2564 C CA . GLN A 1 322 ? 14.633 -30.969 -22.703 1 96.81 322 GLN A CA 1
ATOM 2565 C C . GLN A 1 322 ? 13.344 -31.781 -22.797 1 96.81 322 GLN A C 1
ATOM 2567 O O . GLN A 1 322 ? 12.25 -31.25 -22.594 1 96.81 322 GLN A O 1
ATOM 2572 N N . CYS A 1 323 ? 13.547 -33 -23.172 1 97.31 323 CYS A N 1
ATOM 2573 C CA . CYS A 1 323 ? 12.391 -33.906 -23.266 1 97.31 323 CYS A CA 1
ATOM 2574 C C . CYS A 1 32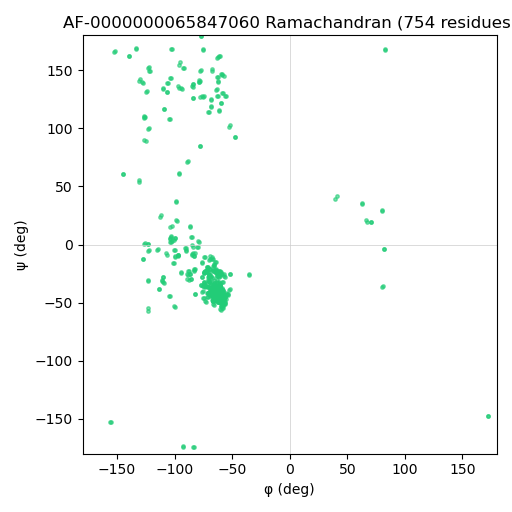3 ? 11.641 -33.969 -21.953 1 97.31 323 CYS A C 1
ATOM 2576 O O . CYS A 1 323 ? 10.414 -33.906 -21.922 1 97.31 323 CYS A O 1
ATOM 2578 N N . LEU A 1 324 ? 12.375 -34.125 -20.906 1 97.62 324 LEU A N 1
ATOM 2579 C CA . LEU A 1 324 ? 11.758 -34.188 -19.578 1 97.62 324 LEU A CA 1
ATOM 2580 C C . LEU A 1 324 ? 11.055 -32.875 -19.234 1 97.62 324 LEU A C 1
ATOM 2582 O O . LEU A 1 324 ? 10 -32.906 -18.594 1 97.62 324 LEU A O 1
ATOM 2586 N N . PHE A 1 325 ? 11.648 -31.797 -19.594 1 97.69 325 PHE A N 1
ATOM 2587 C CA . PHE A 1 325 ? 11.031 -30.5 -19.359 1 97.69 325 PHE A CA 1
ATOM 2588 C C . PHE A 1 325 ? 9.68 -30.406 -20.047 1 97.69 325 PHE A C 1
ATOM 2590 O O . PHE A 1 325 ? 8.688 -30 -19.438 1 97.69 325 PHE A O 1
ATOM 2597 N N . TRP A 1 326 ? 9.625 -30.781 -21.281 1 97.94 326 TRP A N 1
ATOM 2598 C CA . TRP A 1 326 ? 8.375 -30.672 -22.031 1 97.94 326 TRP A CA 1
ATOM 2599 C C . TRP A 1 326 ? 7.359 -31.703 -21.547 1 97.94 326 TRP A C 1
ATOM 2601 O O . TRP A 1 326 ? 6.148 -31.469 -21.609 1 97.94 326 TRP A O 1
ATOM 2611 N N . LEU A 1 327 ? 7.863 -32.812 -21.094 1 98.31 327 LEU A N 1
ATOM 2612 C CA . LEU A 1 327 ? 6.973 -33.75 -20.422 1 98.31 327 LEU A CA 1
ATOM 2613 C C . LEU A 1 327 ? 6.363 -33.156 -19.172 1 98.31 327 LEU A C 1
ATOM 2615 O O . LEU A 1 327 ? 5.184 -33.375 -18.875 1 98.31 327 LEU A O 1
ATOM 2619 N N . LEU A 1 328 ? 7.145 -32.469 -18.438 1 98.38 328 LEU A N 1
ATOM 2620 C CA . LEU A 1 328 ? 6.656 -31.781 -17.25 1 98.38 328 LEU A CA 1
ATOM 2621 C C . LEU A 1 328 ? 5.57 -30.781 -17.609 1 98.38 328 LEU A C 1
ATOM 2623 O O . LEU A 1 328 ? 4.535 -30.703 -16.953 1 98.38 328 LEU A O 1
ATOM 2627 N N . VAL A 1 329 ? 5.773 -30.016 -18.656 1 98.31 329 VAL A N 1
ATOM 2628 C CA . VAL A 1 329 ? 4.801 -29.031 -19.125 1 98.31 329 VAL A CA 1
ATOM 2629 C C . VAL A 1 329 ? 3.504 -29.734 -19.516 1 98.31 329 VAL A C 1
ATOM 2631 O O . VAL A 1 329 ? 2.414 -29.297 -19.141 1 98.31 329 VAL A O 1
ATOM 2634 N N . ALA A 1 330 ? 3.656 -30.781 -20.25 1 98.44 330 ALA A N 1
ATOM 2635 C CA . ALA A 1 330 ? 2.482 -31.547 -20.656 1 98.44 330 ALA A CA 1
ATOM 2636 C C . ALA A 1 330 ? 1.739 -32.094 -19.438 1 98.44 330 ALA A C 1
ATOM 2638 O O . ALA A 1 330 ? 0.507 -32.125 -19.422 1 98.44 330 ALA A O 1
ATOM 2639 N N . ASP A 1 331 ? 2.457 -32.562 -18.547 1 98.62 331 ASP A N 1
ATOM 2640 C CA . ASP A 1 331 ? 1.869 -33.094 -17.312 1 98.62 331 ASP A CA 1
ATOM 2641 C C . ASP A 1 331 ? 1.116 -31.984 -16.562 1 98.62 331 ASP A C 1
ATOM 2643 O O . ASP A 1 331 ? 0.018 -32.219 -16.062 1 98.62 331 ASP A O 1
ATOM 2647 N N . LEU A 1 332 ? 1.71 -30.828 -16.453 1 98.38 332 LEU A N 1
ATOM 2648 C CA . LEU A 1 332 ? 1.063 -29.688 -15.805 1 98.38 332 LEU A CA 1
ATOM 2649 C C . LEU A 1 332 ? -0.241 -29.328 -16.5 1 98.38 332 LEU A C 1
ATOM 2651 O O . LEU A 1 332 ? -1.24 -29.031 -15.844 1 98.38 332 LEU A O 1
ATOM 2655 N N . LEU A 1 333 ? -0.225 -29.359 -17.797 1 98.44 333 LEU A N 1
ATOM 2656 C CA . LEU A 1 333 ? -1.439 -29.094 -18.547 1 98.44 333 LEU A CA 1
ATOM 2657 C C . LEU A 1 333 ? -2.492 -30.172 -18.297 1 98.44 333 LEU A C 1
ATOM 2659 O O . LEU A 1 333 ? -3.684 -29.859 -18.203 1 98.44 333 LEU A O 1
ATOM 2663 N N . THR A 1 334 ? -2.027 -31.375 -18.219 1 98.56 334 THR A N 1
ATOM 2664 C CA . THR A 1 334 ? -2.936 -32.469 -17.922 1 98.56 334 THR A CA 1
ATOM 2665 C C . THR A 1 334 ? -3.545 -32.312 -16.531 1 98.56 334 THR A C 1
ATOM 2667 O O . THR A 1 334 ? -4.754 -32.469 -16.359 1 98.56 334 THR A O 1
ATOM 2670 N N . LEU A 1 335 ? -2.74 -32 -15.586 1 98.5 335 LEU A N 1
ATOM 2671 C CA . LEU A 1 335 ? -3.229 -31.766 -14.234 1 98.5 335 LEU A CA 1
ATOM 2672 C C . LEU A 1 335 ? -4.23 -30.625 -14.211 1 98.5 335 LEU A C 1
ATOM 2674 O O . LEU A 1 335 ? -5.242 -30.688 -13.508 1 98.5 335 LEU A O 1
ATOM 2678 N N . THR A 1 336 ? -3.971 -29.562 -14.938 1 98.19 336 THR A N 1
ATOM 2679 C CA . THR A 1 336 ? -4.879 -28.422 -15.016 1 98.19 336 THR A CA 1
ATOM 2680 C C . THR A 1 336 ? -6.219 -28.844 -15.617 1 98.19 336 THR A C 1
ATOM 2682 O O . THR A 1 336 ? -7.277 -28.453 -15.109 1 98.19 336 THR A O 1
ATOM 2685 N N . TRP A 1 337 ? -6.133 -29.656 -16.656 1 97.31 337 TRP A N 1
ATOM 2686 C CA . TRP A 1 337 ? -7.355 -30.172 -17.266 1 97.31 337 TRP A CA 1
ATOM 2687 C C . TRP A 1 337 ? -8.125 -31.062 -16.281 1 97.31 337 TRP A C 1
ATOM 2689 O O . TRP A 1 337 ? -9.336 -30.906 -16.125 1 97.31 337 TRP A O 1
ATOM 2699 N N . ILE A 1 338 ? -7.469 -31.906 -15.617 1 97.25 338 ILE A N 1
ATOM 2700 C CA . ILE A 1 338 ? -8.07 -32.844 -14.672 1 97.25 338 ILE A CA 1
ATOM 2701 C C . ILE A 1 338 ? -8.703 -32.062 -13.523 1 97.25 338 ILE A C 1
ATOM 2703 O O . ILE A 1 338 ? -9.758 -32.469 -13.008 1 97.25 338 ILE A O 1
ATOM 2707 N N . GLY A 1 339 ? -8.055 -31 -13.078 1 95.88 339 GLY A N 1
ATOM 2708 C CA . GLY A 1 339 ? -8.594 -30.188 -12 1 95.88 339 GLY A CA 1
ATOM 2709 C C . GLY A 1 339 ? -9.969 -29.641 -12.305 1 95.88 339 GLY A C 1
ATOM 2710 O O . GLY A 1 339 ? -10.742 -29.344 -11.383 1 95.88 339 GLY A O 1
ATOM 2711 N N . GLY A 1 340 ? -10.305 -29.484 -13.555 1 93.62 340 GLY A N 1
ATOM 2712 C CA . GLY A 1 340 ? -11.602 -28.953 -13.953 1 93.62 340 GLY A CA 1
ATOM 2713 C C . GLY A 1 340 ? -12.648 -30.031 -14.148 1 93.62 340 GLY A C 1
ATOM 2714 O O . GLY A 1 340 ? -13.828 -29.734 -14.359 1 93.62 340 GLY A O 1
ATOM 2715 N N . GLN A 1 341 ? -12.234 -31.266 -14.023 1 94.5 341 GLN A N 1
ATOM 2716 C CA . GLN A 1 341 ? -13.141 -32.406 -14.25 1 94.5 341 GLN A CA 1
ATOM 2717 C C . GLN A 1 341 ? -13.734 -32.906 -12.938 1 94.5 341 GLN A C 1
ATOM 2719 O O . GLN A 1 341 ? -13.188 -32.656 -11.867 1 94.5 341 GLN A O 1
ATOM 2724 N N . PRO A 1 342 ? -14.898 -33.531 -12.992 1 91.62 342 PRO A N 1
ATOM 2725 C CA . PRO A 1 342 ? -15.453 -34.125 -11.773 1 91.62 342 PRO A CA 1
ATOM 2726 C C . PRO A 1 342 ? -14.57 -35.219 -11.195 1 91.62 342 PRO A C 1
ATOM 2728 O O . PRO A 1 342 ? -13.734 -35.812 -11.906 1 91.62 342 PRO A O 1
ATOM 2731 N N . VAL A 1 343 ? -14.75 -35.562 -9.945 1 90.62 343 VAL A N 1
ATOM 2732 C CA . VAL A 1 343 ? -13.953 -36.562 -9.242 1 90.62 343 VAL A CA 1
ATOM 2733 C C . VAL A 1 343 ? -14.578 -37.938 -9.43 1 90.62 343 VAL A C 1
ATOM 2735 O O . VAL A 1 343 ? -15.18 -38.469 -8.508 1 90.62 343 VAL A O 1
ATOM 2738 N N . GLU A 1 344 ? -14.5 -38.469 -10.586 1 92.19 344 GLU A N 1
ATOM 2739 C CA . GLU A 1 344 ? -15.023 -39.781 -10.93 1 92.19 344 GLU A CA 1
ATOM 2740 C C . GLU A 1 344 ? -14.062 -40.531 -11.844 1 92.19 344 GLU A C 1
ATOM 2742 O O . GLU A 1 344 ? -13.133 -39.938 -12.398 1 92.19 344 GLU A O 1
ATOM 2747 N N . HIS A 1 345 ? -14.305 -41.844 -11.867 1 92.31 345 HIS A N 1
ATOM 2748 C CA . HIS A 1 345 ? -13.516 -42.656 -12.789 1 92.31 345 HIS A CA 1
ATOM 2749 C C . HIS A 1 345 ? -13.781 -42.25 -14.234 1 92.31 345 HIS A C 1
ATOM 2751 O O . HIS A 1 345 ? -14.93 -42.031 -14.617 1 92.31 345 HIS A O 1
ATOM 2757 N N . PRO A 1 346 ? -12.711 -42.094 -15.016 1 94.88 346 PRO A N 1
ATOM 2758 C CA . PRO A 1 346 ? -11.297 -42.469 -14.852 1 94.88 346 PRO A CA 1
ATOM 2759 C C . PRO A 1 346 ? -10.438 -41.281 -14.422 1 94.88 346 PRO A C 1
ATOM 2761 O O . PRO A 1 346 ? -9.211 -41.406 -14.32 1 94.88 346 PRO A O 1
ATOM 2764 N N . TYR A 1 347 ? -11 -40.125 -14.18 1 94.94 347 TYR A N 1
ATOM 2765 C CA . TYR A 1 347 ? -10.273 -38.875 -13.898 1 94.94 347 TYR A CA 1
ATOM 2766 C C . TYR A 1 347 ? -9.469 -39 -12.609 1 94.94 347 TYR A C 1
ATOM 2768 O O . TYR A 1 347 ? -8.375 -38.438 -12.492 1 94.94 347 TYR A O 1
ATOM 2776 N N . ILE A 1 348 ? -9.953 -39.75 -11.758 1 94.56 348 ILE A N 1
ATOM 2777 C CA . ILE A 1 348 ? -9.273 -39.938 -10.477 1 94.56 348 ILE A CA 1
ATOM 2778 C C . ILE A 1 348 ? -7.906 -40.594 -10.711 1 94.56 348 ILE A C 1
ATOM 2780 O O . ILE A 1 348 ? -6.895 -40.094 -10.195 1 94.56 348 ILE A O 1
ATOM 2784 N N . ILE A 1 349 ? -7.875 -41.594 -11.5 1 96.5 349 ILE A N 1
ATOM 2785 C CA . ILE A 1 349 ? -6.641 -42.344 -11.742 1 96.5 349 ILE A CA 1
ATOM 2786 C C . ILE A 1 349 ? -5.664 -41.469 -12.531 1 96.5 349 ILE A C 1
ATOM 2788 O O . ILE A 1 349 ? -4.461 -41.469 -12.266 1 96.5 349 ILE A O 1
ATOM 2792 N N . ILE A 1 350 ? -6.18 -40.781 -13.484 1 97.69 350 ILE A N 1
ATOM 2793 C CA . ILE A 1 350 ? -5.34 -39.906 -14.281 1 97.69 350 ILE A CA 1
ATOM 2794 C C . ILE A 1 350 ? -4.699 -38.844 -13.375 1 97.69 350 ILE A C 1
ATOM 2796 O O . ILE A 1 350 ? -3.508 -38.562 -13.5 1 97.69 350 ILE A O 1
ATOM 2800 N N . GLY A 1 351 ? -5.477 -38.312 -12.469 1 97.75 351 GLY A N 1
ATOM 2801 C CA . GLY A 1 351 ? -4.957 -37.344 -11.531 1 97.75 351 GLY A CA 1
ATOM 2802 C C . GLY A 1 351 ? -3.869 -37.875 -10.625 1 97.75 351 GLY A C 1
ATOM 2803 O O . GLY A 1 351 ? -2.848 -37.219 -10.406 1 97.75 351 GLY A O 1
ATOM 2804 N N . GLN A 1 352 ? -4.086 -39.031 -10.172 1 98 352 GLN A N 1
ATOM 2805 C CA . GLN A 1 352 ? -3.113 -39.656 -9.289 1 98 352 GLN A CA 1
ATOM 2806 C C . GLN A 1 352 ? -1.799 -39.906 -10.023 1 98 352 GLN A C 1
ATOM 2808 O O . GLN A 1 352 ? -0.724 -39.594 -9.508 1 98 352 GLN A O 1
ATOM 2813 N N . LEU A 1 353 ? -1.891 -40.438 -11.195 1 98.12 353 LEU A N 1
ATOM 2814 C CA . LEU A 1 353 ? -0.702 -40.75 -11.984 1 98.12 353 LEU A CA 1
ATOM 2815 C C . LEU A 1 353 ? 0.036 -39.5 -12.383 1 98.12 353 LEU A C 1
ATOM 2817 O O . LEU A 1 353 ? 1.267 -39.438 -12.32 1 98.12 353 LEU A O 1
ATOM 2821 N N . ALA A 1 354 ? -0.724 -38.531 -12.789 1 98.62 354 ALA A N 1
ATOM 2822 C CA . ALA A 1 354 ? -0.118 -37.25 -13.18 1 98.62 354 ALA A CA 1
ATOM 2823 C C . ALA A 1 354 ? 0.569 -36.594 -11.992 1 98.62 354 ALA A C 1
ATOM 2825 O O . ALA A 1 354 ? 1.625 -35.969 -12.148 1 98.62 354 ALA A O 1
ATOM 2826 N N . SER A 1 355 ? -0.035 -36.688 -10.828 1 98.5 355 SER A N 1
ATOM 2827 C CA . SER A 1 355 ? 0.568 -36.125 -9.625 1 98.5 355 SER A CA 1
ATOM 2828 C C . SER A 1 355 ? 1.893 -36.781 -9.297 1 98.5 355 SER A C 1
ATOM 2830 O O . SER A 1 355 ? 2.887 -36.125 -9.008 1 98.5 355 SER A O 1
ATOM 2832 N N . ILE A 1 356 ? 1.902 -38.062 -9.406 1 98.25 356 ILE A N 1
ATOM 2833 C CA . ILE A 1 356 ? 3.123 -38.812 -9.141 1 98.25 356 ILE A CA 1
ATOM 2834 C C . ILE A 1 356 ? 4.195 -38.438 -10.164 1 98.25 356 ILE A C 1
ATOM 2836 O O . ILE A 1 356 ? 5.355 -38.25 -9.805 1 98.25 356 ILE A O 1
ATOM 2840 N N . LEU A 1 357 ? 3.781 -38.344 -11.375 1 98.5 357 LEU A N 1
ATOM 2841 C CA . LEU A 1 357 ? 4.707 -38 -12.453 1 98.5 357 LEU A CA 1
ATOM 2842 C C . LEU A 1 357 ? 5.305 -36.594 -12.227 1 98.5 357 LEU A C 1
ATOM 2844 O O . LEU A 1 357 ? 6.504 -36.406 -12.422 1 98.5 357 LEU A O 1
ATOM 2848 N N . TYR A 1 358 ? 4.453 -35.688 -11.797 1 98.5 358 TYR A N 1
ATOM 2849 C CA . TYR A 1 358 ? 4.895 -34.312 -11.547 1 98.5 358 TYR A CA 1
ATOM 2850 C C . TYR A 1 358 ? 6.047 -34.281 -10.555 1 98.5 358 TYR A C 1
ATOM 2852 O O . TYR A 1 358 ? 7.117 -33.75 -10.844 1 98.5 358 TYR A O 1
ATOM 2860 N N . PHE A 1 359 ? 5.93 -34.906 -9.438 1 98.5 359 PHE A N 1
ATOM 2861 C CA . PHE A 1 359 ? 6.945 -34.906 -8.398 1 98.5 359 PHE A CA 1
ATOM 2862 C C . PHE A 1 359 ? 8.141 -35.75 -8.797 1 98.5 359 PHE A C 1
ATOM 2864 O O . PHE A 1 359 ? 9.289 -35.406 -8.523 1 98.5 359 PHE A O 1
ATOM 2871 N N . SER A 1 360 ? 7.898 -36.875 -9.523 1 98.31 360 SER A N 1
ATOM 2872 C CA . SER A 1 360 ? 8.969 -37.75 -9.93 1 98.31 360 SER A CA 1
ATOM 2873 C C . SER A 1 360 ? 9.883 -37.094 -10.961 1 98.31 360 SER A C 1
ATOM 2875 O O . SER A 1 360 ? 11.102 -37.312 -10.938 1 98.31 360 SER A O 1
ATOM 2877 N N . ILE A 1 361 ? 9.281 -36.375 -11.828 1 98.19 361 ILE A N 1
ATOM 2878 C CA . ILE A 1 361 ? 10.086 -35.719 -12.844 1 98.19 361 ILE A CA 1
ATOM 2879 C C . ILE A 1 361 ? 11.055 -34.75 -12.18 1 98.19 361 ILE A C 1
ATOM 2881 O O . ILE A 1 361 ? 12.258 -34.75 -12.477 1 98.19 361 ILE A O 1
ATOM 2885 N N . ILE A 1 362 ? 10.586 -33.969 -11.25 1 97.69 362 ILE A N 1
ATOM 2886 C CA . ILE A 1 362 ? 11.375 -32.906 -10.648 1 97.69 362 ILE A CA 1
ATOM 2887 C C . ILE A 1 362 ? 12.391 -33.5 -9.672 1 97.69 362 ILE A C 1
ATOM 2889 O O . ILE A 1 362 ? 13.57 -33.156 -9.695 1 97.69 362 ILE A O 1
ATOM 2893 N N . LEU A 1 363 ? 12.023 -34.5 -8.898 1 97.75 363 LEU A N 1
ATOM 2894 C CA . LEU A 1 363 ? 12.844 -34.969 -7.789 1 97.75 363 LEU A CA 1
ATOM 2895 C C . LEU A 1 363 ? 13.812 -36.031 -8.25 1 97.75 363 LEU A C 1
ATOM 2897 O O . LEU A 1 363 ? 14.906 -36.188 -7.695 1 97.75 363 LEU A O 1
ATOM 2901 N N . LEU A 1 364 ? 13.422 -36.781 -9.266 1 97.56 364 LEU A N 1
ATOM 2902 C CA . LEU A 1 364 ? 14.211 -37.969 -9.602 1 97.56 364 LEU A CA 1
ATOM 2903 C C . LEU A 1 364 ? 14.688 -37.906 -11.047 1 97.56 364 LEU A C 1
ATOM 2905 O O . LEU A 1 364 ? 15.898 -37.875 -11.297 1 97.56 364 LEU A O 1
ATOM 2909 N N . LEU A 1 365 ? 13.828 -37.781 -11.969 1 97.69 365 LEU A N 1
ATOM 2910 C CA . LEU A 1 365 ? 14.164 -37.969 -13.375 1 97.69 365 LEU A CA 1
ATOM 2911 C C . LEU A 1 365 ? 15.094 -36.875 -13.875 1 97.69 365 LEU A C 1
ATOM 2913 O O . LEU A 1 365 ? 16.078 -37.156 -14.562 1 97.69 365 LEU A O 1
ATOM 2917 N N . MET A 1 366 ? 14.812 -35.688 -13.531 1 96.31 366 MET A N 1
ATOM 2918 C CA . MET A 1 366 ? 15.625 -34.594 -14.039 1 96.31 366 MET A CA 1
ATOM 2919 C C . MET A 1 366 ? 17.047 -34.656 -13.477 1 96.31 366 MET A C 1
ATOM 2921 O O . MET A 1 366 ? 18.016 -34.625 -14.234 1 96.31 366 MET A O 1
ATOM 2925 N N . PRO A 1 367 ? 17.203 -34.844 -12.141 1 95.75 367 PRO A N 1
ATOM 2926 C CA . PRO A 1 367 ? 18.562 -34.969 -11.617 1 95.75 367 PRO A CA 1
ATOM 2927 C C . PRO A 1 367 ? 19.297 -36.188 -12.18 1 95.75 367 PRO A C 1
ATOM 2929 O O . PRO A 1 367 ? 20.5 -36.094 -12.492 1 95.75 367 PRO A O 1
ATOM 2932 N N . LEU A 1 368 ? 18.641 -37.281 -12.336 1 96.44 368 LEU A N 1
ATOM 2933 C CA . LEU A 1 368 ? 19.266 -38.469 -12.852 1 96.44 368 LEU A CA 1
ATOM 2934 C C . LEU A 1 368 ? 19.672 -38.281 -14.312 1 96.44 368 LEU A C 1
ATOM 2936 O O . LEU A 1 368 ? 20.75 -38.719 -14.711 1 96.44 368 LEU A O 1
ATOM 2940 N N . THR A 1 369 ? 18.812 -37.719 -15.031 1 96.19 369 THR A N 1
ATOM 2941 C CA . THR A 1 369 ? 19.109 -37.5 -16.438 1 96.19 369 THR A CA 1
ATOM 2942 C C . THR A 1 369 ? 20.281 -36.531 -16.594 1 96.19 369 THR A C 1
ATOM 2944 O O . THR A 1 369 ? 21.109 -36.688 -17.484 1 96.19 369 THR A O 1
ATOM 2947 N N . SER A 1 370 ? 20.344 -35.531 -15.781 1 94.56 370 SER A N 1
ATOM 2948 C CA . SER A 1 370 ? 21.453 -34.594 -15.812 1 94.56 370 SER A CA 1
ATOM 2949 C C . SER A 1 370 ? 22.781 -35.312 -15.531 1 94.56 370 SER A C 1
ATOM 2951 O O . SER A 1 370 ? 23.781 -35.031 -16.203 1 94.56 370 SER A O 1
ATOM 2953 N N . LEU A 1 371 ? 22.781 -36.219 -14.539 1 93.75 371 LEU A N 1
ATOM 2954 C CA . LEU A 1 371 ? 23.969 -36.969 -14.227 1 93.75 371 LEU A CA 1
ATOM 2955 C C . LEU A 1 371 ? 24.375 -37.844 -15.406 1 93.75 371 LEU A C 1
ATOM 2957 O O . LEU A 1 371 ? 25.562 -37.969 -15.727 1 93.75 371 LEU A O 1
ATOM 2961 N N . MET A 1 372 ? 23.406 -38.406 -15.945 1 94.75 372 MET A N 1
ATOM 2962 C CA . MET A 1 372 ? 23.656 -39.25 -17.109 1 94.75 372 MET A CA 1
ATOM 2963 C C . MET A 1 372 ? 24.25 -38.469 -18.266 1 94.75 372 MET A C 1
ATOM 2965 O O . MET A 1 372 ? 25.188 -38.906 -18.906 1 94.75 372 MET A O 1
ATOM 2969 N N . GLU A 1 373 ? 23.688 -37.312 -18.469 1 93.69 373 GLU A N 1
ATOM 2970 C CA . GLU A 1 373 ? 24.156 -36.438 -19.547 1 93.69 373 GLU A CA 1
ATOM 2971 C C . GLU A 1 373 ? 25.578 -35.938 -19.281 1 93.69 373 GLU A C 1
ATOM 2973 O O . GLU A 1 373 ? 26.375 -35.781 -20.219 1 93.69 373 GLU A O 1
ATOM 2978 N N . ASN A 1 374 ? 25.906 -35.719 -18.031 1 92.75 374 ASN A N 1
ATOM 2979 C CA . ASN A 1 374 ? 27.281 -35.375 -17.672 1 92.75 374 ASN A CA 1
ATOM 2980 C C . ASN A 1 374 ? 28.266 -36.469 -18.109 1 92.75 374 ASN A C 1
ATOM 2982 O O . ASN A 1 374 ? 29.344 -36.156 -18.609 1 92.75 374 ASN A O 1
ATOM 2986 N N . HIS A 1 375 ? 27.891 -37.656 -17.875 1 90.75 375 HIS A N 1
ATOM 2987 C CA . HIS A 1 375 ? 28.75 -38.781 -18.203 1 90.75 375 HIS A CA 1
ATOM 2988 C C . HIS A 1 375 ? 28.828 -39 -19.719 1 90.75 375 HIS A C 1
ATOM 2990 O O . HIS A 1 375 ? 29.906 -39.281 -20.25 1 90.75 375 HIS A O 1
ATOM 2996 N N . LEU A 1 376 ? 27.734 -38.875 -20.328 1 88.44 376 LEU A N 1
ATOM 2997 C CA . LEU A 1 376 ? 27.688 -39.094 -21.766 1 88.44 376 LEU A CA 1
ATOM 2998 C C . LEU A 1 376 ? 28.5 -38.031 -22.5 1 88.44 376 LEU A C 1
ATOM 3000 O O . LEU A 1 376 ? 29.109 -38.312 -23.531 1 88.44 376 LEU A O 1
ATOM 3004 N N . LEU A 1 377 ? 28.406 -36.844 -22 1 82.44 377 LEU A N 1
ATOM 3005 C CA . LEU A 1 377 ? 29.078 -35.719 -22.672 1 82.44 377 LEU A CA 1
ATOM 3006 C C . LEU A 1 377 ? 30.516 -35.594 -22.203 1 82.44 377 LEU A C 1
ATOM 3008 O O . LEU A 1 377 ? 31.25 -34.719 -22.656 1 82.44 377 LEU A O 1
ATOM 3012 N N . LYS A 1 378 ? 31.062 -36.562 -21.578 1 80.25 378 LYS A N 1
ATOM 3013 C CA . LYS A 1 378 ? 32.438 -36.625 -21.047 1 80.25 378 LYS A CA 1
ATOM 3014 C C . LYS A 1 378 ? 32.812 -35.281 -20.406 1 80.25 378 LYS A C 1
ATOM 3016 O O . LYS A 1 378 ? 33.875 -34.75 -20.688 1 80.25 378 LYS A O 1
ATOM 3021 N N . TRP A 1 379 ? 32 -34.562 -19.641 1 68.38 379 TRP A N 1
ATOM 3022 C CA . TRP A 1 379 ? 32.25 -33.344 -18.906 1 68.38 379 TRP A CA 1
ATOM 3023 C C . TRP A 1 379 ? 32.844 -33.625 -17.531 1 68.38 379 TRP A C 1
ATOM 3025 O O . TRP A 1 379 ? 32.5 -34.625 -16.906 1 68.38 379 TRP A O 1
ATOM 3035 N N . MET B 1 1 ? 35.812 -14.367 8.156 1 34.28 1 MET B N 1
ATOM 3036 C CA . MET B 1 1 ? 34.375 -14.375 8.289 1 34.28 1 MET B CA 1
ATOM 3037 C C . MET B 1 1 ? 33.75 -13.133 7.645 1 34.28 1 MET B C 1
ATOM 3039 O O . MET B 1 1 ? 33.969 -12.016 8.102 1 34.28 1 MET B O 1
ATOM 3043 N N . THR B 1 2 ? 33.625 -13.148 6.375 1 47.88 2 THR B N 1
ATOM 3044 C CA . THR B 1 2 ? 33.219 -11.977 5.613 1 47.88 2 THR B CA 1
ATOM 3045 C C . THR B 1 2 ? 31.922 -11.383 6.191 1 47.88 2 THR B C 1
ATOM 3047 O O . THR B 1 2 ? 30.953 -12.109 6.434 1 47.88 2 THR B O 1
ATOM 3050 N N . ASN B 1 3 ? 31.969 -10.367 6.898 1 52.88 3 ASN B N 1
ATOM 3051 C CA . ASN B 1 3 ? 30.891 -9.68 7.59 1 52.88 3 ASN B CA 1
ATOM 3052 C C . ASN B 1 3 ? 29.688 -9.469 6.668 1 52.88 3 ASN B C 1
ATOM 3054 O O . ASN B 1 3 ? 29.781 -8.727 5.688 1 52.88 3 ASN B O 1
ATOM 3058 N N . ILE B 1 4 ? 28.719 -10.391 6.656 1 63.16 4 ILE B N 1
ATOM 3059 C CA . ILE B 1 4 ? 27.484 -10.406 5.883 1 63.16 4 ILE B CA 1
ATOM 3060 C C . ILE B 1 4 ? 26.938 -8.984 5.738 1 63.16 4 ILE B C 1
ATOM 3062 O O . ILE B 1 4 ? 26.328 -8.648 4.723 1 63.16 4 ILE B O 1
ATOM 3066 N N . ARG B 1 5 ? 27.234 -8.141 6.586 1 60.75 5 ARG B N 1
ATOM 3067 C CA . ARG B 1 5 ? 26.734 -6.766 6.57 1 60.75 5 ARG B CA 1
ATOM 3068 C C . ARG B 1 5 ? 27.391 -5.965 5.449 1 60.75 5 ARG B C 1
ATOM 3070 O O . ARG B 1 5 ? 26.781 -5.035 4.91 1 60.75 5 ARG B O 1
ATOM 3077 N N . LYS B 1 6 ? 28.453 -6.402 5.062 1 66.06 6 LYS B N 1
ATOM 3078 C CA . LYS B 1 6 ? 29.219 -5.66 4.062 1 66.06 6 LYS B CA 1
ATOM 3079 C C . LYS B 1 6 ? 29.172 -6.355 2.703 1 66.06 6 LYS B C 1
ATOM 3081 O O . LYS B 1 6 ? 29.531 -5.762 1.683 1 66.06 6 LYS B O 1
ATOM 3086 N N . SER B 1 7 ? 28.578 -7.602 2.713 1 62.12 7 SER B N 1
ATOM 3087 C CA . SER B 1 7 ? 28.641 -8.352 1.461 1 62.12 7 SER B CA 1
ATOM 3088 C C . SER B 1 7 ? 27.266 -8.539 0.851 1 62.12 7 SER B C 1
ATOM 3090 O O . SER B 1 7 ? 27.109 -8.469 -0.369 1 62.12 7 SER B O 1
ATOM 3092 N N . HIS B 1 8 ? 26.297 -8.766 1.677 1 70.31 8 HIS B N 1
ATOM 3093 C CA . HIS B 1 8 ? 24.953 -9.008 1.14 1 70.31 8 HIS B CA 1
ATOM 3094 C C . HIS B 1 8 ? 24.312 -7.711 0.653 1 70.31 8 HIS B C 1
ATOM 3096 O O . HIS B 1 8 ? 24.266 -6.723 1.388 1 70.31 8 HIS B O 1
ATOM 3102 N N . PRO B 1 9 ? 23.859 -7.668 -0.513 1 67.56 9 PRO B N 1
ATOM 3103 C CA . PRO B 1 9 ? 23.406 -6.43 -1.154 1 67.56 9 PRO B CA 1
ATOM 3104 C C . PRO B 1 9 ? 22.328 -5.699 -0.349 1 67.56 9 PRO B C 1
ATOM 3106 O O . PRO B 1 9 ? 22.406 -4.48 -0.19 1 67.56 9 PRO B O 1
ATOM 3109 N N . LEU B 1 10 ? 21.469 -6.395 0.112 1 69.31 10 LEU B N 1
ATOM 3110 C CA . LEU B 1 10 ? 20.391 -5.773 0.875 1 69.31 10 LEU B CA 1
ATOM 3111 C C . LEU B 1 10 ? 20.891 -5.262 2.219 1 69.31 10 LEU B C 1
ATOM 3113 O O . LEU B 1 10 ? 20.547 -4.156 2.639 1 69.31 10 LEU B O 1
ATOM 3117 N N . ILE B 1 11 ? 21.641 -6.066 2.859 1 70.5 11 ILE B N 1
ATOM 3118 C CA . ILE B 1 11 ? 22.141 -5.707 4.18 1 70.5 11 ILE B CA 1
ATOM 3119 C C . ILE B 1 11 ? 23.094 -4.523 4.066 1 70.5 11 ILE B C 1
ATOM 3121 O O . ILE B 1 11 ? 23.125 -3.654 4.938 1 70.5 11 ILE B O 1
ATOM 3125 N N . LYS B 1 12 ? 23.766 -4.48 3.002 1 70.06 12 LYS B N 1
ATOM 3126 C CA . LYS B 1 12 ? 24.688 -3.379 2.773 1 70.06 12 LYS B CA 1
ATOM 3127 C C . LYS B 1 12 ? 23.953 -2.049 2.67 1 70.06 12 LYS B C 1
ATOM 3129 O O . LYS B 1 12 ? 24.406 -1.037 3.209 1 70.06 12 LYS B O 1
ATOM 3134 N N . ILE B 1 13 ? 22.859 -2.092 2.01 1 69.88 13 ILE B N 1
ATOM 3135 C CA . ILE B 1 13 ? 22.047 -0.887 1.847 1 69.88 13 ILE B CA 1
ATOM 3136 C C . ILE B 1 13 ? 21.547 -0.416 3.209 1 69.88 13 ILE B C 1
ATOM 3138 O O . ILE B 1 13 ? 21.641 0.767 3.541 1 69.88 13 ILE B O 1
ATOM 3142 N N . VAL B 1 14 ? 21.156 -1.349 3.992 1 69.56 14 VAL B N 1
ATOM 3143 C CA . VAL B 1 14 ? 20.656 -1.033 5.324 1 69.56 14 VAL B CA 1
ATOM 3144 C C . VAL B 1 14 ? 21.812 -0.551 6.207 1 69.56 14 VAL B C 1
ATOM 3146 O O . VAL B 1 14 ? 21.656 0.422 6.953 1 69.56 14 VAL B O 1
ATOM 3149 N N . ASN B 1 15 ? 22.891 -1.206 6.113 1 68.69 15 ASN B N 1
ATOM 3150 C CA . ASN B 1 15 ? 24.062 -0.835 6.902 1 68.69 15 ASN B CA 1
ATOM 3151 C C . ASN B 1 15 ? 24.547 0.577 6.574 1 68.69 15 ASN B C 1
ATOM 3153 O O . ASN B 1 15 ? 24.781 1.381 7.477 1 68.69 15 ASN B O 1
ATOM 3157 N N . ASP B 1 16 ? 24.625 0.827 5.383 1 69.38 16 ASP B N 1
ATOM 3158 C CA . ASP B 1 16 ? 25.094 2.143 4.957 1 69.38 16 ASP B CA 1
ATOM 3159 C C . ASP B 1 16 ? 24.078 3.227 5.305 1 69.38 16 ASP B C 1
ATOM 3161 O O . ASP B 1 16 ? 24.453 4.352 5.641 1 69.38 16 ASP B O 1
ATOM 3165 N N . ALA B 1 17 ? 22.844 2.752 5.367 1 67.94 17 ALA B N 1
ATOM 3166 C CA . ALA B 1 17 ? 21.781 3.738 5.559 1 67.94 17 ALA B CA 1
ATOM 3167 C C . ALA B 1 17 ? 21.516 3.984 7.043 1 67.94 17 ALA B C 1
ATOM 3169 O O . ALA B 1 17 ? 21.125 5.082 7.434 1 67.94 17 ALA B O 1
ATOM 3170 N N . LEU B 1 18 ? 21.828 2.996 7.828 1 69.5 18 LEU B N 1
ATOM 3171 C CA . LEU B 1 18 ? 21.391 3.127 9.219 1 69.5 18 LEU B CA 1
ATOM 3172 C C . LEU B 1 18 ? 22.578 3.023 10.172 1 69.5 18 LEU B C 1
ATOM 3174 O O . LEU B 1 18 ? 22.578 3.629 11.242 1 69.5 18 LEU B O 1
ATOM 3178 N N . ILE B 1 19 ? 23.562 2.283 9.805 1 68.5 19 ILE B N 1
ATOM 3179 C CA . ILE B 1 19 ? 24.625 1.991 10.766 1 68.5 19 ILE B CA 1
ATOM 3180 C C . ILE B 1 19 ? 25.828 2.893 10.492 1 68.5 19 ILE B C 1
ATOM 3182 O O . ILE B 1 19 ? 26.266 3.641 11.375 1 68.5 19 ILE B O 1
ATOM 3186 N N . ASP B 1 20 ? 26.344 2.955 9.336 1 70.81 20 ASP B N 1
ATOM 3187 C CA . ASP B 1 20 ? 27.594 3.646 9.031 1 70.81 20 ASP B CA 1
ATOM 3188 C C . ASP B 1 20 ? 27.328 5.039 8.461 1 70.81 20 ASP B C 1
ATOM 3190 O O . ASP B 1 20 ? 28.203 5.648 7.859 1 70.81 20 ASP B O 1
ATOM 3194 N N . LEU B 1 21 ? 26.156 5.512 8.719 1 74.88 21 LEU B N 1
ATOM 3195 C CA . LEU B 1 21 ? 25.875 6.848 8.219 1 74.88 21 LEU B CA 1
ATOM 3196 C C . LEU B 1 21 ? 26.672 7.902 8.977 1 74.88 21 LEU B C 1
ATOM 3198 O O . LEU B 1 21 ? 26.547 8.016 10.203 1 74.88 21 LEU B O 1
ATOM 3202 N N . PRO B 1 22 ? 27.562 8.555 8.32 1 75.69 22 PRO B N 1
ATOM 3203 C CA . PRO B 1 22 ? 28.281 9.625 9 1 75.69 22 PRO B CA 1
ATOM 3204 C C . PRO B 1 22 ? 27.375 10.766 9.438 1 75.69 22 PRO B C 1
ATOM 3206 O O . PRO B 1 22 ? 26.547 11.234 8.656 1 75.69 22 PRO B O 1
ATOM 3209 N N . ALA B 1 23 ? 27.469 11.109 10.672 1 82.19 23 ALA B N 1
ATOM 3210 C CA . ALA B 1 23 ? 26.688 12.211 11.219 1 82.19 23 ALA B CA 1
ATOM 3211 C C . ALA B 1 23 ? 27.578 13.18 12 1 82.19 23 ALA B C 1
ATOM 3213 O O . ALA B 1 23 ? 28.516 12.766 12.68 1 82.19 23 ALA B O 1
ATOM 3214 N N . PRO B 1 24 ? 27.234 14.453 11.844 1 83.19 24 PRO B N 1
ATOM 3215 C CA . PRO B 1 24 ? 28.016 15.414 12.633 1 83.19 24 PRO B CA 1
ATOM 3216 C C . PRO B 1 24 ? 27.938 15.141 14.133 1 83.19 24 PRO B C 1
ATOM 3218 O O . PRO B 1 24 ? 26.875 14.766 14.641 1 83.19 24 PRO B O 1
ATOM 3221 N N . SER B 1 25 ? 28.938 15.367 14.844 1 79.12 25 SER B N 1
ATOM 3222 C CA . SER B 1 25 ? 29.031 15.031 16.266 1 79.12 25 SER B CA 1
ATOM 3223 C C . SER B 1 25 ? 28.25 16.016 17.109 1 79.12 25 SER B C 1
ATOM 3225 O O . SER B 1 25 ? 27.922 15.727 18.266 1 79.12 25 SER B O 1
ATOM 3227 N N . ASN B 1 26 ? 27.922 17.109 16.562 1 81.19 26 ASN B N 1
ATOM 3228 C CA . ASN B 1 26 ? 27.328 18.172 17.375 1 81.19 26 ASN B CA 1
ATOM 3229 C C . ASN B 1 26 ? 25.828 18.25 17.188 1 81.19 26 ASN B C 1
ATOM 3231 O O . ASN B 1 26 ? 25.203 19.25 17.562 1 81.19 26 ASN B O 1
ATOM 3235 N N . ILE B 1 27 ? 25.344 17.25 16.656 1 81.44 27 ILE B N 1
ATOM 3236 C CA . ILE B 1 27 ? 23.906 17.312 16.469 1 81.44 27 ILE B CA 1
ATOM 3237 C C . ILE B 1 27 ? 23.203 17.016 17.781 1 81.44 27 ILE B C 1
ATOM 3239 O O . ILE B 1 27 ? 23.703 16.234 18.594 1 81.44 27 ILE B O 1
ATOM 3243 N N . SER B 1 28 ? 22.125 17.75 18.078 1 81.12 28 SER B N 1
ATOM 3244 C CA . SER B 1 28 ? 21.359 17.594 19.312 1 81.12 28 SER B CA 1
ATOM 3245 C C . SER B 1 28 ? 20.203 16.625 19.125 1 81.12 28 SER B C 1
ATOM 3247 O O . SER B 1 28 ? 20.062 16.016 18.062 1 81.12 28 SER B O 1
ATOM 3249 N N . SER B 1 29 ? 19.344 16.5 20.188 1 82.25 29 SER B N 1
ATOM 3250 C CA . SER B 1 29 ? 18.188 15.594 20.156 1 82.25 29 SER B CA 1
ATOM 3251 C C . SER B 1 29 ? 17.125 16.094 19.188 1 82.25 29 SER B C 1
ATOM 3253 O O . SER B 1 29 ? 16.219 15.328 18.812 1 82.25 29 SER B O 1
ATOM 3255 N N . TRP B 1 30 ? 17.281 17.297 18.766 1 81.5 30 TRP B N 1
ATOM 3256 C CA . TRP B 1 30 ? 16.312 17.859 17.828 1 81.5 30 TRP B CA 1
ATOM 3257 C C . TRP B 1 30 ? 16.375 17.156 16.484 1 81.5 30 TRP B C 1
ATOM 3259 O O . TRP B 1 30 ? 15.43 17.203 15.711 1 81.5 30 TRP B O 1
ATOM 3269 N N . TRP B 1 31 ? 17.531 16.547 16.25 1 85.62 31 TRP B N 1
ATOM 3270 C CA . TRP B 1 31 ? 17.719 15.844 14.984 1 85.62 31 TRP B CA 1
ATOM 3271 C C . TRP B 1 31 ? 17.062 14.469 15.016 1 85.62 31 TRP B C 1
ATOM 3273 O O . TRP B 1 31 ? 16.984 13.789 13.992 1 85.62 31 TRP B O 1
ATOM 3283 N N . ASN B 1 32 ? 16.5 14.156 16.188 1 89.19 32 ASN B N 1
ATOM 3284 C CA . ASN B 1 32 ? 15.898 12.836 16.344 1 89.19 32 ASN B CA 1
ATOM 3285 C C . ASN B 1 32 ? 14.461 12.82 15.828 1 89.19 32 ASN B C 1
ATOM 3287 O O . ASN B 1 32 ? 13.867 11.75 15.688 1 89.19 32 ASN B O 1
ATOM 3291 N N . PHE B 1 33 ? 13.938 13.914 15.5 1 91.25 33 PHE B N 1
ATOM 3292 C CA . PHE B 1 33 ? 12.516 13.977 15.156 1 91.25 33 PHE B CA 1
ATOM 3293 C C . PHE B 1 33 ? 12.258 13.336 13.805 1 91.25 33 PHE B C 1
ATOM 3295 O O . PHE B 1 33 ? 11.148 12.875 13.531 1 91.25 33 PHE B O 1
ATOM 3302 N N . GLY B 1 34 ? 13.281 13.32 13.047 1 91.75 34 GLY B N 1
ATOM 3303 C CA . GLY B 1 34 ? 13.125 12.555 11.82 1 91.75 34 GLY B CA 1
ATOM 3304 C C . GLY B 1 34 ? 12.867 11.086 12.062 1 91.75 34 GLY B C 1
ATOM 3305 O O . GLY B 1 34 ? 11.938 10.508 11.484 1 91.75 34 GLY B O 1
ATOM 3306 N N . SER B 1 35 ? 13.68 10.547 12.898 1 91.75 35 SER B N 1
ATOM 3307 C CA . SER B 1 35 ? 13.516 9.133 13.234 1 91.75 35 SER B CA 1
ATOM 3308 C C . SER B 1 35 ? 12.195 8.891 13.969 1 91.75 35 SER B C 1
ATOM 3310 O O . SER B 1 35 ? 11.555 7.863 13.773 1 91.75 35 SER B O 1
ATOM 3312 N N . LEU B 1 36 ? 11.812 9.82 14.82 1 95.94 36 LEU B N 1
ATOM 3313 C CA . LEU B 1 36 ? 10.539 9.703 15.516 1 95.94 36 LEU B CA 1
ATOM 3314 C C . LEU B 1 36 ? 9.383 9.672 14.523 1 95.94 36 LEU B C 1
ATOM 3316 O O . LEU B 1 36 ? 8.422 8.914 14.711 1 95.94 36 LEU B O 1
ATOM 3320 N N . LEU B 1 37 ? 9.484 10.492 13.531 1 97.75 37 LEU B N 1
ATOM 3321 C CA . LEU B 1 37 ? 8.461 10.508 12.5 1 97.75 37 LEU B CA 1
ATOM 3322 C C . LEU B 1 37 ? 8.375 9.148 11.805 1 97.75 37 LEU B C 1
ATOM 3324 O O . LEU B 1 37 ? 7.285 8.711 11.43 1 97.75 37 LEU B O 1
ATOM 3328 N N . GLY B 1 38 ? 9.508 8.516 11.648 1 96.38 38 GLY B N 1
ATOM 3329 C CA . GLY B 1 38 ? 9.5 7.168 11.102 1 96.38 38 GLY B CA 1
ATOM 3330 C C . GLY B 1 38 ? 8.711 6.191 11.953 1 96.38 38 GLY B C 1
ATOM 3331 O O . GLY B 1 38 ? 7.934 5.387 11.43 1 96.38 38 GLY B O 1
ATOM 3332 N N . VAL B 1 39 ? 8.867 6.293 13.188 1 96.06 39 VAL B N 1
ATOM 3333 C CA . VAL B 1 39 ? 8.148 5.414 14.109 1 96.06 39 VAL B CA 1
ATOM 3334 C C . VAL B 1 39 ? 6.664 5.75 14.094 1 96.06 39 VAL B C 1
ATOM 3336 O O . VAL B 1 39 ? 5.816 4.855 14.102 1 96.06 39 VAL B O 1
ATOM 3339 N N . CYS B 1 40 ? 6.352 7.02 14.094 1 97.88 40 CYS B N 1
ATOM 3340 C CA . CYS B 1 40 ? 4.953 7.426 14.008 1 97.88 40 CYS B CA 1
ATOM 3341 C C . CYS B 1 40 ? 4.293 6.855 12.758 1 97.88 40 CYS B C 1
ATOM 3343 O O . CYS B 1 40 ? 3.166 6.359 12.82 1 97.88 40 CYS B O 1
ATOM 3345 N N . LEU B 1 41 ? 5.02 6.953 11.672 1 98.12 41 LEU B N 1
ATOM 3346 C CA . LEU B 1 41 ? 4.492 6.41 10.422 1 98.12 41 LEU B CA 1
ATOM 3347 C C . LEU B 1 41 ? 4.25 4.91 10.547 1 98.12 41 LEU B C 1
ATOM 3349 O O . LEU B 1 41 ? 3.199 4.41 10.133 1 98.12 41 LEU B O 1
ATOM 3353 N N . ALA B 1 42 ? 5.148 4.199 11.141 1 97 42 ALA B N 1
ATOM 3354 C CA . ALA B 1 42 ? 5.012 2.756 11.328 1 97 42 ALA B CA 1
ATOM 3355 C C . ALA B 1 42 ? 3.814 2.426 12.211 1 97 42 ALA B C 1
ATOM 3357 O O . ALA B 1 42 ? 3.029 1.527 11.891 1 97 42 ALA B O 1
ATOM 3358 N N . VAL B 1 43 ? 3.715 3.145 13.25 1 97.44 43 VAL B N 1
ATOM 3359 C CA . VAL B 1 43 ? 2.6 2.928 14.164 1 97.44 43 VAL B CA 1
ATOM 3360 C C . VAL B 1 43 ? 1.279 3.18 13.445 1 97.44 43 VAL B C 1
ATOM 3362 O O . VAL B 1 43 ? 0.335 2.398 13.57 1 97.44 43 VAL B O 1
ATOM 3365 N N . GLN B 1 44 ? 1.24 4.25 12.734 1 98.56 44 GLN B N 1
ATOM 3366 C CA . GLN B 1 44 ? 0.024 4.59 12.008 1 98.56 44 GLN B CA 1
ATOM 3367 C C . GLN B 1 44 ? -0.32 3.514 10.977 1 98.56 44 GLN B C 1
ATOM 3369 O O . GLN B 1 44 ? -1.483 3.131 10.844 1 98.56 44 GLN B O 1
ATOM 3374 N N . ILE B 1 45 ? 0.621 3.014 10.242 1 97.94 45 ILE B N 1
ATOM 3375 C CA . ILE B 1 45 ? 0.375 2 9.227 1 97.94 45 ILE B CA 1
ATOM 3376 C C . ILE B 1 45 ? -0.079 0.702 9.883 1 97.94 45 ILE B C 1
ATOM 3378 O O . ILE B 1 45 ? -1.071 0.099 9.469 1 97.94 45 ILE B O 1
ATOM 3382 N N . LEU B 1 46 ? 0.582 0.26 10.938 1 97.38 46 LEU B N 1
ATOM 3383 C CA . LEU B 1 46 ? 0.273 -1.007 11.586 1 97.38 46 LEU B CA 1
ATOM 3384 C C . LEU B 1 46 ? -1.106 -0.962 12.242 1 97.38 46 LEU B C 1
ATOM 3386 O O . LEU B 1 46 ? -1.914 -1.876 12.055 1 97.38 46 LEU B O 1
ATOM 3390 N N . THR B 1 47 ? -1.346 0.065 12.977 1 97.94 47 THR B N 1
ATOM 3391 C CA . THR B 1 47 ? -2.654 0.17 13.617 1 97.94 47 THR B CA 1
ATOM 3392 C C . THR B 1 47 ? -3.75 0.349 12.57 1 97.94 47 THR B C 1
ATOM 3394 O O . THR B 1 47 ? -4.836 -0.223 12.695 1 97.94 47 THR B O 1
ATOM 3397 N N . GLY B 1 48 ? -3.457 1.174 11.547 1 98 48 GLY B N 1
ATOM 3398 C CA . GLY B 1 48 ? -4.422 1.349 10.477 1 98 48 GLY B CA 1
ATOM 3399 C C . GLY B 1 48 ? -4.766 0.052 9.766 1 98 48 GLY B C 1
ATOM 3400 O O . GLY B 1 48 ? -5.93 -0.185 9.43 1 98 48 GLY B O 1
ATOM 3401 N N . LEU B 1 49 ? -3.811 -0.777 9.5 1 97.06 49 LEU B N 1
ATOM 3402 C CA . LEU B 1 49 ? -4.043 -2.066 8.859 1 97.06 49 LEU B CA 1
ATOM 3403 C C . LEU B 1 49 ? -4.941 -2.949 9.719 1 97.06 49 LEU B C 1
ATOM 3405 O O . LEU B 1 49 ? -5.859 -3.594 9.211 1 97.06 49 LEU B O 1
ATOM 3409 N N . PHE B 1 50 ? -4.66 -2.975 10.977 1 96.94 50 PHE B N 1
ATOM 3410 C CA . PHE B 1 50 ? -5.492 -3.762 11.883 1 96.94 50 PHE B CA 1
ATOM 3411 C C . PHE B 1 50 ? -6.926 -3.252 11.875 1 96.94 50 PHE B C 1
ATOM 3413 O O . PHE B 1 50 ? -7.871 -4.043 11.828 1 96.94 50 PHE B O 1
ATOM 3420 N N . LEU B 1 51 ? -7.07 -1.984 11.93 1 97.81 51 LEU B N 1
ATOM 3421 C CA . LEU B 1 51 ? -8.414 -1.408 11.93 1 97.81 51 LEU B CA 1
ATOM 3422 C C . LEU B 1 51 ? -9.141 -1.721 10.625 1 97.81 51 LEU B C 1
ATOM 3424 O O . LEU B 1 51 ? -10.344 -2.01 10.641 1 97.81 51 LEU B O 1
ATOM 3428 N N . ALA B 1 52 ? -8.414 -1.687 9.539 1 97.31 52 ALA B N 1
ATOM 3429 C CA . ALA B 1 52 ? -9 -1.939 8.227 1 97.31 52 ALA B CA 1
ATOM 3430 C C . ALA B 1 52 ? -9.578 -3.352 8.148 1 97.31 52 ALA B C 1
ATOM 3432 O O . ALA B 1 52 ? -10.531 -3.598 7.406 1 97.31 52 ALA B O 1
ATOM 3433 N N . MET B 1 53 ? -9.07 -4.242 8.914 1 96.62 53 MET B N 1
ATOM 3434 C CA . MET B 1 53 ? -9.516 -5.633 8.891 1 96.62 53 MET B CA 1
ATOM 3435 C C . MET B 1 53 ? -10.883 -5.777 9.547 1 96.62 53 MET B C 1
ATOM 3437 O O . MET B 1 53 ? -11.523 -6.824 9.445 1 96.62 53 MET B O 1
ATOM 3441 N N . HIS B 1 54 ? -11.328 -4.715 10.211 1 96.12 54 HIS B N 1
ATOM 3442 C CA . HIS B 1 54 ? -12.602 -4.773 10.922 1 96.12 54 HIS B CA 1
ATOM 3443 C C . HIS B 1 54 ? -13.523 -3.643 10.484 1 96.12 54 HIS B C 1
ATOM 3445 O O . HIS B 1 54 ? -14.625 -3.498 11.016 1 96.12 54 HIS B O 1
ATOM 3451 N N . TYR B 1 55 ? -13.062 -2.844 9.555 1 96.88 55 TYR B N 1
ATOM 3452 C CA . TYR B 1 55 ? -13.789 -1.64 9.172 1 96.88 55 TYR B CA 1
ATOM 3453 C C . TYR B 1 55 ? -14.492 -1.833 7.836 1 96.88 55 TYR B C 1
ATOM 3455 O O . TYR B 1 55 ? -13.953 -2.463 6.926 1 96.88 55 TYR B O 1
ATOM 3463 N N . THR B 1 56 ? -15.641 -1.287 7.676 1 95.69 56 THR B N 1
ATOM 3464 C CA . THR B 1 56 ? -16.375 -1.261 6.418 1 95.69 56 THR B CA 1
ATOM 3465 C C . THR B 1 56 ? -16.734 0.171 6.027 1 95.69 56 THR B C 1
ATOM 3467 O O . THR B 1 56 ? -17.234 0.936 6.852 1 95.69 56 THR B O 1
ATOM 3470 N N . SER B 1 57 ? -16.469 0.548 4.832 1 95.56 57 SER B N 1
ATOM 3471 C CA . SER B 1 57 ? -16.641 1.923 4.371 1 95.56 57 SER B CA 1
ATOM 3472 C C . SER B 1 57 ? -17.984 2.113 3.678 1 95.56 57 SER B C 1
ATOM 3474 O O . SER B 1 57 ? -18.031 2.447 2.492 1 95.56 57 SER B O 1
ATOM 3476 N N . ASP B 1 58 ? -18.984 1.922 4.34 1 94.44 58 ASP B N 1
ATOM 3477 C CA . ASP B 1 58 ? -20.359 2.148 3.902 1 94.44 58 ASP B CA 1
ATOM 3478 C C . ASP B 1 58 ? -21.109 3.016 4.902 1 94.44 58 ASP B C 1
ATOM 3480 O O . ASP B 1 58 ? -20.969 2.852 6.113 1 94.44 58 ASP B O 1
ATOM 3484 N N . THR B 1 59 ? -21.953 3.959 4.406 1 92.31 59 THR B N 1
ATOM 3485 C CA . THR B 1 59 ? -22.641 4.906 5.277 1 92.31 59 THR B CA 1
ATOM 3486 C C . THR B 1 59 ? -23.531 4.176 6.266 1 92.31 59 THR B C 1
ATOM 3488 O O . THR B 1 59 ? -23.766 4.66 7.379 1 92.31 59 THR B O 1
ATOM 3491 N N . ALA B 1 60 ? -23.984 2.98 5.883 1 91 60 ALA B N 1
ATOM 3492 C CA . ALA B 1 60 ? -24.891 2.229 6.738 1 91 60 ALA B CA 1
ATOM 3493 C C . ALA B 1 60 ? -24.125 1.459 7.812 1 91 60 ALA B C 1
ATOM 3495 O O . ALA B 1 60 ? -24.688 1.115 8.859 1 91 60 ALA B O 1
ATOM 3496 N N . THR B 1 61 ? -22.875 1.218 7.586 1 93.81 61 THR B N 1
ATOM 3497 C CA . THR B 1 61 ? -22.219 0.273 8.477 1 93.81 61 THR B CA 1
ATOM 3498 C C . THR B 1 61 ? -20.938 0.882 9.062 1 93.81 61 THR B C 1
ATOM 3500 O O . THR B 1 61 ? -20.375 0.349 10.023 1 93.81 61 THR B O 1
ATOM 3503 N N . ALA B 1 62 ? -20.438 1.973 8.586 1 95.12 62 ALA B N 1
ATOM 3504 C CA . ALA B 1 62 ? -19.156 2.529 8.984 1 95.12 62 ALA B CA 1
ATOM 3505 C C . ALA B 1 62 ? -19.125 2.826 10.484 1 95.12 62 ALA B C 1
ATOM 3507 O O . ALA B 1 62 ? -18.234 2.361 11.195 1 95.12 62 ALA B O 1
ATOM 3508 N N . PHE B 1 63 ? -20.109 3.574 10.945 1 95.06 63 PHE B N 1
ATOM 3509 C CA . PHE B 1 63 ? -20.156 3.955 12.352 1 95.06 63 PHE B CA 1
ATOM 3510 C C . PHE B 1 63 ? -20.234 2.723 13.242 1 95.06 63 PHE B C 1
ATOM 3512 O O . PHE B 1 63 ? -19.531 2.623 14.242 1 95.06 63 PHE B O 1
ATOM 3519 N N . ASN B 1 64 ? -21.031 1.771 12.859 1 94.06 64 ASN B N 1
ATOM 3520 C CA . ASN B 1 64 ? -21.203 0.543 13.633 1 94.06 64 ASN B CA 1
ATOM 3521 C C . ASN B 1 64 ? -19.922 -0.284 13.641 1 94.06 64 ASN B C 1
ATOM 3523 O O . ASN B 1 64 ? -19.609 -0.951 14.633 1 94.06 64 ASN B O 1
ATOM 3527 N N . SER B 1 65 ? -19.266 -0.289 12.547 1 94.56 65 SER B N 1
ATOM 3528 C CA . SER B 1 65 ? -18.016 -1.024 12.5 1 94.56 65 SER B CA 1
ATOM 3529 C C . SER B 1 65 ? -16.984 -0.431 13.461 1 94.56 65 SER B C 1
ATOM 3531 O O . SER B 1 65 ? -16.219 -1.164 14.094 1 94.56 65 SER B O 1
ATOM 3533 N N . VAL B 1 66 ? -16.984 0.876 13.602 1 95 66 VAL B N 1
ATOM 3534 C CA . VAL B 1 66 ? -16.078 1.527 14.547 1 95 66 VAL B CA 1
ATOM 3535 C C . VAL B 1 66 ? -16.469 1.158 15.977 1 95 66 VAL B C 1
ATOM 3537 O O . VAL B 1 66 ? -15.617 0.847 16.797 1 95 66 VAL B O 1
ATOM 3540 N N . THR B 1 67 ? -17.734 1.165 16.266 1 95 67 THR B N 1
ATOM 3541 C CA . THR B 1 67 ? -18.234 0.762 17.562 1 95 67 THR B CA 1
ATOM 3542 C C . THR B 1 67 ? -17.875 -0.694 17.859 1 95 67 THR B C 1
ATOM 3544 O O . THR B 1 67 ? -17.453 -1.027 18.969 1 95 67 THR B O 1
ATOM 3547 N N . HIS B 1 68 ? -18.047 -1.506 16.859 1 94.44 68 HIS B N 1
ATOM 3548 C CA . HIS B 1 68 ? -17.688 -2.916 16.984 1 94.44 68 HIS B CA 1
ATOM 3549 C C . HIS B 1 68 ? -16.203 -3.084 17.312 1 94.44 68 HIS B C 1
ATOM 3551 O O . HIS B 1 68 ? -15.852 -3.883 18.188 1 94.44 68 HIS B O 1
ATOM 3557 N N . ILE B 1 69 ? -15.375 -2.357 16.703 1 95.19 69 ILE B N 1
ATOM 3558 C CA . ILE B 1 69 ? -13.938 -2.402 16.953 1 95.19 69 ILE B CA 1
ATOM 3559 C C . ILE B 1 69 ? -13.664 -2.066 18.422 1 95.19 69 ILE B C 1
ATOM 3561 O O . ILE B 1 69 ? -12.922 -2.783 19.094 1 95.19 69 ILE B O 1
ATOM 3565 N N . CYS B 1 70 ? -14.289 -1.062 18.922 1 94.62 70 CYS B N 1
ATOM 3566 C CA . CYS B 1 70 ? -14.008 -0.546 20.25 1 94.62 70 CYS B CA 1
ATOM 3567 C C . CYS B 1 70 ? -14.609 -1.451 21.328 1 94.62 70 CYS B C 1
ATOM 3569 O O . CYS B 1 70 ? -14.031 -1.61 22.406 1 94.62 70 CYS B O 1
ATOM 3571 N N . ARG B 1 71 ? -15.68 -2.145 21 1 94.75 71 ARG B N 1
ATOM 3572 C CA . ARG B 1 71 ? -16.422 -2.822 22.047 1 94.75 71 ARG B CA 1
ATOM 3573 C C . ARG B 1 71 ? -16.25 -4.336 21.953 1 94.75 71 ARG B C 1
ATOM 3575 O O . ARG B 1 71 ? -16.234 -5.027 22.984 1 94.75 71 ARG B O 1
ATOM 3582 N N . ASP B 1 72 ? -16.109 -4.867 20.75 1 93.69 72 ASP B N 1
ATOM 3583 C CA . ASP B 1 72 ? -16.25 -6.309 20.562 1 93.69 72 ASP B CA 1
ATOM 3584 C C . ASP B 1 72 ? -14.906 -6.945 20.234 1 93.69 72 ASP B C 1
ATOM 3586 O O . ASP B 1 72 ? -14.695 -8.133 20.484 1 93.69 72 ASP B O 1
ATOM 3590 N N . VAL B 1 73 ? -14.07 -6.223 19.656 1 93.12 73 VAL B N 1
ATOM 3591 C CA . VAL B 1 73 ? -12.773 -6.766 19.25 1 93.12 73 VAL B CA 1
ATOM 3592 C C . VAL B 1 73 ? -11.797 -6.691 20.422 1 93.12 73 VAL B C 1
ATOM 3594 O O . VAL B 1 73 ? -11.695 -5.66 21.094 1 93.12 73 VAL B O 1
ATOM 3597 N N . ASN B 1 74 ? -11.031 -7.777 20.641 1 93.38 74 ASN B N 1
ATOM 3598 C CA . ASN B 1 74 ? -10.039 -7.801 21.703 1 93.38 74 ASN B CA 1
ATOM 3599 C C . ASN B 1 74 ? -8.969 -6.73 21.5 1 93.38 74 ASN B C 1
ATOM 3601 O O . ASN B 1 74 ? -8.227 -6.766 20.516 1 93.38 74 ASN B O 1
ATOM 3605 N N . TYR B 1 75 ? -8.945 -5.75 22.453 1 94.56 75 TYR B N 1
ATOM 3606 C CA . TYR B 1 75 ? -7.996 -4.641 22.453 1 94.56 75 TYR B CA 1
ATOM 3607 C C . TYR B 1 75 ? -8.234 -3.705 21.281 1 94.56 75 TYR B C 1
ATOM 3609 O O . TYR B 1 75 ? -7.324 -2.994 20.844 1 94.56 75 TYR B O 1
ATOM 3617 N N . GLY B 1 76 ? -9.406 -3.783 20.734 1 96.44 76 GLY B N 1
ATOM 3618 C CA . GLY B 1 76 ? -9.75 -2.92 19.609 1 96.44 76 GLY B CA 1
ATOM 3619 C C . GLY B 1 76 ? -9.758 -1.446 19.969 1 96.44 76 GLY B C 1
ATOM 3620 O O . GLY B 1 76 ? -9.297 -0.608 19.188 1 96.44 76 GLY B O 1
ATOM 3621 N N . TRP B 1 77 ? -10.297 -1.169 21.188 1 95.25 77 TRP B N 1
ATOM 3622 C CA . TRP B 1 77 ? -10.328 0.217 21.641 1 95.25 77 TRP B CA 1
ATOM 3623 C C . TRP B 1 77 ? -8.922 0.791 21.75 1 95.25 77 TRP B C 1
ATOM 3625 O O . TRP B 1 77 ? -8.688 1.945 21.375 1 95.25 77 TRP B O 1
ATOM 3635 N N . LEU B 1 78 ? -8.016 0.004 22.219 1 96.31 78 LEU B N 1
ATOM 3636 C CA . LEU B 1 78 ? -6.625 0.437 22.359 1 96.31 78 LEU B CA 1
ATOM 3637 C C . LEU B 1 78 ? -6.02 0.759 21 1 96.31 78 LEU B C 1
ATOM 3639 O O . LEU B 1 78 ? -5.363 1.792 20.828 1 96.31 78 LEU B O 1
ATOM 3643 N N . LEU B 1 79 ? -6.258 -0.106 20.031 1 96.69 79 LEU B N 1
ATOM 3644 C CA . LEU B 1 79 ? -5.723 0.095 18.688 1 96.69 79 LEU B CA 1
ATOM 3645 C C . LEU B 1 79 ? -6.324 1.339 18.047 1 96.69 79 LEU B C 1
ATOM 3647 O O . LEU B 1 79 ? -5.613 2.119 17.406 1 96.69 79 LEU B O 1
ATOM 3651 N N . ARG B 1 80 ? -7.59 1.504 18.234 1 97.12 80 ARG B N 1
ATOM 3652 C CA . ARG B 1 80 ? -8.266 2.668 17.672 1 97.12 80 ARG B CA 1
ATOM 3653 C C . ARG B 1 80 ? -7.719 3.961 18.266 1 97.12 80 ARG B C 1
ATOM 3655 O O . ARG B 1 80 ? -7.418 4.906 17.531 1 97.12 80 ARG B O 1
ATOM 3662 N N . TYR B 1 81 ? -7.531 4.012 19.547 1 96.5 81 TYR B N 1
ATOM 3663 C CA . TYR B 1 81 ? -7.062 5.227 20.203 1 96.5 81 TYR B CA 1
ATOM 3664 C C . TYR B 1 81 ? -5.582 5.457 19.922 1 96.5 81 TYR B C 1
ATOM 3666 O O . TYR B 1 81 ? -5.129 6.602 19.828 1 96.5 81 TYR B O 1
ATOM 3674 N N . LEU B 1 82 ? -4.871 4.344 19.812 1 97.5 82 LEU B N 1
ATOM 3675 C CA . LEU B 1 82 ? -3.484 4.484 19.375 1 97.5 82 LEU B CA 1
ATOM 3676 C C . LEU B 1 82 ? -3.402 5.117 18 1 97.5 82 LEU B C 1
ATOM 3678 O O . LEU B 1 82 ? -2.557 5.98 17.75 1 97.5 82 LEU B O 1
ATOM 3682 N N . HIS B 1 83 ? -4.27 4.684 17.141 1 98.19 83 HIS B N 1
ATOM 3683 C CA . HIS B 1 83 ? -4.289 5.219 15.781 1 98.19 83 HIS B CA 1
ATOM 3684 C C . HIS B 1 83 ? -4.711 6.684 15.773 1 98.19 83 HIS B C 1
ATOM 3686 O O . HIS B 1 83 ? -4.027 7.527 15.188 1 98.19 83 HIS B O 1
ATOM 3692 N N . ALA B 1 84 ? -5.766 6.992 16.469 1 96.56 84 ALA B N 1
ATOM 3693 C CA . ALA B 1 84 ? -6.312 8.344 16.469 1 96.56 84 ALA B CA 1
ATOM 3694 C C . ALA B 1 84 ? -5.352 9.328 17.141 1 96.56 84 ALA B C 1
ATOM 3696 O O . ALA B 1 84 ? -5.016 10.367 16.562 1 96.56 84 ALA B O 1
ATOM 3697 N N . ASN B 1 85 ? -4.918 8.992 18.328 1 97.25 85 ASN B N 1
ATOM 3698 C CA . ASN B 1 85 ? -3.998 9.867 19.031 1 97.25 85 ASN B CA 1
ATOM 3699 C C . ASN B 1 85 ? -2.588 9.797 18.453 1 97.25 85 ASN B C 1
ATOM 3701 O O . ASN B 1 85 ? -1.777 10.703 18.656 1 97.25 85 ASN B O 1
ATOM 3705 N N . GLY B 1 86 ? -2.318 8.672 17.828 1 97.56 86 GLY B N 1
ATOM 3706 C CA . GLY B 1 86 ? -1.057 8.578 17.109 1 97.56 86 GLY B CA 1
ATOM 3707 C C . GLY B 1 86 ? -0.918 9.617 16 1 97.56 86 GLY B C 1
ATOM 3708 O O . GLY B 1 86 ? 0.182 10.102 15.734 1 97.56 86 GLY B O 1
ATOM 3709 N N . ALA B 1 87 ? -2.033 9.922 15.375 1 97.62 87 ALA B N 1
ATOM 3710 C CA . ALA B 1 87 ? -2.023 10.984 14.375 1 97.62 87 ALA B CA 1
ATOM 3711 C C . ALA B 1 87 ? -1.617 12.32 15 1 97.62 87 ALA B C 1
ATOM 3713 O O . ALA B 1 87 ? -0.823 13.062 14.43 1 97.62 87 ALA B O 1
ATOM 3714 N N . SER B 1 88 ? -2.1 12.602 16.141 1 97.06 88 SER B N 1
ATOM 3715 C CA . SER B 1 88 ? -1.732 13.82 16.844 1 97.06 88 SER B CA 1
ATOM 3716 C C . SER B 1 88 ? -0.242 13.844 17.172 1 97.06 88 SER B C 1
ATOM 3718 O O . SER B 1 88 ? 0.425 14.867 16.969 1 97.06 88 SER B O 1
ATOM 3720 N N . MET B 1 89 ? 0.176 12.734 17.656 1 97.5 89 MET B N 1
ATOM 3721 C CA . MET B 1 89 ? 1.603 12.633 17.953 1 97.5 89 MET B CA 1
ATOM 3722 C C . MET B 1 89 ? 2.438 12.836 16.688 1 97.5 89 MET B C 1
ATOM 3724 O O . MET B 1 89 ? 3.477 13.5 16.734 1 97.5 89 MET B O 1
ATOM 3728 N N . PHE B 1 90 ? 1.971 12.258 15.617 1 98.38 90 PHE B N 1
ATOM 3729 C CA . PHE B 1 90 ? 2.627 12.406 14.32 1 98.38 90 PHE B CA 1
ATOM 3730 C C . PHE B 1 90 ? 2.762 13.883 13.953 1 98.38 90 PHE B C 1
ATOM 3732 O O . PHE B 1 90 ? 3.85 14.336 13.594 1 98.38 90 PHE B O 1
ATOM 3739 N N . PHE B 1 91 ? 1.751 14.648 14.125 1 98.19 91 PHE B N 1
ATOM 3740 C CA . PHE B 1 91 ? 1.762 16.047 13.734 1 98.19 91 PHE B CA 1
ATOM 3741 C C . PHE B 1 91 ? 2.594 16.875 14.711 1 98.19 91 PHE B C 1
ATOM 3743 O O . PHE B 1 91 ? 3.234 17.859 14.32 1 98.19 91 PHE B O 1
ATOM 3750 N N . ILE B 1 92 ? 2.615 16.5 15.969 1 97.25 92 ILE B N 1
ATOM 3751 C CA . ILE B 1 92 ? 3.502 17.172 16.922 1 97.25 92 ILE B CA 1
ATOM 3752 C C . ILE B 1 92 ? 4.949 17.031 16.453 1 97.25 92 ILE B C 1
ATOM 3754 O O . ILE B 1 92 ? 5.668 18.016 16.328 1 97.25 92 ILE B O 1
ATOM 3758 N N . CYS B 1 93 ? 5.297 15.797 16.188 1 97.56 93 CYS B N 1
ATOM 3759 C CA . CYS B 1 93 ? 6.664 15.539 15.734 1 97.56 93 CYS B CA 1
ATOM 3760 C C . CYS B 1 93 ? 6.938 16.203 14.398 1 97.56 93 CYS B C 1
ATOM 3762 O O . CYS B 1 93 ? 8.039 16.719 14.172 1 97.56 93 CYS B O 1
ATOM 3764 N N . LEU B 1 94 ? 5.957 16.203 13.578 1 98.06 94 LEU B N 1
ATOM 3765 C CA . LEU B 1 94 ? 6.109 16.75 12.234 1 98.06 94 LEU B CA 1
ATOM 3766 C C . LEU B 1 94 ? 6.348 18.266 12.297 1 98.06 94 LEU B C 1
ATOM 3768 O O . LEU B 1 94 ? 7.281 18.766 11.672 1 98.06 94 LEU B O 1
ATOM 3772 N N . TYR B 1 95 ? 5.586 18.984 13.023 1 98 95 TYR B N 1
ATOM 3773 C CA . TYR B 1 95 ? 5.719 20.438 13.117 1 98 95 TYR B CA 1
ATOM 3774 C C . TYR B 1 95 ? 7.016 20.812 13.82 1 98 95 TYR B C 1
ATOM 3776 O O . TYR B 1 95 ? 7.664 21.797 13.445 1 98 95 TYR B O 1
ATOM 3784 N N . LEU B 1 96 ? 7.387 20.047 14.797 1 97.25 96 LEU B N 1
ATOM 3785 C CA . LEU B 1 96 ? 8.672 20.297 15.445 1 97.25 96 LEU B CA 1
ATOM 3786 C C . LEU B 1 96 ? 9.828 20.062 14.469 1 97.25 96 LEU B C 1
ATOM 3788 O O . LEU B 1 96 ? 10.797 20.812 14.461 1 97.25 96 LEU B O 1
ATOM 3792 N N . HIS B 1 97 ? 9.672 19.016 13.688 1 97.62 97 HIS B N 1
ATOM 3793 C CA . HIS B 1 97 ? 10.664 18.703 12.664 1 97.62 97 HIS B CA 1
ATOM 3794 C C . HIS B 1 97 ? 10.789 19.828 11.648 1 97.62 97 HIS B C 1
ATOM 3796 O O . HIS B 1 97 ? 11.898 20.25 11.312 1 97.62 97 HIS B O 1
ATOM 3802 N N . VAL B 1 98 ? 9.711 20.344 11.211 1 97.56 98 VAL B N 1
ATOM 3803 C CA . VAL B 1 98 ? 9.695 21.453 10.266 1 97.56 98 VAL B CA 1
ATOM 3804 C C . VAL B 1 98 ? 10.289 22.703 10.922 1 97.56 98 VAL B C 1
ATOM 3806 O O . VAL B 1 98 ? 11.102 23.406 10.32 1 97.56 98 VAL B O 1
ATOM 3809 N N . GLY B 1 99 ? 9.883 22.953 12.141 1 96.69 99 GLY B N 1
ATOM 3810 C CA . GLY B 1 99 ? 10.406 24.094 12.883 1 96.69 99 GLY B CA 1
ATOM 3811 C C . GLY B 1 99 ? 11.906 24.047 13.07 1 96.69 99 GLY B C 1
ATOM 3812 O O . GLY B 1 99 ? 12.594 25.062 12.891 1 96.69 99 GLY B O 1
ATOM 3813 N N . ARG B 1 100 ? 12.398 22.891 13.445 1 95.69 100 ARG B N 1
ATOM 3814 C CA . ARG B 1 100 ? 13.836 22.719 13.578 1 95.69 100 ARG B CA 1
ATOM 3815 C C . ARG B 1 100 ? 14.555 23 12.266 1 95.69 100 ARG B C 1
ATOM 3817 O O . ARG B 1 100 ? 15.594 23.672 12.25 1 95.69 100 ARG B O 1
ATOM 3824 N N . GLY B 1 101 ? 14.008 22.516 11.18 1 95.06 101 GLY B N 1
ATOM 3825 C CA . GLY B 1 101 ? 14.578 22.797 9.875 1 95.06 101 GLY B CA 1
ATOM 3826 C C . GLY B 1 101 ? 14.617 24.266 9.539 1 95.06 101 GLY B C 1
ATOM 3827 O O . GLY B 1 101 ? 15.586 24.75 8.945 1 95.06 101 GLY B O 1
ATOM 3828 N N . LEU B 1 102 ? 13.609 24.953 9.938 1 95.88 102 LEU B N 1
ATOM 3829 C CA . LEU B 1 102 ? 13.562 26.391 9.727 1 95.88 102 LEU B CA 1
ATOM 3830 C C . LEU B 1 102 ? 14.609 27.094 10.578 1 95.88 102 LEU B C 1
ATOM 3832 O O . LEU B 1 102 ? 15.32 27.984 10.094 1 95.88 102 LEU B O 1
ATOM 3836 N N . TYR B 1 103 ? 14.766 26.703 11.773 1 95.56 103 TYR B N 1
ATOM 3837 C CA . TYR B 1 103 ? 15.656 27.344 12.727 1 95.56 103 TYR B CA 1
ATOM 3838 C C . TYR B 1 103 ? 17.109 27.156 12.336 1 95.56 103 TYR B C 1
ATOM 3840 O O . TYR B 1 103 ? 17.906 28.094 12.398 1 95.56 103 TYR B O 1
ATOM 3848 N N . TYR B 1 104 ? 17.453 26 11.852 1 93.75 104 TYR B N 1
ATOM 3849 C CA . TYR B 1 104 ? 18.859 25.703 11.602 1 93.75 104 TYR B CA 1
ATOM 3850 C C . TYR B 1 104 ? 19.188 25.797 10.117 1 93.75 104 TYR B C 1
ATOM 3852 O O . TYR B 1 104 ? 20.297 25.469 9.695 1 93.75 104 TYR B O 1
ATOM 3860 N N . GLY B 1 105 ? 18.25 26.156 9.32 1 93.44 105 GLY B N 1
ATOM 3861 C CA . GLY B 1 105 ? 18.516 26.438 7.918 1 93.44 105 GLY B CA 1
ATOM 3862 C C . GLY B 1 105 ? 18.609 25.188 7.062 1 93.44 105 GLY B C 1
ATOM 3863 O O . GLY B 1 105 ? 19.344 25.172 6.066 1 93.44 105 GLY B O 1
ATOM 3864 N N . SER B 1 106 ? 17.938 24.188 7.441 1 92.12 106 SER B N 1
ATOM 3865 C CA . SER B 1 106 ? 17.938 22.938 6.68 1 92.12 106 SER B CA 1
ATOM 3866 C C . SER B 1 106 ? 17.281 23.125 5.32 1 92.12 106 SER B C 1
ATOM 3868 O O . SER B 1 106 ? 17.484 22.312 4.41 1 92.12 106 SER B O 1
ATOM 3870 N N . TYR B 1 107 ? 16.5 24.188 5.168 1 94.25 107 TYR B N 1
ATOM 3871 C CA . TYR B 1 107 ? 15.773 24.438 3.93 1 94.25 107 TYR B CA 1
ATOM 3872 C C . TYR B 1 107 ? 16.719 24.766 2.791 1 94.25 107 TYR B C 1
ATOM 3874 O O . TYR B 1 107 ? 16.328 24.781 1.623 1 94.25 107 TYR B O 1
ATOM 3882 N N . THR B 1 108 ? 17.984 25 3.119 1 92.56 108 THR B N 1
ATOM 3883 C CA . THR B 1 108 ? 18.969 25.266 2.076 1 92.56 108 THR B CA 1
ATOM 3884 C C . THR B 1 108 ? 19.25 24.016 1.261 1 92.56 108 THR B C 1
ATOM 3886 O O . THR B 1 108 ? 19.781 24.078 0.151 1 92.56 108 THR B O 1
ATOM 3889 N N . TYR B 1 109 ? 19.031 22.891 1.88 1 93.56 109 TYR B N 1
ATOM 3890 C CA . TYR B 1 109 ? 18.969 21.656 1.103 1 93.56 109 TYR B CA 1
ATOM 3891 C C . TYR B 1 109 ? 17.625 21.531 0.389 1 93.56 109 TYR B C 1
ATOM 3893 O O . TYR B 1 109 ? 16.734 20.828 0.862 1 93.56 109 TYR B O 1
ATOM 3901 N N . THR B 1 110 ? 17.531 22.109 -0.709 1 93.88 110 THR B N 1
ATOM 3902 C CA . THR B 1 110 ? 16.281 22.453 -1.365 1 93.88 110 THR B CA 1
ATOM 3903 C C . THR B 1 110 ? 15.508 21.188 -1.732 1 93.88 110 THR B C 1
ATOM 3905 O O . THR B 1 110 ? 14.281 21.125 -1.577 1 93.88 110 THR B O 1
ATOM 3908 N N . GLU B 1 111 ? 16.172 20.141 -2.273 1 93.94 111 GLU B N 1
ATOM 3909 C CA . GLU B 1 111 ? 15.484 18.922 -2.662 1 93.94 111 GLU B CA 1
ATOM 3910 C C . GLU B 1 111 ? 14.859 18.219 -1.453 1 93.94 111 GLU B C 1
ATOM 3912 O O . GLU B 1 111 ? 13.68 17.859 -1.481 1 93.94 111 GLU B O 1
ATOM 3917 N N . THR B 1 112 ? 15.641 18.062 -0.388 1 95 112 THR B N 1
ATOM 3918 C CA . THR B 1 112 ? 15.148 17.453 0.841 1 95 112 THR B CA 1
ATOM 3919 C C . THR B 1 112 ? 13.992 18.25 1.421 1 95 112 THR B C 1
ATOM 3921 O O . THR B 1 112 ? 12.969 17.672 1.806 1 95 112 THR B O 1
ATOM 3924 N N . TRP B 1 113 ? 14.133 19.578 1.412 1 96.62 113 TRP B N 1
ATOM 3925 C CA . TRP B 1 113 ? 13.133 20.469 1.981 1 96.62 113 TRP B CA 1
ATOM 3926 C C . TRP B 1 113 ? 11.828 20.391 1.197 1 96.62 113 TRP B C 1
ATOM 3928 O O . TRP B 1 113 ? 10.758 20.234 1.781 1 96.62 113 TRP B O 1
ATOM 3938 N N . ASN B 1 114 ? 11.938 20.422 -0.056 1 97 114 ASN B N 1
ATOM 3939 C CA . ASN B 1 114 ? 10.742 20.438 -0.891 1 97 114 ASN B CA 1
ATOM 3940 C C . ASN B 1 114 ? 10.008 19.094 -0.83 1 97 114 ASN B C 1
ATOM 3942 O O . ASN B 1 114 ? 8.781 19.062 -0.801 1 97 114 ASN B O 1
ATOM 3946 N N . VAL B 1 115 ? 10.727 18 -0.83 1 97.12 115 VAL B N 1
ATOM 3947 C CA . VAL B 1 115 ? 10.086 16.703 -0.661 1 97.12 115 VAL B CA 1
ATOM 3948 C C . VAL B 1 115 ? 9.398 16.641 0.699 1 97.12 115 VAL B C 1
ATOM 3950 O O . VAL B 1 115 ? 8.312 16.062 0.823 1 97.12 115 VAL B O 1
ATOM 3953 N N . GLY B 1 116 ? 10.039 17.219 1.657 1 97.81 116 GLY B N 1
ATOM 3954 C CA . GLY B 1 116 ? 9.422 17.281 2.973 1 97.81 116 GLY B CA 1
ATOM 3955 C C . GLY B 1 116 ? 8.086 18 2.971 1 97.81 116 GLY B C 1
ATOM 3956 O O . GLY B 1 116 ? 7.141 17.578 3.635 1 97.81 116 GLY B O 1
ATOM 3957 N N . ILE B 1 117 ? 7.996 19.047 2.26 1 98.06 117 ILE B N 1
ATOM 3958 C CA . ILE B 1 117 ? 6.758 19.812 2.201 1 98.06 117 ILE B CA 1
ATOM 3959 C C . ILE B 1 117 ? 5.676 19.016 1.49 1 98.06 117 ILE B C 1
ATOM 3961 O O . ILE B 1 117 ? 4.516 19.016 1.905 1 98.06 117 ILE B O 1
ATOM 3965 N N . ILE B 1 118 ? 6.031 18.359 0.457 1 98.06 118 ILE B N 1
ATOM 3966 C CA . ILE B 1 118 ? 5.082 17.484 -0.227 1 98.06 118 ILE B CA 1
ATOM 3967 C C . ILE B 1 118 ? 4.586 16.406 0.733 1 98.06 118 ILE B C 1
ATOM 3969 O O . ILE B 1 118 ? 3.393 16.094 0.761 1 98.06 118 ILE B O 1
ATOM 3973 N N . LEU B 1 119 ? 5.508 15.875 1.482 1 98.44 119 LEU B N 1
ATOM 3974 C CA . LEU B 1 119 ? 5.152 14.883 2.492 1 98.44 119 LEU B CA 1
ATOM 3975 C C . LEU B 1 119 ? 4.195 15.477 3.52 1 98.44 119 LEU B C 1
ATOM 3977 O O . LEU B 1 119 ? 3.256 14.805 3.959 1 98.44 119 LEU B O 1
ATOM 3981 N N . LEU B 1 120 ? 4.445 16.688 3.926 1 98.44 120 LEU B N 1
ATOM 3982 C CA . LEU B 1 120 ? 3.553 17.359 4.863 1 98.44 120 LEU B CA 1
ATOM 3983 C C . LEU B 1 120 ? 2.131 17.422 4.312 1 98.44 120 LEU B C 1
ATOM 3985 O O . LEU B 1 120 ? 1.178 17.062 5.008 1 98.44 120 LEU B O 1
ATOM 3989 N N . PHE B 1 121 ? 2.025 17.766 3.102 1 98.19 121 PHE B N 1
ATOM 3990 C CA . PHE B 1 121 ? 0.714 17.812 2.469 1 98.19 121 PHE B CA 1
ATOM 3991 C C . PHE B 1 121 ? 0.086 16.422 2.416 1 98.19 121 PHE B C 1
ATOM 3993 O O . PHE B 1 121 ? -1.111 16.266 2.662 1 98.19 121 PHE B O 1
ATOM 4000 N N . ALA B 1 122 ? 0.847 15.453 2.098 1 98.38 122 ALA B N 1
ATOM 4001 C CA . ALA B 1 122 ? 0.334 14.086 1.995 1 98.38 122 ALA B CA 1
ATOM 4002 C C . ALA B 1 122 ? -0.173 13.594 3.346 1 98.38 122 ALA B C 1
ATOM 4004 O O . ALA B 1 122 ? -1.22 12.945 3.422 1 98.38 122 ALA B O 1
ATOM 4005 N N . VAL B 1 123 ? 0.588 13.883 4.352 1 98.56 123 VAL B N 1
ATOM 4006 C CA . VAL B 1 123 ? 0.182 13.453 5.688 1 98.56 123 VAL B CA 1
ATOM 4007 C C . VAL B 1 123 ? -1.088 14.195 6.102 1 98.56 123 VAL B C 1
ATOM 4009 O O . VAL B 1 123 ? -1.996 13.609 6.688 1 98.56 123 VAL B O 1
ATOM 4012 N N . MET B 1 124 ? -1.167 15.461 5.797 1 98.19 124 MET B N 1
ATOM 4013 C CA . MET B 1 124 ? -2.365 16.234 6.105 1 98.19 124 MET B CA 1
ATOM 4014 C C . MET B 1 124 ? -3.58 15.664 5.379 1 98.19 124 MET B C 1
ATOM 4016 O O . MET B 1 124 ? -4.652 15.523 5.969 1 98.19 124 MET B O 1
ATOM 4020 N N . ALA B 1 125 ? -3.389 15.336 4.113 1 97.69 125 ALA B N 1
ATOM 4021 C CA . ALA B 1 125 ? -4.473 14.742 3.34 1 97.69 125 ALA B CA 1
ATOM 4022 C C . ALA B 1 125 ? -4.906 13.406 3.943 1 97.69 125 ALA B C 1
ATOM 4024 O O . ALA B 1 125 ? -6.102 13.117 4.035 1 97.69 125 ALA B O 1
ATOM 4025 N N . THR B 1 126 ? -3.961 12.602 4.34 1 98.44 126 THR B N 1
ATOM 4026 C CA . THR B 1 126 ? -4.254 11.305 4.938 1 98.44 126 THR B CA 1
ATOM 4027 C C . THR B 1 126 ? -5.035 11.469 6.234 1 98.44 126 THR B C 1
ATOM 4029 O O . THR B 1 126 ? -6.02 10.758 6.465 1 98.44 126 THR B O 1
ATOM 4032 N N . ALA B 1 127 ? -4.57 12.422 7.043 1 98 127 ALA B N 1
ATOM 4033 C CA . ALA B 1 127 ? -5.23 12.664 8.32 1 98 127 ALA B CA 1
ATOM 4034 C C . ALA B 1 127 ? -6.672 13.125 8.117 1 98 127 ALA B C 1
ATOM 4036 O O . ALA B 1 127 ? -7.574 12.711 8.852 1 98 127 ALA B O 1
ATOM 4037 N N . PHE B 1 128 ? -6.902 13.961 7.156 1 96.5 128 PHE B N 1
ATOM 4038 C CA . PHE B 1 128 ? -8.25 14.438 6.863 1 96.5 128 PHE B CA 1
ATOM 4039 C C . PHE B 1 128 ? -9.148 13.281 6.445 1 96.5 128 PHE B C 1
ATOM 4041 O O . PHE B 1 128 ? -10.273 13.156 6.926 1 96.5 128 PHE B O 1
ATOM 4048 N N . LYS B 1 129 ? -8.641 12.461 5.551 1 97.12 129 LYS B N 1
ATOM 4049 C CA . LYS B 1 129 ? -9.438 11.328 5.109 1 97.12 129 LYS B CA 1
ATOM 4050 C C . LYS B 1 129 ? -9.734 10.383 6.27 1 97.12 129 LYS B C 1
ATOM 4052 O O . LYS B 1 129 ? -10.844 9.852 6.379 1 97.12 129 LYS B O 1
ATOM 4057 N N . GLY B 1 130 ? -8.734 10.156 7.125 1 96.5 130 GLY B N 1
ATOM 4058 C CA . GLY B 1 130 ? -8.969 9.344 8.305 1 96.5 130 GLY B CA 1
ATOM 4059 C C . GLY B 1 130 ? -10.023 9.914 9.234 1 96.5 130 GLY B C 1
ATOM 4060 O O . GLY B 1 130 ? -10.797 9.172 9.844 1 96.5 130 GLY B O 1
ATOM 4061 N N . TYR B 1 131 ? -10.062 11.203 9.305 1 94.06 131 TYR B N 1
ATOM 4062 C CA . TYR B 1 131 ? -11.023 11.938 10.117 1 94.06 131 TYR B CA 1
ATOM 4063 C C . TYR B 1 131 ? -12.445 11.656 9.656 1 94.06 131 TYR B C 1
ATOM 4065 O O . TYR B 1 131 ? -13.375 11.648 10.469 1 94.06 131 TYR B O 1
ATOM 4073 N N . VAL B 1 132 ? -12.633 11.359 8.469 1 95.38 132 VAL B N 1
ATOM 4074 C CA . VAL B 1 132 ? -13.945 11.219 7.852 1 95.38 132 VAL B CA 1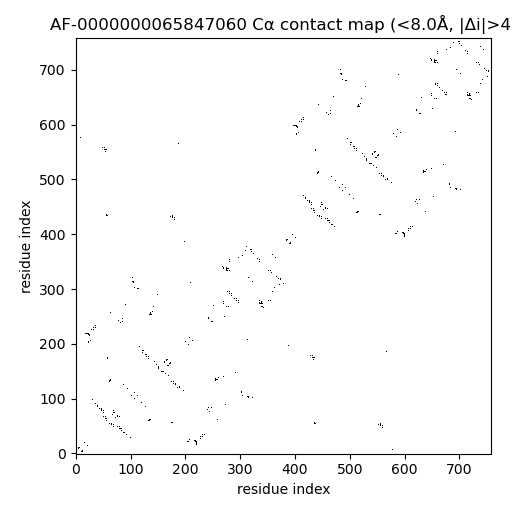
ATOM 4075 C C . VAL B 1 132 ? -14.461 9.797 8.062 1 95.38 132 VAL B C 1
ATOM 4077 O O . VAL B 1 132 ? -15.672 9.562 8.102 1 95.38 132 VAL B O 1
ATOM 4080 N N . LEU B 1 133 ? -13.656 8.805 8.25 1 96.69 133 LEU B N 1
ATOM 4081 C CA . LEU B 1 133 ? -13.961 7.379 8.117 1 96.69 133 LEU B CA 1
ATOM 4082 C C . LEU B 1 133 ? -14.906 6.918 9.219 1 96.69 133 LEU B C 1
ATOM 4084 O O . LEU B 1 133 ? -15.812 6.121 8.969 1 96.69 133 LEU B O 1
ATOM 4088 N N . PRO B 1 134 ? -14.789 7.469 10.438 1 95.38 134 PRO B N 1
ATOM 4089 C CA . PRO B 1 134 ? -15.703 6.992 11.477 1 95.38 134 PRO B CA 1
ATOM 4090 C C . PRO B 1 134 ? -17.172 7.297 11.156 1 95.38 134 PRO B C 1
ATOM 4092 O O . PRO B 1 134 ? -18.062 6.609 11.648 1 95.38 134 PRO B O 1
ATOM 4095 N N . TRP B 1 135 ? -17.391 8.344 10.32 1 95.5 135 TRP B N 1
ATOM 4096 C CA . TRP B 1 135 ? -18.719 8.711 9.828 1 95.5 135 TRP B CA 1
ATOM 4097 C C . TRP B 1 135 ? -19.625 9.125 10.984 1 95.5 135 TRP B C 1
ATOM 4099 O O . TRP B 1 135 ? -20.797 8.727 11.039 1 95.5 135 TRP B O 1
ATOM 4109 N N . GLY B 1 136 ? -19.062 9.781 11.969 1 93 136 GLY B N 1
ATOM 4110 C CA . GLY B 1 136 ? -19.844 10.5 12.969 1 93 136 GLY B CA 1
ATOM 4111 C C . GLY B 1 136 ? -20.234 11.891 12.523 1 93 136 GLY B C 1
ATOM 4112 O O . GLY B 1 136 ? -20.031 12.266 11.375 1 93 136 GLY B O 1
ATOM 4113 N N . GLN B 1 137 ? -20.844 12.648 13.422 1 91.06 137 GLN B N 1
ATOM 4114 C CA . GLN B 1 137 ? -21.312 13.992 13.109 1 91.06 137 GLN B CA 1
ATOM 4115 C C . GLN B 1 137 ? -20.156 14.883 12.648 1 91.06 137 GLN B C 1
ATOM 4117 O O . GLN B 1 137 ? -20.25 15.531 11.602 1 91.06 137 GLN B O 1
ATOM 4122 N N . LYS B 1 138 ? -19.125 14.828 13.352 1 89.94 138 LYS B N 1
ATOM 4123 C CA . LYS B 1 138 ? -17.969 15.656 13 1 89.94 138 LYS B CA 1
ATOM 4124 C C . LYS B 1 138 ? -17.328 15.188 11.695 1 89.94 138 LYS B C 1
ATOM 4126 O O . LYS B 1 138 ? -16.891 16 10.883 1 89.94 138 LYS B O 1
ATOM 4131 N N . SER B 1 139 ? -17.312 13.93 11.523 1 92.62 139 SER B N 1
ATOM 4132 C CA . SER B 1 139 ? -16.734 13.352 10.305 1 92.62 139 SER B CA 1
ATOM 4133 C C . SER B 1 139 ? -17.516 13.805 9.07 1 92.62 139 SER B C 1
ATOM 4135 O O . SER B 1 139 ? -16.922 14.328 8.125 1 92.62 139 SER B O 1
ATOM 4137 N N . PHE B 1 140 ? -18.828 13.656 9.18 1 93.56 140 PHE B N 1
ATOM 4138 C CA . PHE B 1 140 ? -19.703 13.961 8.047 1 93.56 140 PHE B CA 1
ATOM 4139 C C . PHE B 1 140 ? -19.656 15.453 7.719 1 93.56 140 PHE B C 1
ATOM 4141 O O . PHE B 1 140 ? -19.422 15.828 6.566 1 93.56 140 PHE B O 1
ATOM 4148 N N . TRP B 1 141 ? -19.766 16.281 8.617 1 92.06 141 TRP B N 1
ATOM 4149 C CA . TRP B 1 141 ? -19.828 17.719 8.383 1 92.06 141 TRP B CA 1
ATOM 4150 C C . TRP B 1 141 ? -18.453 18.281 8.094 1 92.06 141 TRP B C 1
ATOM 4152 O O . TRP B 1 141 ? -18.312 19.25 7.324 1 92.06 141 TRP B O 1
ATOM 4162 N N . GLY B 1 142 ? -17.438 17.719 8.75 1 92.25 142 GLY B N 1
ATOM 4163 C CA . GLY B 1 142 ? -16.078 18.078 8.367 1 92.25 142 GLY B CA 1
ATOM 4164 C C . GLY B 1 142 ? -15.789 17.797 6.906 1 92.25 142 GLY B C 1
ATOM 4165 O O . GLY B 1 142 ? -15.195 18.641 6.215 1 92.25 142 GLY B O 1
ATOM 4166 N N . ALA B 1 143 ? -16.203 16.641 6.477 1 94.81 143 ALA B N 1
ATOM 4167 C CA . ALA B 1 143 ? -16.047 16.297 5.066 1 94.81 143 ALA B CA 1
ATOM 4168 C C . ALA B 1 143 ? -16.812 17.266 4.172 1 94.81 143 ALA B C 1
ATOM 4170 O O . ALA B 1 143 ? -16.281 17.719 3.146 1 94.81 143 ALA B O 1
ATOM 4171 N N . THR B 1 144 ? -17.984 17.625 4.594 1 93.88 144 THR B N 1
ATOM 4172 C CA . THR B 1 144 ? -18.844 18.516 3.824 1 93.88 144 THR B CA 1
ATOM 4173 C C . THR B 1 144 ? -18.188 19.891 3.682 1 93.88 144 THR B C 1
ATOM 4175 O O . THR B 1 144 ? -18.078 20.422 2.572 1 93.88 144 THR B O 1
ATOM 4178 N N . VAL B 1 145 ? -17.656 20.375 4.738 1 90.75 145 VAL B N 1
ATOM 4179 C CA . VAL B 1 145 ? -17.109 21.734 4.758 1 90.75 145 VAL B CA 1
ATOM 4180 C C . VAL B 1 145 ? -15.797 21.766 3.979 1 90.75 145 VAL B C 1
ATOM 4182 O O . VAL B 1 145 ? -15.602 22.625 3.123 1 90.75 145 VAL B O 1
ATOM 4185 N N . ILE B 1 146 ? -14.938 20.859 4.254 1 92.44 146 ILE B N 1
ATOM 4186 C CA . ILE B 1 146 ? -13.594 20.891 3.674 1 92.44 146 ILE B CA 1
ATOM 4187 C C . ILE B 1 146 ? -13.68 20.641 2.17 1 92.44 146 ILE B C 1
ATOM 4189 O O . ILE B 1 146 ? -13.031 21.328 1.381 1 92.44 146 ILE B O 1
ATOM 4193 N N . THR B 1 147 ? -14.469 19.688 1.761 1 94 147 THR B N 1
ATOM 4194 C CA . THR B 1 147 ? -14.57 19.406 0.332 1 94 147 THR B CA 1
ATOM 4195 C C . THR B 1 147 ? -15.297 20.531 -0.39 1 94 147 THR B C 1
ATOM 4197 O O . THR B 1 147 ? -15.023 20.812 -1.562 1 94 147 THR B O 1
ATOM 4200 N N . ASN B 1 148 ? -16.172 21.219 0.29 1 93.81 148 ASN B N 1
ATOM 4201 C CA . ASN B 1 148 ? -16.891 22.328 -0.312 1 93.81 148 ASN B CA 1
ATOM 4202 C C . ASN B 1 148 ? -15.969 23.516 -0.598 1 93.81 148 ASN B C 1
ATOM 4204 O O . ASN B 1 148 ? -16.328 24.406 -1.362 1 93.81 148 ASN B O 1
ATOM 4208 N N . LEU B 1 149 ? -14.836 23.578 0.071 1 93.81 149 LEU B N 1
ATOM 4209 C CA . LEU B 1 149 ? -13.867 24.641 -0.194 1 93.81 149 LEU B CA 1
ATOM 4210 C C . LEU B 1 149 ? -13.453 24.641 -1.663 1 93.81 149 LEU B C 1
ATOM 4212 O O . LEU B 1 149 ? -13.086 25.688 -2.207 1 93.81 149 LEU B O 1
ATOM 4216 N N . LEU B 1 150 ? -13.531 23.484 -2.254 1 94.62 150 LEU B N 1
ATOM 4217 C CA . LEU B 1 150 ? -13.133 23.359 -3.652 1 94.62 150 LEU B CA 1
ATOM 4218 C C . LEU B 1 150 ? -14.07 24.156 -4.555 1 94.62 150 LEU B C 1
ATOM 4220 O O . LEU B 1 150 ? -13.727 24.469 -5.695 1 94.62 150 LEU B O 1
ATOM 4224 N N . SER B 1 151 ? -15.305 24.438 -4.113 1 94.56 151 SER B N 1
ATOM 4225 C CA . SER B 1 151 ? -16.266 25.188 -4.902 1 94.56 151 SER B CA 1
ATOM 4226 C C . SER B 1 151 ? -15.797 26.609 -5.148 1 94.56 151 SER B C 1
ATOM 4228 O O . SER B 1 151 ? -16.328 27.312 -6.023 1 94.56 151 SER B O 1
ATOM 4230 N N . ALA B 1 152 ? -14.781 27.047 -4.379 1 93.81 152 ALA B N 1
ATOM 4231 C CA . ALA B 1 152 ? -14.25 28.406 -4.504 1 93.81 152 ALA B CA 1
ATOM 4232 C C . ALA B 1 152 ? -13.461 28.562 -5.801 1 93.81 152 ALA B C 1
ATOM 4234 O O . ALA B 1 152 ? -13.203 29.688 -6.242 1 93.81 152 ALA B O 1
ATOM 4235 N N . ILE B 1 153 ? -13.047 27.406 -6.359 1 92.88 153 ILE B N 1
ATOM 4236 C CA . ILE B 1 153 ? -12.273 27.469 -7.598 1 92.88 153 ILE B CA 1
ATOM 4237 C C . ILE B 1 153 ? -13.172 27.953 -8.734 1 92.88 153 ILE B C 1
ATOM 4239 O O . ILE B 1 153 ? -14.203 27.344 -9.023 1 92.88 153 ILE B O 1
ATOM 4243 N N . PRO B 1 154 ? -12.75 29.047 -9.43 1 93.19 154 PRO B N 1
ATOM 4244 C CA . PRO B 1 154 ? -13.602 29.625 -10.477 1 93.19 154 PRO B CA 1
ATOM 4245 C C . PRO B 1 154 ? -13.852 28.641 -11.625 1 93.19 154 PRO B C 1
ATOM 4247 O O . PRO B 1 154 ? -12.961 27.875 -11.992 1 93.19 154 PRO B O 1
ATOM 4250 N N . TYR B 1 155 ? -14.977 28.562 -12.164 1 92.19 155 TYR B N 1
ATOM 4251 C CA . TYR B 1 155 ? -15.398 27.891 -13.391 1 92.19 155 TYR B CA 1
ATOM 4252 C C . TYR B 1 155 ? -15.602 26.406 -13.164 1 92.19 155 TYR B C 1
ATOM 4254 O O . TYR B 1 155 ? -16.578 25.828 -13.664 1 92.19 155 TYR B O 1
ATOM 4262 N N . ILE B 1 156 ? -14.766 25.781 -12.32 1 94.5 156 ILE B N 1
ATOM 4263 C CA . ILE B 1 156 ? -14.836 24.312 -12.273 1 94.5 156 ILE B CA 1
ATOM 4264 C C . ILE B 1 156 ? -15.125 23.859 -10.844 1 94.5 156 ILE B C 1
ATOM 4266 O O . ILE B 1 156 ? -15.164 22.656 -10.562 1 94.5 156 ILE B O 1
ATOM 4270 N N . GLY B 1 157 ? -15.266 24.734 -9.938 1 94.12 157 GLY B N 1
ATOM 4271 C CA . GLY B 1 157 ? -15.359 24.422 -8.523 1 94.12 157 GLY B CA 1
ATOM 4272 C C . GLY B 1 157 ? -16.5 23.484 -8.195 1 94.12 157 GLY B C 1
ATOM 4273 O O . GLY B 1 157 ? -16.297 22.453 -7.543 1 94.12 157 GLY B O 1
ATOM 4274 N N . THR B 1 158 ? -17.688 23.781 -8.656 1 93.44 158 THR B N 1
ATOM 4275 C CA . THR B 1 158 ? -18.859 22.984 -8.367 1 93.44 158 THR B CA 1
ATOM 4276 C C . THR B 1 158 ? -18.734 21.578 -8.969 1 93.44 158 THR B C 1
ATOM 4278 O O . THR B 1 158 ? -19.094 20.594 -8.336 1 93.44 158 THR B O 1
ATOM 4281 N N . ASP B 1 159 ? -18.141 21.531 -10.07 1 94.44 159 ASP B N 1
ATOM 4282 C CA . ASP B 1 159 ? -17.922 20.234 -10.719 1 94.44 159 ASP B CA 1
ATOM 4283 C C . ASP B 1 159 ? -16.938 19.391 -9.93 1 94.44 159 ASP B C 1
ATOM 4285 O O . ASP B 1 159 ? -17.109 18.172 -9.812 1 94.44 159 ASP B O 1
ATOM 4289 N N . LEU B 1 160 ? -16.016 20.016 -9.422 1 94.12 160 LEU B N 1
ATOM 4290 C CA . LEU B 1 160 ? -15.008 19.312 -8.648 1 94.12 160 LEU B CA 1
ATOM 4291 C C . LEU B 1 160 ? -15.602 18.75 -7.363 1 94.12 160 LEU B C 1
ATOM 4293 O O . LEU B 1 160 ? -15.32 17.609 -6.988 1 94.12 160 LEU B O 1
ATOM 4297 N N . VAL B 1 161 ? -16.375 19.531 -6.746 1 94.81 161 VAL B N 1
ATOM 4298 C CA . VAL B 1 161 ? -17.031 19.094 -5.508 1 94.81 161 VAL B CA 1
ATOM 4299 C C . VAL B 1 161 ? -17.906 17.891 -5.777 1 94.81 161 VAL B C 1
ATOM 4301 O O . VAL B 1 161 ? -17.828 16.875 -5.066 1 94.81 161 VAL B O 1
ATOM 4304 N N . GLU B 1 162 ? -18.656 17.969 -6.797 1 93.5 162 GLU B N 1
ATOM 4305 C CA . GLU B 1 162 ? -19.562 16.875 -7.145 1 93.5 162 GLU B CA 1
ATOM 4306 C C . GLU B 1 162 ? -18.781 15.625 -7.539 1 93.5 162 GLU B C 1
ATOM 4308 O O . GLU B 1 162 ? -19.203 14.508 -7.254 1 93.5 162 GLU B O 1
ATOM 4313 N N . TRP B 1 163 ? -17.719 15.898 -8.172 1 92.44 163 TRP B N 1
ATOM 4314 C CA . TRP B 1 163 ? -16.859 14.773 -8.547 1 92.44 163 TRP B CA 1
ATOM 4315 C C . TRP B 1 163 ? -16.312 14.078 -7.316 1 92.44 163 TRP B C 1
ATOM 4317 O O . TRP B 1 163 ? -16.328 12.844 -7.23 1 92.44 163 TRP B O 1
ATOM 4327 N N . ILE B 1 164 ? -15.875 14.742 -6.348 1 93.44 164 ILE B N 1
ATOM 4328 C CA . ILE B 1 164 ? -15.32 14.188 -5.121 1 93.44 164 ILE B CA 1
ATOM 4329 C C . ILE B 1 164 ? -16.422 13.5 -4.32 1 93.44 164 ILE B C 1
ATOM 4331 O O . ILE B 1 164 ? -16.219 12.422 -3.758 1 93.44 164 ILE B O 1
ATOM 4335 N N . TRP B 1 165 ? -17.547 14.164 -4.297 1 93.31 165 TRP B N 1
ATOM 4336 C CA . TRP B 1 165 ? -18.672 13.625 -3.547 1 93.31 165 TRP B CA 1
ATOM 4337 C C . TRP B 1 165 ? -19.219 12.375 -4.219 1 93.31 165 TRP B C 1
ATOM 4339 O O . TRP B 1 165 ? -19.797 11.508 -3.555 1 93.31 165 TRP B O 1
ATOM 4349 N N . GLY B 1 166 ? -19.031 12.242 -5.609 1 90.69 166 GLY B N 1
ATOM 4350 C CA . GLY B 1 166 ? -19.672 11.18 -6.371 1 90.69 166 GLY B CA 1
ATOM 4351 C C . GLY B 1 166 ? -21.172 11.367 -6.516 1 90.69 166 GLY B C 1
ATOM 4352 O O . GLY B 1 166 ? -21.906 10.391 -6.652 1 90.69 166 GLY B O 1
ATOM 4353 N N . GLY B 1 167 ? -21.672 12.602 -6.316 1 91.25 167 GLY B N 1
ATOM 4354 C CA . GLY B 1 167 ? -23.078 12.977 -6.332 1 91.25 167 GLY B CA 1
ATOM 4355 C C . GLY B 1 167 ? -23.312 14.406 -5.883 1 91.25 167 GLY B C 1
ATOM 4356 O O . GLY B 1 167 ? -22.453 15.281 -6.082 1 91.25 167 GLY B O 1
ATOM 4357 N N . PHE B 1 168 ? -24.438 14.555 -5.262 1 90.56 168 PHE B N 1
ATOM 4358 C CA . PHE B 1 168 ? -24.828 15.938 -4.973 1 90.56 168 PHE B CA 1
ATOM 4359 C C . PHE B 1 168 ? -24.5 16.297 -3.529 1 90.56 168 PHE B C 1
ATOM 4361 O O . PHE B 1 168 ? -24.594 17.453 -3.135 1 90.56 168 PHE B O 1
ATOM 4368 N N . SER B 1 169 ? -24.141 15.297 -2.748 1 92.75 169 SER B N 1
ATOM 4369 C CA . SER B 1 169 ? -23.734 15.523 -1.364 1 92.75 169 SER B CA 1
ATOM 4370 C C . SER B 1 169 ? -22.781 14.445 -0.882 1 92.75 169 SER B C 1
ATOM 4372 O O . SER B 1 169 ? -22.578 13.438 -1.564 1 92.75 169 SER B O 1
ATOM 4374 N N . VAL B 1 170 ? -22.172 14.734 0.212 1 94.69 170 VAL B N 1
ATOM 4375 C CA . VAL B 1 170 ? -21.328 13.742 0.864 1 94.69 170 VAL B CA 1
ATOM 4376 C C . VAL B 1 170 ? -22.156 12.508 1.219 1 94.69 170 VAL B C 1
ATOM 4378 O O . VAL B 1 170 ? -23.188 12.617 1.879 1 94.69 170 VAL B O 1
ATOM 4381 N N . ASP B 1 171 ? -21.672 11.398 0.657 1 94.5 171 ASP B N 1
ATOM 4382 C CA . ASP B 1 171 ? -22.438 10.164 0.83 1 94.5 171 ASP B CA 1
ATOM 4383 C C . ASP B 1 171 ? -21.547 8.938 0.686 1 94.5 171 ASP B C 1
ATOM 4385 O O . ASP B 1 171 ? -20.359 8.977 1.05 1 94.5 171 ASP B O 1
ATOM 4389 N N . LYS B 1 172 ? -22.188 7.867 0.276 1 93.69 172 LYS B N 1
ATOM 4390 C CA . LYS B 1 172 ? -21.516 6.574 0.217 1 93.69 172 LYS B CA 1
ATOM 4391 C C . LYS B 1 172 ? -20.297 6.629 -0.703 1 93.69 172 LYS B C 1
ATOM 4393 O O . LYS B 1 172 ? -19.219 6.137 -0.352 1 93.69 172 LYS B O 1
ATOM 4398 N N . ALA B 1 173 ? -20.438 7.246 -1.798 1 95.06 173 ALA B N 1
ATOM 4399 C CA . ALA B 1 173 ? -19.359 7.332 -2.766 1 95.06 173 ALA B CA 1
ATOM 4400 C C . ALA B 1 173 ? -18.156 8.07 -2.178 1 95.06 173 ALA B C 1
ATOM 4402 O O . ALA B 1 173 ? -17.016 7.668 -2.377 1 95.06 173 ALA B O 1
ATOM 4403 N N . THR B 1 174 ? -18.406 9.141 -1.46 1 96.44 174 THR B N 1
ATOM 4404 C CA . THR B 1 174 ? -17.344 9.914 -0.818 1 96.44 174 THR B CA 1
ATOM 4405 C C . THR B 1 174 ? -16.578 9.047 0.185 1 96.44 174 THR B C 1
ATOM 4407 O O . THR B 1 174 ? -15.352 9 0.165 1 96.44 174 THR B O 1
ATOM 4410 N N . LEU B 1 175 ? -17.375 8.383 0.972 1 96.38 175 LEU B N 1
ATOM 4411 C CA . LEU B 1 175 ? -16.797 7.59 2.047 1 96.38 175 LEU B CA 1
ATOM 4412 C C . LEU B 1 175 ? -15.922 6.469 1.485 1 96.38 175 LEU B C 1
ATOM 4414 O O . LEU B 1 175 ? -14.797 6.258 1.949 1 96.38 175 LEU B O 1
ATOM 4418 N N . THR B 1 176 ? -16.344 5.77 0.485 1 96.56 176 THR B N 1
ATOM 4419 C CA . THR B 1 176 ? -15.602 4.66 -0.105 1 96.56 176 THR B CA 1
ATOM 4420 C C . THR B 1 176 ? -14.336 5.164 -0.785 1 96.56 176 THR B C 1
ATOM 4422 O O . THR B 1 176 ? -13.273 4.555 -0.652 1 96.56 176 THR B O 1
ATOM 4425 N N . ARG B 1 177 ? -14.422 6.273 -1.46 1 96.81 177 ARG B N 1
ATOM 4426 C CA . ARG B 1 177 ? -13.25 6.871 -2.088 1 96.81 177 ARG B CA 1
ATOM 4427 C C . ARG B 1 177 ? -12.227 7.293 -1.041 1 96.81 177 ARG B C 1
ATOM 4429 O O . ARG B 1 177 ? -11.031 7.039 -1.199 1 96.81 177 ARG B O 1
ATOM 4436 N N . PHE B 1 178 ? -12.719 7.938 -0.021 1 97.88 178 PHE B N 1
ATOM 4437 C CA . PHE B 1 178 ? -11.82 8.438 1.018 1 97.88 178 PHE B CA 1
ATOM 4438 C C . PHE B 1 178 ? -11.133 7.285 1.74 1 97.88 178 PHE B C 1
ATOM 4440 O O . PHE B 1 178 ? -9.969 7.391 2.113 1 97.88 178 PHE B O 1
ATOM 4447 N N . PHE B 1 179 ? -11.883 6.195 1.944 1 98.06 179 PHE B N 1
ATOM 4448 C CA . PHE B 1 179 ? -11.25 5.031 2.549 1 98.06 179 PHE B CA 1
ATOM 4449 C C . PHE B 1 179 ? -10.133 4.5 1.658 1 98.06 179 PHE B C 1
ATOM 4451 O O . PHE B 1 179 ? -9.031 4.223 2.137 1 98.06 179 PHE B O 1
ATOM 4458 N N . ALA B 1 180 ? -10.422 4.344 0.378 1 97.5 180 ALA B N 1
ATOM 4459 C CA . ALA B 1 180 ? -9.43 3.836 -0.564 1 97.5 180 ALA B CA 1
ATOM 4460 C C . ALA B 1 180 ? -8.18 4.711 -0.569 1 97.5 180 ALA B C 1
ATOM 4462 O O . ALA B 1 180 ? -7.059 4.203 -0.508 1 97.5 180 ALA B O 1
ATOM 4463 N N . PHE B 1 181 ? -8.375 5.98 -0.573 1 97.62 181 PHE B N 1
ATOM 4464 C CA . PHE B 1 181 ? -7.242 6.898 -0.6 1 97.62 181 PHE B CA 1
ATOM 4465 C C . PHE B 1 181 ? -6.504 6.887 0.733 1 97.62 181 PHE B C 1
ATOM 4467 O O . PHE B 1 181 ? -5.277 6.977 0.77 1 97.62 181 PHE B O 1
ATOM 4474 N N . HIS B 1 182 ? -7.289 6.867 1.808 1 98.44 182 HIS B N 1
ATOM 4475 C CA . HIS B 1 182 ? -6.664 6.793 3.123 1 98.44 182 HIS B CA 1
ATOM 4476 C C . HIS B 1 182 ? -5.793 5.547 3.25 1 98.44 182 HIS B C 1
ATOM 4478 O O . HIS B 1 182 ? -4.715 5.594 3.85 1 98.44 182 HIS B O 1
ATOM 4484 N N . PHE B 1 183 ? -6.238 4.438 2.705 1 97.81 183 PHE B N 1
ATOM 4485 C CA . PHE B 1 183 ? -5.504 3.178 2.74 1 97.81 183 PHE B CA 1
ATOM 4486 C C . PHE B 1 183 ? -4.266 3.25 1.854 1 97.81 183 PHE B C 1
ATOM 4488 O O . PHE B 1 183 ? -3.213 2.715 2.209 1 97.81 183 PHE B O 1
ATOM 4495 N N . LEU B 1 184 ? -4.309 3.975 0.783 1 97.81 184 LEU B N 1
ATOM 4496 C CA . LEU B 1 184 ? -3.26 4.035 -0.231 1 97.81 184 LEU B CA 1
ATOM 4497 C C . LEU B 1 184 ? -2.152 4.996 0.19 1 97.81 184 LEU B C 1
ATOM 4499 O O . LEU B 1 184 ? -0.967 4.68 0.052 1 97.81 184 LEU B O 1
ATOM 4503 N N . LEU B 1 185 ? -2.49 6.082 0.705 1 98 185 LEU B N 1
ATOM 4504 C CA . LEU B 1 185 ? -1.596 7.223 0.874 1 98 185 LEU B CA 1
ATOM 4505 C C . LEU B 1 185 ? -0.446 6.875 1.814 1 98 185 LEU B C 1
ATOM 4507 O O . LEU B 1 185 ? 0.695 7.285 1.583 1 98 185 LEU B O 1
ATOM 4511 N N . PRO B 1 186 ? -0.716 6.117 2.855 1 97.44 186 PRO B N 1
ATOM 4512 C CA . PRO B 1 186 ? 0.409 5.777 3.73 1 97.44 186 PRO B CA 1
ATOM 4513 C C . PRO B 1 186 ? 1.529 5.047 2.996 1 97.44 186 PRO B C 1
ATOM 4515 O O . PRO B 1 186 ? 2.705 5.223 3.324 1 97.44 186 PRO B O 1
ATOM 4518 N N . PHE B 1 187 ? 1.204 4.305 2.051 1 95.31 187 PHE B N 1
ATOM 4519 C CA . PHE B 1 187 ? 2.223 3.584 1.294 1 95.31 187 PHE B CA 1
ATOM 4520 C C . PHE B 1 187 ? 2.957 4.523 0.345 1 95.31 187 PHE B C 1
ATOM 4522 O O . PHE B 1 187 ? 4.164 4.391 0.141 1 95.31 187 PHE B O 1
ATOM 4529 N N . ILE B 1 188 ? 2.234 5.434 -0.175 1 96.06 188 ILE B N 1
ATOM 4530 C CA . ILE B 1 188 ? 2.873 6.465 -0.984 1 96.06 188 ILE B CA 1
ATOM 4531 C C . ILE B 1 188 ? 3.801 7.305 -0.111 1 96.06 188 ILE B C 1
ATOM 4533 O O . ILE B 1 188 ? 4.926 7.613 -0.508 1 96.06 188 ILE B O 1
ATOM 4537 N N . ILE B 1 189 ? 3.312 7.656 1.04 1 97.69 189 ILE B N 1
ATOM 4538 C CA . ILE B 1 189 ? 4.109 8.43 1.989 1 97.69 189 ILE B CA 1
ATOM 4539 C C . ILE B 1 189 ? 5.379 7.66 2.34 1 97.69 189 ILE B C 1
ATOM 4541 O O . ILE B 1 189 ? 6.473 8.234 2.365 1 97.69 189 ILE B O 1
ATOM 4545 N N . ALA B 1 190 ? 5.266 6.379 2.586 1 95.69 190 ALA B N 1
ATOM 4546 C CA . ALA B 1 190 ? 6.43 5.562 2.91 1 95.69 190 ALA B CA 1
ATOM 4547 C C . ALA B 1 190 ? 7.457 5.602 1.781 1 95.69 190 ALA B C 1
ATOM 4549 O O . ALA B 1 190 ? 8.656 5.73 2.029 1 95.69 190 ALA B O 1
ATOM 4550 N N . ALA B 1 191 ? 6.984 5.508 0.579 1 92.88 191 ALA B N 1
ATOM 4551 C CA . ALA B 1 191 ? 7.879 5.586 -0.572 1 92.88 191 ALA B CA 1
ATOM 4552 C C . ALA B 1 191 ? 8.547 6.961 -0.657 1 92.88 191 ALA B C 1
ATOM 4554 O O . ALA B 1 191 ? 9.742 7.062 -0.928 1 92.88 191 ALA B O 1
ATOM 4555 N N . MET B 1 192 ? 7.801 7.996 -0.395 1 95.5 192 MET B N 1
ATOM 4556 C CA . MET B 1 192 ? 8.328 9.359 -0.458 1 95.5 192 MET B CA 1
ATOM 4557 C C . MET B 1 192 ? 9.32 9.609 0.668 1 95.5 192 MET B C 1
ATOM 4559 O O . MET B 1 192 ? 10.266 10.391 0.51 1 95.5 192 MET B O 1
ATOM 4563 N N . VAL B 1 193 ? 9.094 8.961 1.766 1 95.81 193 VAL B N 1
ATOM 4564 C CA . VAL B 1 193 ? 10.047 9.062 2.867 1 95.81 193 VAL B CA 1
ATOM 4565 C C . VAL B 1 193 ? 11.406 8.5 2.432 1 95.81 193 VAL B C 1
ATOM 4567 O O . VAL B 1 193 ? 12.453 9.062 2.758 1 95.81 193 VAL B O 1
ATOM 4570 N N . MET B 1 194 ? 11.406 7.414 1.669 1 91.19 194 MET B N 1
ATOM 4571 C CA . MET B 1 194 ? 12.656 6.863 1.151 1 91.19 194 MET B CA 1
ATOM 4572 C C . MET B 1 194 ? 13.359 7.871 0.246 1 91.19 194 MET B C 1
ATOM 4574 O O . MET B 1 194 ? 14.578 8 0.294 1 91.19 194 MET B O 1
ATOM 4578 N N . VAL B 1 195 ? 12.609 8.562 -0.561 1 91.5 195 VAL B N 1
ATOM 4579 C CA . VAL B 1 195 ? 13.164 9.602 -1.427 1 91.5 195 VAL B CA 1
ATOM 4580 C C . VAL B 1 195 ? 13.727 10.734 -0.579 1 91.5 195 VAL B C 1
ATOM 4582 O O . VAL B 1 195 ? 14.828 11.227 -0.845 1 91.5 195 VAL B O 1
ATOM 4585 N N . HIS B 1 196 ? 12.953 11.141 0.394 1 94.81 196 HIS B N 1
ATOM 4586 C CA . HIS B 1 196 ? 13.383 12.164 1.334 1 94.81 196 HIS B CA 1
ATOM 4587 C C . HIS B 1 196 ? 14.727 11.805 1.971 1 94.81 196 HIS B C 1
ATOM 4589 O O . HIS B 1 196 ? 15.633 12.633 2.016 1 94.81 196 HIS B O 1
ATOM 4595 N N . LEU B 1 197 ? 14.875 10.562 2.344 1 91.12 197 LEU B N 1
ATOM 4596 C CA . LEU B 1 197 ? 16.094 10.094 3.002 1 91.12 197 LEU B CA 1
ATOM 4597 C C . LEU B 1 197 ? 17.234 9.984 2.006 1 91.12 197 LEU B C 1
ATOM 4599 O O . LEU B 1 197 ? 18.391 10.219 2.363 1 91.12 197 LEU B O 1
ATOM 4603 N N . LEU B 1 198 ? 16.922 9.609 0.823 1 87.25 198 LEU B N 1
ATOM 4604 C CA . LEU B 1 198 ? 17.953 9.539 -0.218 1 87.25 198 LEU B CA 1
ATOM 4605 C C . LEU B 1 198 ? 18.594 10.906 -0.428 1 87.25 198 LEU B C 1
ATOM 4607 O O . LEU B 1 198 ? 19.828 11.016 -0.445 1 87.25 198 LEU B O 1
ATOM 4611 N N . PHE B 1 199 ? 17.812 11.914 -0.525 1 89.19 199 PHE B N 1
ATOM 4612 C CA . PHE B 1 199 ? 18.344 13.258 -0.724 1 89.19 199 PHE B CA 1
ATOM 4613 C C . PHE B 1 199 ? 19.094 13.727 0.509 1 89.19 199 PHE B C 1
ATOM 4615 O O . PHE B 1 199 ? 20.141 14.391 0.393 1 89.19 199 PHE B O 1
ATOM 4622 N N . LEU B 1 200 ? 18.594 13.383 1.641 1 89.19 200 LEU B N 1
ATOM 4623 C CA . LEU B 1 200 ? 19.266 13.766 2.877 1 89.19 200 LEU B CA 1
ATOM 4624 C C . LEU B 1 200 ? 20.656 13.109 2.963 1 89.19 200 LEU B C 1
ATOM 4626 O O . LEU B 1 200 ? 21.625 13.75 3.379 1 89.19 200 LEU B O 1
ATOM 4630 N N . HIS B 1 201 ? 20.703 11.891 2.566 1 83.44 201 HIS B N 1
ATOM 4631 C CA . HIS B 1 201 ? 21.953 11.148 2.648 1 83.44 201 HIS B CA 1
ATOM 4632 C C . HIS B 1 201 ? 22.969 11.672 1.639 1 83.44 201 HIS B C 1
ATOM 4634 O O . HIS B 1 201 ? 24.188 11.578 1.858 1 83.44 201 HIS B O 1
ATOM 4640 N N . GLU B 1 202 ? 22.531 12.211 0.592 1 83.06 202 GLU B N 1
ATOM 4641 C CA . GLU B 1 202 ? 23.438 12.789 -0.401 1 83.06 202 GLU B CA 1
ATOM 4642 C C . GLU B 1 202 ? 24.156 14.016 0.153 1 83.06 202 GLU B C 1
ATOM 4644 O O . GLU B 1 202 ? 25.344 14.211 -0.095 1 83.06 202 GLU B O 1
ATOM 4649 N N . THR B 1 203 ? 23.422 14.758 0.879 1 81.12 203 THR B N 1
ATOM 4650 C CA . THR B 1 203 ? 24 16 1.375 1 81.12 203 THR B CA 1
ATOM 4651 C C . THR B 1 203 ? 24.578 15.812 2.775 1 81.12 203 THR B C 1
ATOM 4653 O O . THR B 1 203 ? 25.453 16.578 3.205 1 81.12 203 THR B O 1
ATOM 4656 N N . GLY B 1 204 ? 24 14.797 3.4 1 79.12 204 GLY B N 1
ATOM 4657 C CA . GLY B 1 204 ? 24.328 14.664 4.812 1 79.12 204 GLY B CA 1
ATOM 4658 C C . GLY B 1 204 ? 23.484 15.562 5.699 1 79.12 204 GLY B C 1
ATOM 4659 O O . GLY B 1 204 ? 22.828 16.484 5.215 1 79.12 204 GLY B O 1
ATOM 4660 N N . SER B 1 205 ? 23.578 15.281 6.98 1 80.25 205 SER B N 1
ATOM 4661 C CA . SER B 1 205 ? 22.797 16.078 7.934 1 80.25 205 SER B CA 1
ATOM 4662 C C . SER B 1 205 ? 23.469 17.422 8.195 1 80.25 205 SER B C 1
ATOM 4664 O O . SER B 1 205 ? 24.688 17.516 8.273 1 80.25 205 SER B O 1
ATOM 4666 N N . ASN B 1 206 ? 22.625 18.375 8.297 1 83.81 206 ASN B N 1
ATOM 4667 C CA . ASN B 1 206 ? 23.109 19.672 8.75 1 83.81 206 ASN B CA 1
ATOM 4668 C C . ASN B 1 206 ? 23.375 19.672 10.25 1 83.81 206 ASN B C 1
ATOM 4670 O O . ASN B 1 206 ? 23.109 18.688 10.938 1 83.81 206 ASN B O 1
ATOM 4674 N N . ASN B 1 207 ? 24.047 20.734 10.68 1 82.94 207 ASN B N 1
ATOM 4675 C CA . ASN B 1 207 ? 24.391 20.844 12.094 1 82.94 207 ASN B CA 1
ATOM 4676 C C . ASN B 1 207 ? 24.078 22.234 12.641 1 82.94 207 ASN B C 1
ATOM 4678 O O . ASN B 1 207 ? 23.766 23.156 11.875 1 82.94 207 ASN B O 1
ATOM 4682 N N . PRO B 1 208 ? 24.125 22.406 13.891 1 84.31 208 PRO B N 1
ATOM 4683 C CA . PRO B 1 208 ? 23.703 23.672 14.5 1 84.31 208 PRO B CA 1
ATOM 4684 C C . PRO B 1 208 ? 24.531 24.859 14.055 1 84.31 208 PRO B C 1
ATOM 4686 O O . PRO B 1 208 ? 24.047 26 14.039 1 84.31 208 PRO B O 1
ATOM 4689 N N . THR B 1 209 ? 25.688 24.641 13.617 1 82.06 209 THR B N 1
ATOM 4690 C CA . THR B 1 209 ? 26.562 25.734 13.234 1 82.06 209 THR B CA 1
ATOM 4691 C C . THR B 1 209 ? 26.344 26.125 11.773 1 82.06 209 THR B C 1
ATOM 4693 O O . THR B 1 209 ? 26.703 27.219 11.359 1 82.06 209 THR B O 1
ATOM 4696 N N . GLY B 1 210 ? 25.828 25.203 11.055 1 81.19 210 GLY B N 1
ATOM 4697 C CA . GLY B 1 210 ? 25.594 25.453 9.641 1 81.19 210 GLY B CA 1
ATOM 4698 C C . GLY B 1 210 ? 26.844 25.266 8.797 1 81.19 210 GLY B C 1
ATOM 4699 O O . GLY B 1 210 ? 26.797 25.453 7.574 1 81.19 210 GLY B O 1
ATOM 4700 N N . ILE B 1 211 ? 27.953 24.984 9.445 1 75.19 211 ILE B N 1
ATOM 4701 C CA . ILE B 1 211 ? 29.234 24.766 8.758 1 75.19 211 ILE B CA 1
ATOM 4702 C C . ILE B 1 211 ? 29.438 23.281 8.484 1 75.19 211 ILE B C 1
ATOM 4704 O O . ILE B 1 211 ? 29.141 22.438 9.336 1 75.19 211 ILE B O 1
ATOM 4708 N N . PRO B 1 212 ? 29.875 23.031 7.188 1 75.25 212 PRO B N 1
ATOM 4709 C CA . PRO B 1 212 ? 30.094 21.609 6.875 1 75.25 212 PRO B CA 1
ATOM 4710 C C . PRO B 1 212 ? 31.078 20.938 7.832 1 75.25 212 PRO B C 1
ATOM 4712 O O . PRO B 1 212 ? 32.094 21.531 8.18 1 75.25 212 PRO B O 1
ATOM 4715 N N . SER B 1 213 ? 30.688 19.859 8.391 1 67.5 213 SER B N 1
ATOM 4716 C CA . SER B 1 213 ? 31.453 19.172 9.422 1 67.5 213 SER B CA 1
ATOM 4717 C C . SER B 1 213 ? 32.25 18 8.844 1 67.5 213 SER B C 1
ATOM 4719 O O . SER B 1 213 ? 32.375 16.953 9.477 1 67.5 213 SER B O 1
ATOM 4721 N N . TYR B 1 214 ? 32.75 18.094 7.773 1 70.38 214 TYR B N 1
ATOM 4722 C CA . TYR B 1 214 ? 33.438 16.984 7.125 1 70.38 214 TYR B CA 1
ATOM 4723 C C . TYR B 1 214 ? 34.469 16.375 8.047 1 70.38 214 TYR B C 1
ATOM 4725 O O . TYR B 1 214 ? 34.719 15.156 8.023 1 70.38 214 TYR B O 1
ATOM 4733 N N . PHE B 1 215 ? 34.906 17.188 8.922 1 68.56 215 PHE B N 1
ATOM 4734 C CA . PHE B 1 215 ? 36.031 16.703 9.742 1 68.56 215 PHE B CA 1
ATOM 4735 C C . PHE B 1 215 ? 35.531 16.234 11.094 1 68.56 215 PHE B C 1
ATOM 4737 O O . PHE B 1 215 ? 36.281 15.648 11.875 1 68.56 215 PHE B O 1
ATOM 4744 N N . ASP B 1 216 ? 34.375 16.359 11.398 1 76.5 216 ASP B N 1
ATOM 4745 C CA . ASP B 1 216 ? 33.844 15.961 12.695 1 76.5 216 ASP B CA 1
ATOM 4746 C C . ASP B 1 216 ? 32.594 15.109 12.547 1 76.5 216 ASP B C 1
ATOM 4748 O O . ASP B 1 216 ? 31.516 15.484 13.023 1 76.5 216 ASP B O 1
ATOM 4752 N N . MET B 1 217 ? 32.875 14.102 11.805 1 81.94 217 MET B N 1
ATOM 4753 C CA . MET B 1 217 ? 31.766 13.172 11.602 1 81.94 217 MET B CA 1
ATOM 4754 C C . MET B 1 217 ? 31.984 11.883 12.391 1 81.94 217 MET B C 1
ATOM 4756 O O . MET B 1 217 ? 33.125 11.43 12.539 1 81.94 217 MET B O 1
ATOM 4760 N N . ILE B 1 218 ? 31 11.352 13 1 78.25 218 ILE B N 1
ATOM 4761 C CA . ILE B 1 218 ? 31.031 10.07 13.703 1 78.25 218 ILE B CA 1
ATOM 4762 C C . ILE B 1 218 ? 29.969 9.133 13.125 1 78.25 218 ILE B C 1
ATOM 4764 O O . ILE B 1 218 ? 28.984 9.586 12.531 1 78.25 218 ILE B O 1
ATOM 4768 N N . PRO B 1 219 ? 30.344 7.836 13.289 1 77.94 219 PRO B N 1
ATOM 4769 C CA . PRO B 1 219 ? 29.312 6.91 12.812 1 77.94 219 PRO B CA 1
ATOM 4770 C C . PRO B 1 219 ? 28.016 7.02 13.594 1 77.94 219 PRO B C 1
ATOM 4772 O O . PRO B 1 219 ? 28.031 7.27 14.805 1 77.94 219 PRO B O 1
ATOM 4775 N N . PHE B 1 220 ? 27.016 6.867 12.914 1 81.5 220 PHE B N 1
ATOM 4776 C CA . PHE B 1 220 ? 25.688 7.016 13.5 1 81.5 220 PHE B CA 1
ATOM 4777 C C . PHE B 1 220 ? 25.5 6.047 14.656 1 81.5 220 PHE B C 1
ATOM 4779 O O . PHE B 1 220 ? 25.016 6.438 15.727 1 81.5 220 PHE B O 1
ATOM 4786 N N . HIS B 1 221 ? 25.781 4.793 14.312 1 80 221 HIS B N 1
ATOM 4787 C CA . HIS B 1 221 ? 25.703 3.795 15.375 1 80 221 HIS B CA 1
ATOM 4788 C C . HIS B 1 221 ? 27 3.746 16.172 1 80 221 HIS B C 1
ATOM 4790 O O . HIS B 1 221 ? 28.094 3.861 15.609 1 80 221 HIS B O 1
ATOM 4796 N N . PRO B 1 222 ? 26.969 3.639 17.469 1 78.88 222 PRO B N 1
ATOM 4797 C CA . PRO B 1 222 ? 25.828 3.348 18.328 1 78.88 222 PRO B CA 1
ATOM 4798 C C . PRO B 1 222 ? 25.25 4.598 19 1 78.88 222 PRO B C 1
ATOM 4800 O O . PRO B 1 222 ? 24.125 4.582 19.469 1 78.88 222 PRO B O 1
ATOM 4803 N N . TYR B 1 223 ? 26 5.66 18.984 1 78.81 223 TYR B N 1
ATOM 4804 C CA . TYR B 1 223 ? 25.688 6.824 19.812 1 78.81 223 TYR B CA 1
ATOM 4805 C C . TYR B 1 223 ? 24.312 7.391 19.453 1 78.81 223 TYR B C 1
ATOM 4807 O O . TYR B 1 223 ? 23.438 7.508 20.297 1 78.81 223 TYR B O 1
ATOM 4815 N N . TYR B 1 224 ? 24.109 7.695 18.344 1 82.75 224 TYR B N 1
ATOM 4816 C CA . TYR B 1 224 ? 22.859 8.328 17.922 1 82.75 224 TYR B CA 1
ATOM 4817 C C . TYR B 1 224 ? 21.719 7.324 17.906 1 82.75 224 TYR B C 1
ATOM 4819 O O . TYR B 1 224 ? 20.562 7.688 18.094 1 82.75 224 TYR B O 1
ATOM 4827 N N . THR B 1 225 ? 22.078 6.039 17.797 1 84 225 THR B N 1
ATOM 4828 C CA . THR B 1 225 ? 21.062 4.996 17.891 1 84 225 THR B CA 1
ATOM 4829 C C . THR B 1 225 ? 20.469 4.938 19.297 1 84 225 THR B C 1
ATOM 4831 O O . THR B 1 225 ? 19.25 4.789 19.453 1 84 225 THR B O 1
ATOM 4834 N N . ILE B 1 226 ? 21.312 5.098 20.203 1 84.06 226 ILE B N 1
ATOM 4835 C CA . ILE B 1 226 ? 20.859 5.055 21.594 1 84.06 226 ILE B CA 1
ATOM 4836 C C . ILE B 1 226 ? 19.984 6.266 21.875 1 84.06 226 ILE B C 1
ATOM 4838 O O . ILE B 1 226 ? 18.953 6.141 22.531 1 84.06 226 ILE B O 1
ATOM 4842 N N . LYS B 1 227 ? 20.328 7.383 21.438 1 85.56 227 LYS B N 1
ATOM 4843 C CA . LYS B 1 227 ? 19.516 8.586 21.609 1 85.56 227 LYS B CA 1
ATOM 4844 C C . LYS B 1 227 ? 18.156 8.43 20.906 1 85.56 227 LYS B C 1
ATOM 4846 O O . LYS B 1 227 ? 17.125 8.844 21.453 1 85.56 227 LYS B O 1
ATOM 4851 N N . ASP B 1 228 ? 18.234 7.883 19.828 1 88.81 228 ASP B N 1
ATOM 4852 C CA . ASP B 1 228 ? 17 7.652 19.094 1 88.81 228 ASP B CA 1
ATOM 4853 C C . ASP B 1 228 ? 16.078 6.703 19.859 1 88.81 228 ASP B C 1
ATOM 4855 O O . ASP B 1 228 ? 14.859 6.926 19.922 1 88.81 228 ASP B O 1
ATOM 4859 N N . ILE B 1 229 ? 16.641 5.664 20.422 1 89.94 229 ILE B N 1
ATOM 4860 C CA . ILE B 1 229 ? 15.852 4.68 21.156 1 89.94 229 ILE B CA 1
ATOM 4861 C C . ILE B 1 229 ? 15.188 5.344 22.359 1 89.94 229 ILE B C 1
ATOM 4863 O O . ILE B 1 229 ? 14.023 5.086 22.656 1 89.94 229 ILE B O 1
ATOM 4867 N N . LEU B 1 230 ? 15.945 6.152 23 1 90.62 230 LEU B N 1
ATOM 4868 C CA . LEU B 1 230 ? 15.367 6.902 24.109 1 90.62 230 LEU B CA 1
ATOM 4869 C C . LEU B 1 230 ? 14.211 7.777 23.625 1 90.62 230 LEU B C 1
ATOM 4871 O O . LEU B 1 230 ? 13.164 7.828 24.281 1 90.62 230 LEU B O 1
ATOM 4875 N N . GLY B 1 231 ? 14.398 8.469 22.547 1 92.5 231 GLY B N 1
ATOM 4876 C CA . GLY B 1 231 ? 13.328 9.258 21.969 1 92.5 231 GLY B CA 1
ATOM 4877 C C . GLY B 1 231 ? 12.102 8.438 21.625 1 92.5 231 GLY B C 1
ATOM 4878 O O . GLY B 1 231 ? 10.969 8.859 21.875 1 92.5 231 GLY B O 1
ATOM 4879 N N . PHE B 1 232 ? 12.383 7.281 21.109 1 94.44 232 PHE B N 1
ATOM 4880 C CA . PHE B 1 232 ? 11.289 6.371 20.797 1 94.44 232 PHE B CA 1
ATOM 4881 C C . PHE B 1 232 ? 10.5 6.012 22.047 1 94.44 232 PHE B C 1
ATOM 4883 O O . PHE B 1 232 ? 9.266 6.074 22.047 1 94.44 232 PHE B O 1
ATOM 4890 N N . PHE B 1 233 ? 11.195 5.656 23.047 1 94.19 233 PHE B N 1
ATOM 4891 C CA . PHE B 1 233 ? 10.562 5.227 24.281 1 94.19 233 PHE B CA 1
ATOM 4892 C C . PHE B 1 233 ? 9.758 6.359 24.906 1 94.19 233 PHE B C 1
ATOM 4894 O O . PHE B 1 233 ? 8.617 6.156 25.328 1 94.19 233 PHE B O 1
ATOM 4901 N N . LEU B 1 234 ? 10.328 7.523 24.953 1 95.06 234 LEU B N 1
ATOM 4902 C CA . LEU B 1 234 ? 9.641 8.664 25.547 1 95.06 234 LEU B CA 1
ATOM 4903 C C . LEU B 1 234 ? 8.391 9.008 24.75 1 95.06 234 LEU B C 1
ATOM 4905 O O . LEU B 1 234 ? 7.336 9.289 25.328 1 95.06 234 LEU B O 1
ATOM 4909 N N . MET B 1 235 ? 8.461 9.023 23.469 1 96.06 235 MET B N 1
ATOM 4910 C CA . MET B 1 235 ? 7.316 9.336 22.625 1 96.06 235 MET B CA 1
ATOM 4911 C C . MET B 1 235 ? 6.215 8.297 22.781 1 96.06 235 MET B C 1
ATOM 4913 O O . MET B 1 235 ? 5.043 8.648 22.953 1 96.06 235 MET B O 1
ATOM 4917 N N . LEU B 1 236 ? 6.621 7.035 22.766 1 96.5 236 LEU B N 1
ATOM 4918 C CA . LEU B 1 236 ? 5.641 5.961 22.891 1 96.5 236 LEU B CA 1
ATOM 4919 C C . LEU B 1 236 ? 5.004 5.969 24.281 1 96.5 236 LEU B C 1
ATOM 4921 O O . LEU B 1 236 ? 3.812 5.691 24.422 1 96.5 236 LEU B O 1
ATOM 4925 N N . MET B 1 237 ? 5.852 6.23 25.25 1 96.69 237 MET B N 1
ATOM 4926 C CA . MET B 1 237 ? 5.316 6.344 26.609 1 96.69 237 MET B CA 1
ATOM 4927 C C . MET B 1 237 ? 4.293 7.469 26.703 1 96.69 237 MET B C 1
ATOM 4929 O O . MET B 1 237 ? 3.225 7.301 27.281 1 96.69 237 MET B O 1
ATOM 4933 N N . ALA B 1 238 ? 4.621 8.578 26.141 1 96.69 238 ALA B N 1
ATOM 4934 C CA . ALA B 1 238 ? 3.686 9.703 26.141 1 96.69 238 ALA B CA 1
ATOM 4935 C C . ALA B 1 238 ? 2.396 9.328 25.406 1 96.69 238 ALA B C 1
ATOM 4937 O O . ALA B 1 238 ? 1.3 9.641 25.875 1 96.69 238 ALA B O 1
ATOM 4938 N N . LEU B 1 239 ? 2.512 8.719 24.312 1 97.06 239 LEU B N 1
ATOM 4939 C CA . LEU B 1 239 ? 1.348 8.289 23.547 1 97.06 239 LEU B CA 1
ATOM 4940 C C . LEU B 1 239 ? 0.508 7.297 24.328 1 97.06 239 LEU B C 1
ATOM 4942 O O . LEU B 1 239 ? -0.716 7.426 24.406 1 97.06 239 LEU B O 1
ATOM 4946 N N . LEU B 1 240 ? 1.179 6.348 24.969 1 96.94 240 LEU B N 1
ATOM 4947 C CA . LEU B 1 240 ? 0.464 5.34 25.734 1 96.94 240 LEU B CA 1
ATOM 4948 C C . LEU B 1 240 ? -0.227 5.965 26.938 1 96.94 240 LEU B C 1
ATOM 4950 O O . LEU B 1 240 ? -1.339 5.57 27.297 1 96.94 240 LEU B O 1
ATOM 4954 N N . MET B 1 241 ? 0.459 6.891 27.547 1 96.75 241 MET B N 1
ATOM 4955 C CA . MET B 1 241 ? -0.163 7.59 28.672 1 96.75 241 MET B CA 1
ATOM 4956 C C . MET B 1 241 ? -1.424 8.32 28.219 1 96.75 241 MET B C 1
ATOM 4958 O O . MET B 1 241 ? -2.443 8.289 28.906 1 96.75 241 MET B O 1
ATOM 4962 N N . LEU B 1 242 ? -1.333 8.938 27.109 1 95.69 242 LEU B N 1
ATOM 4963 C CA . LEU B 1 242 ? -2.498 9.625 26.578 1 95.69 242 LEU B CA 1
ATOM 4964 C C . LEU B 1 242 ? -3.623 8.641 26.266 1 95.69 242 LEU B C 1
ATOM 4966 O O . LEU B 1 242 ? -4.766 8.852 26.688 1 95.69 242 LEU B O 1
ATOM 4970 N N . VAL B 1 243 ? -3.371 7.551 25.656 1 96.06 243 VAL B N 1
ATOM 4971 C CA . VAL B 1 243 ? -4.355 6.582 25.188 1 96.06 243 VAL B CA 1
ATOM 4972 C C . VAL B 1 243 ? -4.977 5.855 26.375 1 96.06 243 VAL B C 1
ATOM 4974 O O . VAL B 1 243 ? -6.18 5.582 26.391 1 96.06 243 VAL B O 1
ATOM 4977 N N . LEU B 1 244 ? -4.168 5.566 27.422 1 96 244 LEU B N 1
ATOM 4978 C CA . LEU B 1 244 ? -4.641 4.754 28.547 1 96 244 LEU B CA 1
ATOM 4979 C C . LEU B 1 244 ? -5.355 5.617 29.578 1 96 244 LEU B C 1
ATOM 4981 O O . LEU B 1 244 ? -6.312 5.172 30.203 1 96 244 LEU B O 1
ATOM 4985 N N . PHE B 1 245 ? -4.957 6.895 29.688 1 95.31 245 PHE B N 1
ATOM 4986 C CA . PHE B 1 245 ? -5.473 7.688 30.797 1 95.31 245 PHE B CA 1
ATOM 4987 C C . PHE B 1 245 ? -6.422 8.773 30.281 1 95.31 245 PHE B C 1
ATOM 4989 O O . PHE B 1 245 ? -7.328 9.195 31 1 95.31 245 PHE B O 1
ATOM 4996 N N . SER B 1 246 ? -6.203 9.266 29.094 1 94.19 246 SER B N 1
ATOM 4997 C CA . SER B 1 246 ? -7.043 10.328 28.562 1 94.19 246 SER B CA 1
ATOM 4998 C C . SER B 1 246 ? -7.238 10.18 27.047 1 94.19 246 SER B C 1
ATOM 5000 O O . SER B 1 246 ? -6.953 11.102 26.281 1 94.19 246 SER B O 1
ATOM 5002 N N . PRO B 1 247 ? -7.809 9.094 26.656 1 89.88 247 PRO B N 1
ATOM 5003 C CA . PRO B 1 247 ? -7.895 8.789 25.219 1 89.88 247 PRO B CA 1
ATOM 5004 C C . PRO B 1 247 ? -8.758 9.789 24.453 1 89.88 247 PRO B C 1
ATOM 5006 O O . PRO B 1 247 ? -8.562 9.977 23.25 1 89.88 247 PRO B O 1
ATOM 5009 N N . ASP B 1 248 ? -9.625 10.453 25.125 1 89.38 248 ASP B N 1
ATOM 5010 C CA . ASP B 1 248 ? -10.562 11.336 24.438 1 89.38 248 ASP B CA 1
ATOM 5011 C C . ASP B 1 248 ? -10.148 12.797 24.578 1 89.38 248 ASP B C 1
ATOM 5013 O O . ASP B 1 248 ? -10.891 13.695 24.172 1 89.38 248 ASP B O 1
ATOM 5017 N N . LEU B 1 249 ? -9.023 13.031 25.125 1 86.25 249 LEU B N 1
ATOM 5018 C CA . LEU B 1 249 ? -8.57 14.391 25.391 1 86.25 249 LEU B CA 1
ATOM 5019 C C . LEU B 1 249 ? -8.492 15.211 24.109 1 86.25 249 LEU B C 1
ATOM 5021 O O . LEU B 1 249 ? -8.875 16.375 24.094 1 86.25 249 LEU B O 1
ATOM 5025 N N . LEU B 1 250 ? -8.07 14.586 23.031 1 84.69 250 LEU B N 1
ATOM 5026 C CA . LEU B 1 250 ? -7.824 15.328 21.797 1 84.69 250 LEU B CA 1
ATOM 5027 C C . LEU B 1 250 ? -8.953 15.102 20.797 1 84.69 250 LEU B C 1
ATOM 5029 O O . LEU B 1 250 ? -8.898 15.602 19.672 1 84.69 250 LEU B O 1
ATOM 5033 N N . GLY B 1 251 ? -9.984 14.383 21.219 1 80.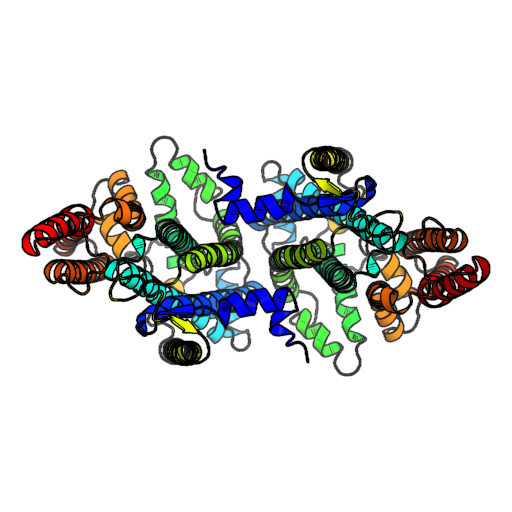25 251 GLY B N 1
ATOM 5034 C CA . GLY B 1 251 ? -11.117 14.109 20.359 1 80.25 251 GLY B CA 1
ATOM 5035 C C . GLY B 1 251 ? -12.328 14.969 20.656 1 80.25 251 GLY B C 1
ATOM 5036 O O . GLY B 1 251 ? -12.328 15.719 21.641 1 80.25 251 GLY B O 1
ATOM 5037 N N . ASP B 1 252 ? -13.242 14.906 19.75 1 80.19 252 ASP B N 1
ATOM 5038 C CA . ASP B 1 252 ? -14.508 15.617 19.938 1 80.19 252 ASP B CA 1
ATOM 5039 C C . ASP B 1 252 ? -15.641 14.648 20.25 1 80.19 252 ASP B C 1
ATOM 5041 O O . ASP B 1 252 ? -15.867 13.688 19.516 1 80.19 252 ASP B O 1
ATOM 5045 N N . PRO B 1 253 ? -16.359 14.922 21.203 1 79 253 PRO B N 1
ATOM 5046 C CA . PRO B 1 253 ? -17.422 14.016 21.625 1 79 253 PRO B CA 1
ATOM 5047 C C . PRO B 1 253 ? -18.516 13.859 20.562 1 79 253 PRO B C 1
ATOM 5049 O O . PRO B 1 253 ? -19.203 12.836 20.531 1 79 253 PRO B O 1
ATOM 5052 N N . ASP B 1 254 ? -18.641 14.773 19.75 1 81 254 ASP B N 1
ATOM 5053 C CA . ASP B 1 254 ? -19.688 14.719 18.734 1 81 254 ASP B CA 1
ATOM 5054 C C . ASP B 1 254 ? -19.438 13.586 17.75 1 81 254 ASP B C 1
ATOM 5056 O O . ASP B 1 254 ? -20.359 13.172 17.031 1 81 254 ASP B O 1
ATOM 5060 N N . ASN B 1 255 ? -18.344 13.133 17.734 1 83.88 255 ASN B N 1
ATOM 5061 C CA . ASN B 1 255 ? -18.016 12.094 16.766 1 83.88 255 ASN B CA 1
ATOM 5062 C C . ASN B 1 255 ? -18.375 10.711 17.281 1 83.88 255 ASN B C 1
ATOM 5064 O O . ASN B 1 255 ? -18.141 9.703 16.609 1 83.88 255 ASN B O 1
ATOM 5068 N N . TYR B 1 256 ? -19 10.695 18.391 1 85.38 256 TYR B N 1
ATOM 5069 C CA . TYR B 1 256 ? -19.531 9.445 18.938 1 85.38 256 TYR B CA 1
ATOM 5070 C C . TYR B 1 256 ? -21.016 9.312 18.656 1 85.38 256 TYR B C 1
ATOM 5072 O O . TYR B 1 256 ? -21.672 8.383 19.141 1 85.38 256 TYR B O 1
ATOM 5080 N N . ILE B 1 257 ? -21.469 10.312 17.875 1 87.19 257 ILE B N 1
ATOM 5081 C CA . ILE B 1 257 ? -22.844 10.297 17.391 1 87.19 257 ILE B CA 1
ATOM 5082 C C . ILE B 1 257 ? -22.859 10.031 15.883 1 87.19 257 ILE B C 1
ATOM 5084 O O . ILE B 1 257 ? -22.062 10.617 15.141 1 87.19 257 ILE B O 1
ATOM 5088 N N . PRO B 1 258 ? -23.75 9.125 15.5 1 88.94 258 PRO B N 1
ATOM 5089 C CA . PRO B 1 258 ? -23.812 8.844 14.062 1 88.94 258 PRO B CA 1
ATOM 5090 C C . PRO B 1 258 ? -24.125 10.086 13.234 1 88.94 258 PRO B C 1
ATOM 5092 O O . PRO B 1 258 ? -24.875 10.961 13.68 1 88.94 258 PRO B O 1
ATOM 5095 N N . ALA B 1 259 ? -23.609 10.148 12.117 1 90.19 259 ALA B N 1
ATOM 5096 C CA . ALA B 1 259 ? -23.797 11.266 11.203 1 90.19 259 ALA B CA 1
ATOM 5097 C C . ALA B 1 259 ? -25.281 11.461 10.875 1 90.19 259 ALA B C 1
ATOM 5099 O O . ALA B 1 259 ? -26 10.484 10.656 1 90.19 259 ALA B O 1
ATOM 5100 N N . ASN B 1 260 ? -25.75 12.68 11 1 87.88 260 ASN B N 1
ATOM 5101 C CA . ASN B 1 260 ? -27.094 13.078 10.602 1 87.88 260 ASN B CA 1
ATOM 5102 C C . ASN B 1 260 ? -27.047 14.281 9.656 1 87.88 260 ASN B C 1
ATOM 5104 O O . ASN B 1 260 ? -26.781 15.406 10.086 1 87.88 260 ASN B O 1
ATOM 5108 N N . PRO B 1 261 ? -27.391 14.031 8.422 1 86.44 261 PRO B N 1
ATOM 5109 C CA . PRO B 1 261 ? -27.297 15.109 7.434 1 86.44 261 PRO B CA 1
ATOM 5110 C C . PRO B 1 261 ? -28.312 16.219 7.691 1 86.44 261 PRO B C 1
ATOM 5112 O O . PRO B 1 261 ? -28.172 17.328 7.152 1 86.44 261 PRO B O 1
ATOM 5115 N N . LEU B 1 262 ? -29.25 15.977 8.547 1 85.94 262 LEU B N 1
ATOM 5116 C CA . LEU B 1 262 ? -30.328 16.938 8.766 1 85.94 262 LEU B CA 1
ATOM 5117 C C . LEU B 1 262 ? -30.016 17.812 9.977 1 85.94 262 LEU B C 1
ATOM 5119 O O . LEU B 1 262 ? -30.719 18.812 10.211 1 85.94 262 LEU B O 1
ATOM 5123 N N . ASN B 1 263 ? -29.031 17.516 10.742 1 85.38 263 ASN B N 1
ATOM 5124 C CA . ASN B 1 263 ? -28.688 18.266 11.953 1 85.38 263 ASN B CA 1
ATOM 5125 C C . ASN B 1 263 ? -27.266 18.797 11.891 1 85.38 263 ASN B C 1
ATOM 5127 O O . ASN B 1 263 ? -26.312 18.094 12.266 1 85.38 263 ASN B O 1
ATOM 5131 N N . THR B 1 264 ? -27.094 20.062 11.562 1 80.94 264 THR B N 1
ATOM 5132 C CA . THR B 1 264 ? -25.781 20.688 11.484 1 80.94 264 THR B CA 1
ATOM 5133 C C . THR B 1 264 ? -25.328 21.156 12.859 1 80.94 264 THR B C 1
ATOM 5135 O O . THR B 1 264 ? -26.031 21.906 13.531 1 80.94 264 THR B O 1
ATOM 5138 N N . PRO B 1 265 ? -24.188 20.75 13.25 1 82.44 265 PRO B N 1
ATOM 5139 C CA . PRO B 1 265 ? -23.656 21.234 14.531 1 82.44 265 PRO B CA 1
ATOM 5140 C C . PRO B 1 265 ? -23.328 22.719 14.508 1 82.44 265 PRO B C 1
ATOM 5142 O O . PRO B 1 265 ? -22.984 23.266 13.453 1 82.44 265 PRO B O 1
ATOM 5145 N N . PRO B 1 266 ? -23.453 23.312 15.617 1 78.75 266 PRO B N 1
ATOM 5146 C CA . PRO B 1 266 ? -23.234 24.75 15.664 1 78.75 266 PRO B CA 1
ATOM 5147 C C . PRO B 1 266 ? -21.797 25.141 15.344 1 78.75 266 PRO B C 1
ATOM 5149 O O . PRO B 1 266 ? -21.547 26.188 14.742 1 78.75 266 PRO B O 1
ATOM 5152 N N . HIS B 1 267 ? -20.859 24.391 15.852 1 79.94 267 HIS B N 1
ATOM 5153 C CA . HIS B 1 267 ? -19.453 24.703 15.617 1 79.94 267 HIS B CA 1
ATOM 5154 C C . HIS B 1 267 ? -18.703 23.5 15.062 1 79.94 267 HIS B C 1
ATOM 5156 O O . HIS B 1 267 ? -18.562 22.484 15.734 1 79.94 267 HIS B O 1
ATOM 5162 N N . ILE B 1 268 ? -18.359 23.625 13.828 1 84.38 268 ILE B N 1
ATOM 5163 C CA . ILE B 1 268 ? -17.562 22.578 13.18 1 84.38 268 ILE B CA 1
ATOM 5164 C C . ILE B 1 268 ? -16.125 23.031 13.031 1 84.38 268 ILE B C 1
ATOM 5166 O O . ILE B 1 268 ? -15.852 24.031 12.359 1 84.38 268 ILE B O 1
ATOM 5170 N N . LYS B 1 269 ? -15.281 22.484 13.781 1 87.38 269 LYS B N 1
ATOM 5171 C CA . LYS B 1 269 ? -13.859 22.812 13.68 1 87.38 269 LYS B CA 1
ATOM 5172 C C . LYS B 1 269 ? -13.031 21.562 13.406 1 87.38 269 LYS B C 1
ATOM 5174 O O . LYS B 1 269 ? -13.406 20.453 13.805 1 87.38 269 LYS B O 1
ATOM 5179 N N . PRO B 1 270 ? -11.945 21.734 12.719 1 91.81 270 PRO B N 1
ATOM 5180 C CA . PRO B 1 270 ? -11.07 20.594 12.453 1 91.81 270 PRO B CA 1
ATOM 5181 C C . PRO B 1 270 ? -10.219 20.203 13.656 1 91.81 270 PRO B C 1
ATOM 5183 O O . PRO B 1 270 ? -10.367 20.797 14.734 1 91.81 270 PRO B O 1
ATOM 5186 N N . GLU B 1 271 ? -9.414 19.188 13.531 1 93.5 271 GLU B N 1
ATOM 5187 C CA . GLU B 1 271 ? -8.469 18.766 14.57 1 93.5 271 GLU B CA 1
ATOM 5188 C C . GLU B 1 271 ? -7.461 19.859 14.883 1 93.5 271 GLU B C 1
ATOM 5190 O O . GLU B 1 271 ? -7.246 20.766 14.07 1 93.5 271 GLU B O 1
ATOM 5195 N N . TRP B 1 272 ? -6.824 19.766 15.969 1 95.38 272 TRP B N 1
ATOM 5196 C CA . TRP B 1 272 ? -5.992 20.844 16.469 1 95.38 272 TRP B CA 1
ATOM 5197 C C . TRP B 1 272 ? -4.855 21.172 15.508 1 95.38 272 TRP B C 1
ATOM 5199 O O . TRP B 1 272 ? -4.457 22.328 15.367 1 95.38 272 TRP B O 1
ATOM 5209 N N . TYR B 1 273 ? -4.367 20.141 14.844 1 96.62 273 TYR B N 1
ATOM 5210 C CA . TYR B 1 273 ? -3.195 20.344 14 1 96.62 273 TYR B CA 1
ATOM 5211 C C . TYR B 1 273 ? -3.582 20.984 12.672 1 96.62 273 TYR B C 1
ATOM 5213 O O . TYR B 1 273 ? -2.723 21.234 11.828 1 96.62 273 TYR B O 1
ATOM 5221 N N . PHE B 1 274 ? -4.828 21.297 12.461 1 96.81 274 PHE B N 1
ATOM 5222 C CA . PHE B 1 274 ? -5.289 22.031 11.289 1 96.81 274 PHE B CA 1
ATOM 5223 C C . PHE B 1 274 ? -5.836 23.391 11.68 1 96.81 274 PHE B C 1
ATOM 5225 O O . PHE B 1 274 ? -6.16 24.203 10.812 1 96.81 274 PHE B O 1
ATOM 5232 N N . LEU B 1 275 ? -5.906 23.688 12.922 1 96.81 275 LEU B N 1
ATOM 5233 C CA . LEU B 1 275 ? -6.629 24.859 13.422 1 96.81 275 LEU B CA 1
ATOM 5234 C C . LEU B 1 275 ? -5.949 26.141 12.977 1 96.81 275 LEU B C 1
ATOM 5236 O O . LEU B 1 275 ? -6.621 27.141 12.688 1 96.81 275 LEU B O 1
ATOM 5240 N N . PHE B 1 276 ? -4.637 26.188 12.984 1 97.94 276 PHE B N 1
ATOM 5241 C CA . PHE B 1 276 ? -3.967 27.422 12.578 1 97.94 276 PHE B CA 1
ATOM 5242 C C . PHE B 1 276 ? -4.332 27.781 11.148 1 97.94 276 PHE B C 1
ATOM 5244 O O . PHE B 1 276 ? -4.586 28.953 10.844 1 97.94 276 PHE B O 1
ATOM 5251 N N . ALA B 1 277 ? -4.375 26.812 10.273 1 97.44 277 ALA B N 1
ATOM 5252 C CA . ALA B 1 277 ? -4.742 27.062 8.883 1 97.44 277 ALA B CA 1
ATOM 5253 C C . ALA B 1 277 ? -6.219 27.438 8.758 1 97.44 277 ALA B C 1
ATOM 5255 O O . ALA B 1 277 ? -6.594 28.266 7.938 1 97.44 277 ALA B O 1
ATOM 5256 N N . TYR B 1 278 ? -7.02 26.781 9.586 1 96.38 278 TYR B N 1
ATOM 5257 C CA . TYR B 1 278 ? -8.453 27.062 9.625 1 96.38 278 TYR B CA 1
ATOM 5258 C C . TYR B 1 278 ? -8.711 28.5 10.062 1 96.38 278 TYR B C 1
ATOM 5260 O O . TYR B 1 278 ? -9.562 29.188 9.5 1 96.38 278 TYR B O 1
ATOM 5268 N N . ALA B 1 279 ? -7.941 28.922 11.031 1 97.62 279 ALA B N 1
ATOM 5269 C CA . ALA B 1 279 ? -8.062 30.297 11.5 1 97.62 279 ALA B CA 1
ATOM 5270 C C . ALA B 1 279 ? -7.727 31.281 10.391 1 97.62 279 ALA B C 1
ATOM 5272 O O . ALA B 1 279 ? -8.406 32.312 10.227 1 97.62 279 ALA B O 1
ATOM 5273 N N . ILE B 1 280 ? -6.73 30.984 9.695 1 98 280 ILE B N 1
ATOM 5274 C CA . ILE B 1 280 ? -6.328 31.844 8.586 1 98 280 ILE B CA 1
ATOM 5275 C C . ILE B 1 280 ? -7.434 31.875 7.535 1 98 280 ILE B C 1
ATOM 5277 O O . ILE B 1 280 ? -7.781 32.969 7.031 1 98 280 ILE B O 1
ATOM 5281 N N . LEU B 1 281 ? -7.996 30.766 7.23 1 96.12 281 LEU B N 1
ATOM 5282 C CA . LEU B 1 281 ? -9.078 30.656 6.262 1 96.12 281 LEU B CA 1
ATOM 5283 C C . LEU B 1 281 ? -10.258 31.531 6.648 1 96.12 281 LEU B C 1
ATOM 5285 O O . LEU B 1 281 ? -10.75 32.312 5.828 1 96.12 281 LEU B O 1
ATOM 5289 N N . ARG B 1 282 ? -10.695 31.5 7.855 1 94.25 282 ARG B N 1
ATOM 5290 C CA . ARG B 1 282 ? -11.93 32.156 8.25 1 94.25 282 ARG B CA 1
ATOM 5291 C C . ARG B 1 282 ? -11.68 33.656 8.547 1 94.25 282 ARG B C 1
ATOM 5293 O O . ARG B 1 282 ? -12.617 34.406 8.758 1 94.25 282 ARG B O 1
ATOM 5300 N N . SER B 1 283 ? -10.391 34.062 8.555 1 95.38 283 SER B N 1
ATOM 5301 C CA . SER B 1 283 ? -10.023 35.469 8.805 1 95.38 283 SER B CA 1
ATOM 5302 C C . SER B 1 283 ? -10.133 36.281 7.531 1 95.38 283 SER B C 1
ATOM 5304 O O . SER B 1 283 ? -10.023 37.531 7.578 1 95.38 283 SER B O 1
ATOM 5306 N N . ILE B 1 284 ? -10.312 35.656 6.477 1 93.75 284 ILE B N 1
ATOM 5307 C CA . ILE B 1 284 ? -10.445 36.344 5.195 1 93.75 284 ILE B CA 1
ATOM 5308 C C . ILE B 1 284 ? -11.891 36.25 4.711 1 93.75 284 ILE B C 1
ATOM 5310 O O . ILE B 1 284 ? -12.398 35.156 4.441 1 93.75 284 ILE B O 1
ATOM 5314 N N . PRO B 1 285 ? -12.617 37.312 4.57 1 90.19 285 PRO B N 1
ATOM 5315 C CA . PRO B 1 285 ? -14.047 37.312 4.246 1 90.19 285 PRO B CA 1
ATOM 5316 C C . PRO B 1 285 ? -14.328 36.781 2.84 1 90.19 285 PRO B C 1
ATOM 5318 O O . PRO B 1 285 ? -15.383 36.188 2.602 1 90.19 285 PRO B O 1
ATOM 5321 N N . ASN B 1 286 ? -13.414 36.938 1.951 1 92.88 286 ASN B N 1
ATOM 5322 C CA . ASN B 1 286 ? -13.578 36.438 0.595 1 92.88 286 ASN B CA 1
ATOM 5323 C C . ASN B 1 286 ? -13.344 34.938 0.531 1 92.88 286 ASN B C 1
ATOM 5325 O O . ASN B 1 286 ? -12.328 34.438 1.037 1 92.88 286 ASN B O 1
ATOM 5329 N N . LYS B 1 287 ? -14.305 34.188 -0.036 1 91.19 287 LYS B N 1
ATOM 5330 C CA . LYS B 1 287 ? -14.227 32.719 -0.076 1 91.19 287 LYS B CA 1
ATOM 5331 C C . LYS B 1 287 ? -12.961 32.281 -0.784 1 91.19 287 LYS B C 1
ATOM 5333 O O . LYS B 1 287 ? -12.211 31.438 -0.254 1 91.19 287 LYS B O 1
ATOM 5338 N N . LEU B 1 288 ? -12.758 32.75 -1.975 1 95.25 288 LEU B N 1
ATOM 5339 C CA . LEU B 1 288 ? -11.578 32.375 -2.738 1 95.25 288 LEU B CA 1
ATOM 5340 C C . LEU B 1 288 ? -10.305 32.812 -2.023 1 95.25 288 LEU B C 1
ATOM 5342 O O . LEU B 1 288 ? -9.352 32.031 -1.929 1 95.25 288 LEU B O 1
ATOM 5346 N N . GLY B 1 289 ? -10.25 34.031 -1.617 1 95.75 289 GLY B N 1
ATOM 5347 C CA . GLY B 1 289 ? -9.109 34.531 -0.875 1 95.75 289 GLY B CA 1
ATOM 5348 C C . GLY B 1 289 ? -8.781 33.688 0.353 1 95.75 289 GLY B C 1
ATOM 5349 O O . GLY B 1 289 ? -7.613 33.438 0.638 1 95.75 289 GLY B O 1
ATOM 5350 N N . GLY B 1 290 ? -9.789 33.312 1.075 1 96.44 290 GLY B N 1
ATOM 5351 C CA . GLY B 1 290 ? -9.602 32.5 2.25 1 96.44 290 GLY B CA 1
ATOM 5352 C C . GLY B 1 290 ? -9 31.141 1.931 1 96.44 290 GLY B C 1
ATOM 5353 O O . GLY B 1 290 ? -8.055 30.703 2.598 1 96.44 290 GLY B O 1
ATOM 5354 N N . VAL B 1 291 ? -9.531 30.547 0.907 1 96.5 291 VAL B N 1
ATOM 5355 C CA . VAL B 1 291 ? -9.047 29.234 0.516 1 96.5 291 VAL B CA 1
ATOM 5356 C C . VAL B 1 291 ? -7.594 29.328 0.05 1 96.5 291 VAL B C 1
ATOM 5358 O O . VAL B 1 291 ? -6.766 28.484 0.395 1 96.5 291 VAL B O 1
ATOM 5361 N N . LEU B 1 292 ? -7.336 30.281 -0.703 1 96.81 292 LEU B N 1
ATOM 5362 C CA . LEU B 1 292 ? -5.965 30.5 -1.162 1 96.81 292 LEU B CA 1
ATOM 5363 C C . LEU B 1 292 ? -5.023 30.703 0.017 1 96.81 292 LEU B C 1
ATOM 5365 O O . LEU B 1 292 ? -3.926 30.141 0.05 1 96.81 292 LEU B O 1
ATOM 5369 N N . ALA B 1 293 ? -5.461 31.484 0.974 1 97.44 293 ALA B N 1
ATOM 5370 C CA . ALA B 1 293 ? -4.641 31.75 2.154 1 97.44 293 ALA B CA 1
ATOM 5371 C C . ALA B 1 293 ? -4.406 30.469 2.953 1 97.44 293 ALA B C 1
ATOM 5373 O O . ALA B 1 293 ? -3.324 30.281 3.514 1 97.44 293 ALA B O 1
ATOM 5374 N N . LEU B 1 294 ? -5.414 29.703 3.031 1 97.38 294 LEU B N 1
ATOM 5375 C CA . LEU B 1 294 ? -5.285 28.406 3.703 1 97.38 294 LEU B CA 1
ATOM 5376 C C . LEU B 1 294 ? -4.184 27.578 3.061 1 97.38 294 LEU B C 1
ATOM 5378 O O . LEU B 1 294 ? -3.275 27.094 3.75 1 97.38 294 LEU B O 1
ATOM 5382 N N . VAL B 1 295 ? -4.188 27.422 1.762 1 97.12 295 VAL B N 1
ATOM 5383 C CA . VAL B 1 295 ? -3.209 26.609 1.045 1 97.12 295 VAL B CA 1
ATOM 5384 C C . VAL B 1 295 ? -1.826 27.234 1.153 1 97.12 295 VAL B C 1
ATOM 5386 O O . VAL B 1 295 ? -0.833 26.547 1.385 1 97.12 295 VAL B O 1
ATOM 5389 N N . LEU B 1 296 ? -1.807 28.516 1.065 1 97.81 296 LEU B N 1
ATOM 5390 C CA . LEU B 1 296 ? -0.544 29.25 1.098 1 97.81 296 LEU B CA 1
ATOM 5391 C C . LEU B 1 296 ? 0.069 29.219 2.494 1 97.81 296 LEU B C 1
ATOM 5393 O O . LEU B 1 296 ? 1.271 29.438 2.654 1 97.81 296 LEU B O 1
ATOM 5397 N N . SER B 1 297 ? -0.766 29.016 3.467 1 97.88 297 SER B N 1
ATOM 5398 C CA . SER B 1 297 ? -0.232 28.953 4.824 1 97.88 297 SER B CA 1
ATOM 5399 C C . SER B 1 297 ? 0.771 27.812 4.973 1 97.88 297 SER B C 1
ATOM 5401 O O . SER B 1 297 ? 1.652 27.859 5.832 1 97.88 297 SER B O 1
ATOM 5403 N N . ILE B 1 298 ? 0.687 26.812 4.105 1 97.88 298 ILE B N 1
ATOM 5404 C CA . ILE B 1 298 ? 1.632 25.703 4.125 1 97.88 298 ILE B CA 1
ATOM 5405 C C . ILE B 1 298 ? 2.627 25.844 2.979 1 97.88 298 ILE B C 1
ATOM 5407 O O . ILE B 1 298 ? 3.84 25.734 3.182 1 97.88 298 ILE B O 1
ATOM 5411 N N . LEU B 1 299 ? 2.135 26.172 1.843 1 97.69 299 LEU B N 1
ATOM 5412 C CA . LEU B 1 299 ? 2.939 26.234 0.627 1 97.69 299 LEU B CA 1
ATOM 5413 C C . LEU B 1 299 ? 4.016 27.312 0.741 1 97.69 299 LEU B C 1
ATOM 5415 O O . LEU B 1 299 ? 5.008 27.281 0.011 1 97.69 299 LEU B O 1
ATOM 5419 N N . ILE B 1 300 ? 3.834 28.266 1.597 1 97.75 300 ILE B N 1
ATOM 5420 C CA . ILE B 1 300 ? 4.781 29.359 1.782 1 97.75 300 ILE B CA 1
ATOM 5421 C C . ILE B 1 300 ? 6.137 28.797 2.203 1 97.75 300 ILE B C 1
ATOM 5423 O O . ILE B 1 300 ? 7.172 29.438 1.981 1 97.75 300 ILE B O 1
ATOM 5427 N N . LEU B 1 301 ? 6.137 27.625 2.766 1 97.81 301 LEU B N 1
ATOM 5428 C CA . LEU B 1 301 ? 7.375 26.984 3.182 1 97.81 301 LEU B CA 1
ATOM 5429 C C . LEU B 1 301 ? 8.273 26.703 1.979 1 97.81 301 LEU B C 1
ATOM 5431 O O . LEU B 1 301 ? 9.5 26.672 2.107 1 97.81 301 LEU B O 1
ATOM 5435 N N . MET B 1 302 ? 7.699 26.531 0.821 1 96.94 302 MET B N 1
ATOM 5436 C CA . MET B 1 302 ? 8.461 26.219 -0.382 1 96.94 302 MET B CA 1
ATOM 5437 C C . MET B 1 302 ? 9.266 27.422 -0.857 1 96.94 302 MET B C 1
ATOM 5439 O O . MET B 1 302 ? 10.242 27.266 -1.594 1 96.94 302 MET B O 1
ATOM 5443 N N . ILE B 1 303 ? 8.906 28.594 -0.452 1 96.31 303 ILE B N 1
ATOM 5444 C CA . ILE B 1 303 ? 9.586 29.781 -0.948 1 96.31 303 ILE B CA 1
ATOM 5445 C C . ILE B 1 303 ? 10.664 30.219 0.048 1 96.31 303 ILE B C 1
ATOM 5447 O O . ILE B 1 303 ? 11.508 31.062 -0.268 1 96.31 303 ILE B O 1
ATOM 5451 N N . VAL B 1 304 ? 10.703 29.641 1.174 1 96.38 304 VAL B N 1
ATOM 5452 C CA . VAL B 1 304 ? 11.641 30.016 2.225 1 96.38 304 VAL B CA 1
ATOM 5453 C C . VAL B 1 304 ? 13.07 29.922 1.703 1 96.38 304 VAL B C 1
ATOM 5455 O O . VAL B 1 304 ? 13.883 30.812 1.917 1 96.38 304 VAL B O 1
ATOM 5458 N N . PRO B 1 305 ? 13.414 28.844 0.965 1 95.31 305 PRO B N 1
ATOM 5459 C CA . PRO B 1 305 ? 14.781 28.766 0.442 1 95.31 305 PRO B CA 1
ATOM 5460 C C . PRO B 1 305 ? 15.117 29.938 -0.493 1 95.31 305 PRO B C 1
ATOM 5462 O O . PRO B 1 305 ? 16.25 30.406 -0.512 1 95.31 305 PRO B O 1
ATOM 5465 N N . ILE B 1 306 ? 14.172 30.406 -1.203 1 94.88 306 ILE B N 1
ATOM 5466 C CA . ILE B 1 306 ? 14.367 31.5 -2.146 1 94.88 306 ILE B CA 1
ATOM 5467 C C . ILE B 1 306 ? 14.516 32.812 -1.388 1 94.88 306 ILE B C 1
ATOM 5469 O O . ILE B 1 306 ? 15.227 33.719 -1.837 1 94.88 306 ILE B O 1
ATOM 5473 N N . LEU B 1 307 ? 14.023 32.938 -0.229 1 95 307 LEU B N 1
ATOM 5474 C CA . LEU B 1 307 ? 14.023 34.156 0.568 1 95 307 LEU B CA 1
ATOM 5475 C C . LEU B 1 307 ? 15.258 34.219 1.453 1 95 307 LEU B C 1
ATOM 5477 O O . LEU B 1 307 ? 15.453 35.219 2.176 1 95 307 LEU B O 1
ATOM 5481 N N . HIS B 1 308 ? 16.031 33.219 1.397 1 93.25 308 HIS B N 1
ATOM 5482 C CA . HIS B 1 308 ? 17.219 33.188 2.248 1 93.25 308 HIS B CA 1
ATOM 5483 C C . HIS B 1 308 ? 18.234 34.25 1.81 1 93.25 308 HIS B C 1
ATOM 5485 O O . HIS B 1 308 ? 18.75 34.188 0.69 1 93.25 308 HIS B O 1
ATOM 5491 N N . THR B 1 309 ? 18.562 35.156 2.645 1 91.88 309 THR B N 1
ATOM 5492 C CA . THR B 1 309 ? 19.484 36.219 2.281 1 91.88 309 THR B CA 1
ATOM 5493 C C . THR B 1 309 ? 20.672 36.25 3.229 1 91.88 309 THR B C 1
ATOM 5495 O O . THR B 1 309 ? 21.641 37 2.994 1 91.88 309 THR B O 1
ATOM 5498 N N . SER B 1 310 ? 20.625 35.469 4.199 1 91.75 310 SER B N 1
ATOM 5499 C CA . SER B 1 310 ? 21.703 35.469 5.195 1 91.75 310 SER B CA 1
ATOM 5500 C C . SER B 1 310 ? 22.938 34.75 4.688 1 91.75 310 SER B C 1
ATOM 5502 O O . SER B 1 310 ? 22.828 33.781 3.949 1 91.75 310 SER B O 1
ATOM 5504 N N . LYS B 1 311 ? 24.047 35.156 5.137 1 90.12 311 LYS B N 1
ATOM 5505 C CA . LYS B 1 311 ? 25.312 34.469 4.828 1 90.12 311 LYS B CA 1
ATOM 5506 C C . LYS B 1 311 ? 25.531 33.281 5.762 1 90.12 311 LYS B C 1
ATOM 5508 O O . LYS B 1 311 ? 26.328 32.406 5.461 1 90.12 311 LYS B O 1
ATOM 5513 N N . GLN B 1 312 ? 24.844 33.406 6.887 1 87.88 312 GLN B N 1
ATOM 5514 C CA . GLN B 1 312 ? 24.875 32.281 7.82 1 87.88 312 GLN B CA 1
ATOM 5515 C C . GLN B 1 312 ? 23.656 31.391 7.637 1 87.88 312 GLN B C 1
ATOM 5517 O O . GLN B 1 312 ? 22.531 31.875 7.582 1 87.88 312 GLN B O 1
ATOM 5522 N N . ARG B 1 313 ? 23.859 30.25 7.613 1 87.56 313 ARG B N 1
ATOM 5523 C CA . ARG B 1 313 ? 22.781 29.297 7.348 1 87.56 313 ARG B CA 1
ATOM 5524 C C . ARG B 1 313 ? 21.859 29.156 8.555 1 87.56 313 ARG B C 1
ATOM 5526 O O . ARG B 1 313 ? 20.641 29.266 8.438 1 87.56 313 ARG B O 1
ATOM 5533 N N . SER B 1 314 ? 22.453 29.016 9.703 1 90.31 314 SER B N 1
ATOM 5534 C CA . SER B 1 314 ? 21.703 28.766 10.93 1 90.31 314 SER B CA 1
ATOM 5535 C C . SER B 1 314 ? 21.359 30.078 11.641 1 90.31 314 SER B C 1
ATOM 5537 O O . SER B 1 314 ? 22.094 31.062 11.516 1 90.31 314 SER B O 1
ATOM 5539 N N . MET B 1 315 ? 20.266 30.031 12.367 1 92.19 315 MET B N 1
ATOM 5540 C CA . MET B 1 315 ? 19.891 31.203 13.148 1 92.19 315 MET B CA 1
ATOM 5541 C C . MET B 1 315 ? 20.609 31.219 14.492 1 92.19 315 MET B C 1
ATOM 5543 O O . MET B 1 315 ? 20.469 32.156 15.266 1 92.19 315 MET B O 1
ATOM 5547 N N . THR B 1 316 ? 21.375 30.234 14.703 1 88.81 316 THR B N 1
ATOM 5548 C CA . THR B 1 316 ? 22.031 30.031 15.992 1 88.81 316 THR B CA 1
ATOM 5549 C C . THR B 1 316 ? 22.781 31.297 16.422 1 88.81 316 THR B C 1
ATOM 5551 O O . THR B 1 316 ? 22.781 31.641 17.594 1 88.81 316 THR B O 1
ATOM 5554 N N . PHE B 1 317 ? 23.391 31.938 15.508 1 88.06 317 PHE B N 1
ATOM 5555 C CA . PHE B 1 317 ? 24.203 33.094 15.852 1 88.06 317 PHE B CA 1
ATOM 5556 C C . PHE B 1 317 ? 23.578 34.375 15.32 1 88.06 317 PHE B C 1
ATOM 5558 O O . PHE B 1 317 ? 24.281 35.375 15.094 1 88.06 317 PHE B O 1
ATOM 5565 N N . ARG B 1 318 ? 22.312 34.375 15.141 1 93.06 318 ARG B N 1
ATOM 5566 C CA . ARG B 1 318 ? 21.547 35.531 14.625 1 93.06 318 ARG B CA 1
ATOM 5567 C C . ARG B 1 318 ? 20.406 35.875 15.57 1 93.06 318 ARG B C 1
ATOM 5569 O O . ARG B 1 318 ? 19.25 35.531 15.32 1 93.06 318 ARG B O 1
ATOM 5576 N N . PRO B 1 319 ? 20.703 36.719 16.5 1 93.44 319 PRO B N 1
ATOM 5577 C CA . PRO B 1 319 ? 19.75 36.969 17.594 1 93.44 319 PRO B CA 1
ATOM 5578 C C . PRO B 1 319 ? 18.438 37.562 17.109 1 93.44 319 PRO B C 1
ATOM 5580 O O . PRO B 1 319 ? 17.359 37.188 17.625 1 93.44 319 PRO B O 1
ATOM 5583 N N . LEU B 1 320 ? 18.469 38.469 16.234 1 95.31 320 LEU B N 1
ATOM 5584 C CA . LEU B 1 320 ? 17.234 39.094 15.766 1 95.31 320 LEU B CA 1
ATOM 5585 C C . LEU B 1 320 ? 16.391 38.062 15 1 95.31 320 LEU B C 1
ATOM 5587 O O . LEU B 1 320 ? 15.164 38.031 15.148 1 95.31 320 LEU B O 1
ATOM 5591 N N . SER B 1 321 ? 17.047 37.312 14.211 1 96.12 321 SER B N 1
ATOM 5592 C CA . SER B 1 321 ? 16.344 36.25 13.492 1 96.12 321 SER B CA 1
ATOM 5593 C C . SER B 1 321 ? 15.742 35.25 14.461 1 96.12 321 SER B C 1
ATOM 5595 O O . SER B 1 321 ? 14.648 34.719 14.227 1 96.12 321 SER B O 1
ATOM 5597 N N . GLN B 1 322 ? 16.375 34.938 15.492 1 96.81 322 GLN B N 1
ATOM 5598 C CA . GLN B 1 322 ? 15.852 34.031 16.516 1 96.81 322 GLN B CA 1
ATOM 5599 C C . GLN B 1 322 ? 14.562 34.594 17.125 1 96.81 322 GLN B C 1
ATOM 5601 O O . GLN B 1 322 ? 13.602 33.844 17.328 1 96.81 322 GLN B O 1
ATOM 5606 N N . CYS B 1 323 ? 14.641 35.844 17.422 1 97.31 323 CYS B N 1
ATOM 5607 C CA . CYS B 1 323 ? 13.469 36.5 17.984 1 97.31 323 CYS B CA 1
ATOM 5608 C C . CYS B 1 323 ? 12.273 36.406 17.047 1 97.31 323 CYS B C 1
ATOM 5610 O O . CYS B 1 323 ? 11.156 36.094 17.469 1 97.31 323 CYS B O 1
ATOM 5612 N N . LEU B 1 324 ? 12.516 36.625 15.812 1 97.62 324 LEU B N 1
ATOM 5613 C CA . LEU B 1 324 ? 11.445 36.531 14.82 1 97.62 324 LEU B CA 1
ATOM 5614 C C . LEU B 1 324 ? 10.93 35.125 14.711 1 97.62 324 LEU B C 1
ATOM 5616 O O . LEU B 1 324 ? 9.734 34.906 14.531 1 97.62 324 LEU B O 1
ATOM 5620 N N . PHE B 1 325 ? 11.805 34.188 14.789 1 97.69 325 PHE B N 1
ATOM 5621 C CA . PHE B 1 325 ? 11.406 32.781 14.742 1 97.69 325 PHE B CA 1
ATOM 5622 C C . PHE B 1 325 ? 10.453 32.438 15.891 1 97.69 325 PHE B C 1
ATOM 5624 O O . PHE B 1 325 ? 9.406 31.828 15.68 1 97.69 325 PHE B O 1
ATOM 5631 N N . TRP B 1 326 ? 10.797 32.844 17.078 1 97.94 326 TRP B N 1
ATOM 5632 C CA . TRP B 1 326 ? 9.969 32.531 18.234 1 97.94 326 TRP B CA 1
ATOM 5633 C C . TRP B 1 326 ? 8.672 33.312 18.203 1 97.94 326 TRP B C 1
ATOM 5635 O O . TRP B 1 326 ? 7.641 32.875 18.703 1 97.94 326 TRP B O 1
ATOM 5645 N N . LEU B 1 327 ? 8.75 34.5 17.625 1 98.31 327 LEU B N 1
ATOM 5646 C CA . LEU B 1 327 ? 7.512 35.219 17.391 1 98.31 327 LEU B CA 1
ATOM 5647 C C . LEU B 1 327 ? 6.602 34.469 16.422 1 98.31 327 LEU B C 1
ATOM 5649 O O . LEU B 1 327 ? 5.383 34.438 16.609 1 98.31 327 LEU B O 1
ATOM 5653 N N . LEU B 1 328 ? 7.156 33.938 15.422 1 98.38 328 LEU B N 1
ATOM 5654 C CA . LEU B 1 328 ? 6.402 33.125 14.477 1 98.38 328 LEU B CA 1
ATOM 5655 C C . LEU B 1 328 ? 5.75 31.938 15.188 1 98.38 328 LEU B C 1
ATOM 5657 O O . LEU B 1 328 ? 4.574 31.641 14.953 1 98.38 328 LEU B O 1
ATOM 5661 N N . VAL B 1 329 ? 6.473 31.266 16.047 1 98.31 329 VAL B N 1
ATOM 5662 C CA . VAL B 1 329 ? 5.949 30.125 16.797 1 98.31 329 VAL B CA 1
ATOM 5663 C C . VAL B 1 329 ? 4.789 30.578 17.688 1 98.31 329 VAL B C 1
ATOM 5665 O O . VAL B 1 329 ? 3.74 29.938 17.719 1 98.31 329 VAL B O 1
ATOM 5668 N N . ALA B 1 330 ? 5.004 31.656 18.359 1 98.44 330 ALA B N 1
ATOM 5669 C CA . ALA B 1 330 ? 3.945 32.219 19.188 1 98.44 330 ALA B CA 1
ATOM 5670 C C . ALA B 1 330 ? 2.711 32.562 18.375 1 98.44 330 ALA B C 1
ATOM 5672 O O . ALA B 1 330 ? 1.579 32.344 18.812 1 98.44 330 ALA B O 1
ATOM 5673 N N . ASP B 1 331 ? 2.938 33.125 17.297 1 98.62 331 ASP B N 1
ATOM 5674 C CA . ASP B 1 331 ? 1.844 33.469 16.391 1 98.62 331 ASP B CA 1
ATOM 5675 C C . ASP B 1 331 ? 1.088 32.219 15.938 1 98.62 331 ASP B C 1
ATOM 5677 O O . ASP B 1 331 ? -0.143 32.219 15.891 1 98.62 331 ASP B O 1
ATOM 5681 N N . LEU B 1 332 ? 1.802 31.188 15.57 1 98.38 332 LEU B N 1
ATOM 5682 C CA . LEU B 1 332 ? 1.185 29.938 15.164 1 98.38 332 LEU B CA 1
ATOM 5683 C C . LEU B 1 332 ? 0.333 29.359 16.281 1 98.38 332 LEU B C 1
ATOM 5685 O O . LEU B 1 332 ? -0.764 28.844 16.047 1 98.38 332 LEU B O 1
ATOM 5689 N N . LEU B 1 333 ? 0.826 29.453 17.469 1 98.44 333 LEU B N 1
ATOM 5690 C CA . LEU B 1 333 ? 0.064 28.969 18.625 1 98.44 333 LEU B CA 1
ATOM 5691 C C . LEU B 1 333 ? -1.188 29.828 18.828 1 98.44 333 LEU B C 1
ATOM 5693 O O . LEU B 1 333 ? -2.248 29.297 19.172 1 98.44 333 LEU B O 1
ATOM 5697 N N . THR B 1 334 ? -1.028 31.094 18.625 1 98.56 334 THR B N 1
ATOM 5698 C CA . THR B 1 334 ? -2.176 31.984 18.734 1 98.56 334 THR B CA 1
ATOM 5699 C C . THR B 1 334 ? -3.217 31.656 17.672 1 98.56 334 THR B C 1
ATOM 5701 O O . THR B 1 334 ? -4.41 31.562 17.969 1 98.56 334 THR B O 1
ATOM 5704 N N . LEU B 1 335 ? -2.785 31.469 16.484 1 98.5 335 LEU B N 1
ATOM 5705 C CA . LEU B 1 335 ? -3.693 31.109 15.406 1 98.5 335 LEU B CA 1
ATOM 5706 C C . LEU B 1 335 ? -4.391 29.781 15.711 1 98.5 335 LEU B C 1
ATOM 5708 O O . LEU B 1 335 ? -5.586 29.625 15.445 1 98.5 335 LEU B O 1
ATOM 5712 N N . THR B 1 336 ? -3.678 28.812 16.25 1 98.19 336 THR B N 1
ATOM 5713 C CA . THR B 1 336 ? -4.258 27.531 16.609 1 98.19 336 THR B CA 1
ATOM 5714 C C . THR B 1 336 ? -5.328 27.703 17.688 1 98.19 336 THR B C 1
ATOM 5716 O O . THR B 1 336 ? -6.402 27.109 17.609 1 98.19 336 THR B O 1
ATOM 5719 N N . TRP B 1 337 ? -5.012 28.562 18.656 1 97.38 337 TRP B N 1
ATOM 5720 C CA . TRP B 1 337 ? -5.988 28.844 19.703 1 97.38 337 TRP B CA 1
ATOM 5721 C C . TRP B 1 337 ? -7.223 29.531 19.109 1 97.38 337 TRP B C 1
ATOM 5723 O O . TRP B 1 337 ? -8.352 29.141 19.406 1 97.38 337 TRP B O 1
ATOM 5733 N N . ILE B 1 338 ? -7.039 30.484 18.281 1 97.25 338 ILE B N 1
ATOM 5734 C CA . ILE B 1 338 ? -8.117 31.25 17.672 1 97.25 338 ILE B CA 1
ATOM 5735 C C . ILE B 1 338 ? -8.984 30.328 16.812 1 97.25 338 ILE B C 1
ATOM 5737 O O . ILE B 1 338 ? -10.203 30.484 16.75 1 97.25 338 ILE B O 1
ATOM 5741 N N . GLY B 1 339 ? -8.352 29.391 16.125 1 95.94 339 GLY B N 1
ATOM 5742 C CA . GLY B 1 339 ? -9.086 28.453 15.289 1 95.94 339 GLY B CA 1
ATOM 5743 C C . GLY B 1 339 ? -10.117 27.641 16.062 1 95.94 339 GLY B C 1
ATOM 5744 O O . GLY B 1 339 ? -11.109 27.188 15.492 1 95.94 339 GLY B O 1
ATOM 5745 N N . GLY B 1 340 ? -9.922 27.469 17.344 1 93.56 340 GLY B N 1
ATOM 5746 C CA . GLY B 1 340 ? -10.844 26.719 18.188 1 93.56 340 GLY B CA 1
ATOM 5747 C C . GLY B 1 340 ? -11.93 27.578 18.797 1 93.56 340 GLY B C 1
ATOM 5748 O O . GLY B 1 340 ? -12.852 27.062 19.438 1 93.56 340 GLY B O 1
ATOM 5749 N N . GLN B 1 341 ? -11.844 28.875 18.594 1 94.44 341 GLN B N 1
ATOM 5750 C CA . GLN B 1 341 ? -12.797 29.797 19.188 1 94.44 341 GLN B CA 1
ATOM 5751 C C . GLN B 1 341 ? -13.922 30.125 18.219 1 94.44 341 GLN B C 1
ATOM 5753 O O . GLN B 1 341 ? -13.773 29.953 17.016 1 94.44 341 GLN B O 1
ATOM 5758 N N . PRO B 1 342 ? -15.086 30.547 18.734 1 91.56 342 PRO B N 1
ATOM 5759 C CA . PRO B 1 342 ? -16.156 30.984 17.844 1 91.56 342 PRO B CA 1
ATOM 5760 C C . PRO B 1 342 ? -15.781 32.219 17.016 1 91.56 342 PRO B C 1
ATOM 5762 O O . PRO B 1 342 ? -14.867 32.938 17.391 1 91.56 342 PRO B O 1
ATOM 5765 N N . VAL B 1 343 ? -16.484 32.438 15.945 1 90.69 343 VAL B N 1
ATOM 5766 C CA . VAL B 1 343 ? -16.203 33.562 15.039 1 90.69 343 VAL B CA 1
ATOM 5767 C C . VAL B 1 343 ? -16.969 34.812 15.5 1 90.69 343 VAL B C 1
ATOM 5769 O O . VAL B 1 343 ? -17.969 35.188 14.891 1 90.69 343 VAL B O 1
ATOM 5772 N N . GLU B 1 344 ? -16.562 35.375 16.547 1 92.12 344 GLU B N 1
ATOM 5773 C CA . GLU B 1 344 ? -17.156 36.594 17.125 1 92.12 344 GLU B CA 1
ATOM 5774 C C . GLU B 1 344 ? -16.078 37.531 17.641 1 92.12 344 GLU B C 1
ATOM 5776 O O . GLU B 1 344 ? -14.914 37.156 17.766 1 92.12 344 GLU B O 1
ATOM 5781 N N . HIS B 1 345 ? -16.562 38.781 17.812 1 92.31 345 HIS B N 1
ATOM 5782 C CA . HIS B 1 345 ? -15.648 39.75 18.406 1 92.31 345 HIS B CA 1
ATOM 5783 C C . HIS B 1 345 ? -15.266 39.375 19.828 1 92.31 345 HIS B C 1
ATOM 5785 O O . HIS B 1 345 ? -16.109 38.906 20.609 1 92.31 345 HIS B O 1
ATOM 5791 N N . PRO B 1 346 ? -13.969 39.438 20.109 1 94.88 346 PRO B N 1
ATOM 5792 C CA . PRO B 1 346 ? -12.812 40.062 19.453 1 94.88 346 PRO B CA 1
ATOM 5793 C C . PRO B 1 346 ? -11.969 39.062 18.688 1 94.88 346 PRO B C 1
ATOM 5795 O O . PRO B 1 346 ? -10.922 39.406 18.141 1 94.88 346 PRO B O 1
ATOM 5798 N N . TYR B 1 347 ? -12.352 37.812 18.625 1 94.94 347 TYR B N 1
ATOM 5799 C CA . TYR B 1 347 ? -11.562 36.719 18.031 1 94.94 347 TYR B CA 1
ATOM 5800 C C . TYR B 1 347 ? -11.344 36.969 16.547 1 94.94 347 TYR B C 1
ATOM 5802 O O . TYR B 1 347 ? -10.297 36.594 16 1 94.94 347 TYR B O 1
ATOM 5810 N N . ILE B 1 348 ? -12.25 37.562 15.977 1 94.62 348 ILE B N 1
ATOM 5811 C CA . ILE B 1 348 ? -12.148 37.844 14.539 1 94.62 348 ILE B CA 1
ATOM 5812 C C . ILE B 1 348 ? -10.945 38.75 14.266 1 94.62 348 ILE B C 1
ATOM 5814 O O . ILE B 1 348 ? -10.133 38.438 13.391 1 94.62 348 ILE B O 1
ATOM 5818 N N . ILE B 1 349 ? -10.805 39.75 15.031 1 96.5 349 ILE B N 1
ATOM 5819 C CA . ILE B 1 349 ? -9.734 40.719 14.82 1 96.5 349 ILE B CA 1
ATOM 5820 C C . ILE B 1 349 ? -8.391 40.094 15.148 1 96.5 349 ILE B C 1
ATOM 5822 O O . ILE B 1 349 ? -7.398 40.312 14.453 1 96.5 349 ILE B O 1
ATOM 5826 N N . ILE B 1 350 ? -8.367 39.344 16.188 1 97.75 350 ILE B N 1
ATOM 5827 C CA . ILE B 1 350 ? -7.137 38.656 16.578 1 97.75 350 ILE B CA 1
ATOM 5828 C C . ILE B 1 350 ? -6.699 37.719 15.461 1 97.75 350 ILE B C 1
ATOM 5830 O O . ILE B 1 350 ? -5.516 37.688 15.109 1 97.75 350 ILE B O 1
ATOM 5834 N N . GLY B 1 351 ? -7.648 37.031 14.883 1 97.75 351 GLY B N 1
ATOM 5835 C CA . GLY B 1 351 ? -7.348 36.125 13.781 1 97.75 351 GLY B CA 1
ATOM 5836 C C . GLY B 1 351 ? -6.809 36.844 12.562 1 97.75 351 GLY B C 1
ATOM 5837 O O . GLY B 1 351 ? -5.84 36.406 11.945 1 97.75 351 GLY B O 1
ATOM 5838 N N . GLN B 1 352 ? -7.391 37.906 12.266 1 98 352 GLN B N 1
ATOM 5839 C CA . GLN B 1 352 ? -6.961 38.688 11.102 1 98 352 GLN B CA 1
ATOM 5840 C C . GLN B 1 352 ? -5.543 39.219 11.297 1 98 352 GLN B C 1
ATOM 5842 O O . GLN B 1 352 ? -4.703 39.094 10.406 1 98 352 GLN B O 1
ATOM 5847 N N . LEU B 1 353 ? -5.281 39.75 12.438 1 98.19 353 LEU B N 1
ATOM 5848 C CA . LEU B 1 353 ? -3.969 40.312 12.734 1 98.19 353 LEU B CA 1
ATOM 5849 C C . LEU B 1 353 ? -2.906 39.219 12.773 1 98.19 353 LEU B C 1
ATOM 5851 O O . LEU B 1 353 ? -1.804 39.406 12.258 1 98.19 353 LEU B O 1
ATOM 5855 N N . ALA B 1 354 ? -3.26 38.156 13.398 1 98.62 354 ALA B N 1
ATOM 5856 C CA . ALA B 1 354 ? -2.32 37.031 13.484 1 98.62 354 ALA B CA 1
ATOM 5857 C C . ALA B 1 354 ? -2.018 36.469 12.102 1 98.62 354 ALA B C 1
ATOM 5859 O O . ALA B 1 354 ? -0.884 36.062 11.82 1 98.62 354 ALA B O 1
ATOM 5860 N N . SER B 1 355 ? -3.023 36.406 11.25 1 98.5 355 SER B N 1
ATOM 5861 C CA . SER B 1 355 ? -2.82 35.906 9.891 1 98.5 355 SER B CA 1
ATOM 5862 C C . SER B 1 355 ? -1.873 36.812 9.117 1 98.5 355 SER B C 1
ATOM 5864 O O . SER B 1 355 ? -0.951 36.344 8.453 1 98.5 355 SER B O 1
ATOM 5866 N N . ILE B 1 356 ? -2.068 38.062 9.266 1 98.25 356 ILE B N 1
ATOM 5867 C CA . ILE B 1 356 ? -1.207 39.031 8.594 1 98.25 356 ILE B CA 1
ATOM 5868 C C . ILE B 1 356 ? 0.221 38.906 9.117 1 98.25 356 ILE B C 1
ATOM 5870 O O . ILE B 1 356 ? 1.179 38.938 8.344 1 98.25 356 ILE B O 1
ATOM 5874 N N . LEU B 1 357 ? 0.329 38.781 10.391 1 98.5 357 LEU B N 1
ATOM 5875 C CA . LEU B 1 357 ? 1.638 38.656 11.023 1 98.5 357 LEU B CA 1
ATOM 5876 C C . LEU B 1 357 ? 2.361 37.406 10.539 1 98.5 357 LEU B C 1
ATOM 5878 O O . LEU B 1 357 ? 3.562 37.438 10.258 1 98.5 357 LEU B O 1
ATOM 5882 N N . TYR B 1 358 ? 1.61 36.312 10.422 1 98.5 358 TYR B N 1
ATOM 5883 C CA . TYR B 1 358 ? 2.178 35.062 9.969 1 98.5 358 TYR B CA 1
ATOM 5884 C C . TYR B 1 358 ? 2.854 35.188 8.617 1 98.5 358 TYR B C 1
ATOM 5886 O O . TYR B 1 358 ? 4.035 34.875 8.461 1 98.5 358 TYR B O 1
ATOM 5894 N N . PHE B 1 359 ? 2.201 35.75 7.664 1 98.5 359 PHE B N 1
ATOM 5895 C CA . PHE B 1 359 ? 2.732 35.906 6.312 1 98.5 359 PHE B CA 1
ATOM 5896 C C . PHE B 1 359 ? 3.805 36.969 6.27 1 98.5 359 PHE B C 1
ATOM 5898 O O . PHE B 1 359 ? 4.809 36.844 5.57 1 98.5 359 PHE B O 1
ATOM 5905 N N . SER B 1 360 ? 3.643 38.031 7.066 1 98.38 360 SER B N 1
ATOM 5906 C CA . SER B 1 360 ? 4.598 39.156 7.074 1 98.38 360 SER B CA 1
ATOM 5907 C C . SER B 1 360 ? 5.938 38.719 7.656 1 98.38 360 SER B C 1
ATOM 5909 O O . SER B 1 360 ? 6.996 39.156 7.184 1 98.38 360 SER B O 1
ATOM 5911 N N . ILE B 1 361 ? 5.863 37.938 8.664 1 98.19 361 ILE B N 1
ATOM 5912 C CA . ILE B 1 361 ? 7.102 37.469 9.281 1 98.19 361 ILE B CA 1
ATOM 5913 C C . ILE B 1 361 ? 7.918 36.656 8.266 1 98.19 361 ILE B C 1
ATOM 5915 O O . ILE B 1 361 ? 9.109 36.906 8.086 1 98.19 361 ILE B O 1
ATOM 5919 N N . ILE B 1 362 ? 7.277 35.781 7.555 1 97.69 362 ILE B N 1
ATOM 5920 C CA . ILE B 1 362 ? 7.977 34.875 6.66 1 97.69 362 ILE B CA 1
ATOM 5921 C C . ILE B 1 362 ? 8.414 35.625 5.398 1 97.69 362 ILE B C 1
ATOM 5923 O O . ILE B 1 362 ? 9.555 35.5 4.961 1 97.69 362 ILE B O 1
ATOM 5927 N N . LEU B 1 363 ? 7.609 36.469 4.852 1 97.81 363 LEU B N 1
ATOM 5928 C CA . LEU B 1 363 ? 7.844 37.062 3.533 1 97.81 363 LEU B CA 1
ATOM 5929 C C . LEU B 1 363 ? 8.688 38.312 3.637 1 97.81 363 LEU B C 1
ATOM 5931 O O . LEU B 1 363 ? 9.438 38.656 2.719 1 97.81 363 LEU B O 1
ATOM 5935 N N . LEU B 1 364 ? 8.578 39.031 4.754 1 97.56 364 LEU B N 1
ATOM 5936 C CA . LEU B 1 364 ? 9.188 40.344 4.816 1 97.56 364 LEU B CA 1
ATOM 5937 C C . LEU B 1 364 ? 10.172 40.438 5.973 1 97.56 364 LEU B C 1
ATOM 5939 O O . LEU B 1 364 ? 11.375 40.625 5.754 1 97.56 364 LEU B O 1
ATOM 5943 N N . LEU B 1 365 ? 9.766 40.156 7.148 1 97.69 365 LEU B N 1
ATOM 5944 C CA . LEU B 1 365 ? 10.555 40.469 8.328 1 97.69 365 LEU B CA 1
ATOM 5945 C C . LEU B 1 365 ? 11.797 39.594 8.398 1 97.69 365 LEU B C 1
ATOM 5947 O O . LEU B 1 365 ? 12.898 40.094 8.68 1 97.69 365 LEU B O 1
ATOM 5951 N N . MET B 1 366 ? 11.648 38.375 8.148 1 96.38 366 MET B N 1
ATOM 5952 C CA . MET B 1 366 ? 12.789 37.469 8.266 1 96.38 366 MET B CA 1
ATOM 5953 C C . MET B 1 366 ? 13.852 37.781 7.219 1 96.38 366 MET B C 1
ATOM 5955 O O . MET B 1 366 ? 15.023 37.938 7.551 1 96.38 366 MET B O 1
ATOM 5959 N N . PRO B 1 367 ? 13.453 37.938 5.934 1 95.81 367 PRO B N 1
ATOM 5960 C CA . PRO B 1 367 ? 14.469 38.312 4.941 1 95.81 367 PRO B CA 1
ATOM 5961 C C . PRO B 1 367 ? 15.117 39.656 5.227 1 95.81 367 PRO B C 1
ATOM 5963 O O . PRO B 1 367 ? 16.328 39.812 5.07 1 95.81 367 PRO B O 1
ATOM 5966 N N . LEU B 1 368 ? 14.367 40.594 5.656 1 96.5 368 LEU B N 1
ATOM 5967 C CA . LEU B 1 368 ? 14.898 41.906 5.945 1 96.5 368 LEU B CA 1
ATOM 5968 C C . LEU B 1 368 ? 15.852 41.875 7.137 1 96.5 368 LEU B C 1
ATOM 5970 O O . LEU B 1 368 ? 16.906 42.531 7.117 1 96.5 368 LEU B O 1
ATOM 5974 N N . THR B 1 369 ? 15.461 41.188 8.109 1 96.31 369 THR B N 1
ATOM 5975 C CA . THR B 1 369 ? 16.297 41.062 9.289 1 96.31 369 THR B CA 1
ATOM 5976 C C . THR B 1 369 ? 17.609 40.344 8.953 1 96.31 369 THR B C 1
ATOM 5978 O O . THR B 1 369 ? 18.672 40.688 9.477 1 96.31 369 THR B O 1
ATOM 5981 N N . SER B 1 370 ? 17.547 39.344 8.148 1 94.62 370 SER B N 1
ATOM 5982 C CA . SER B 1 370 ? 18.75 38.656 7.719 1 94.62 370 SER B CA 1
ATOM 5983 C C . SER B 1 370 ? 19.719 39.562 6.992 1 94.62 370 SER B C 1
ATOM 5985 O O . SER B 1 370 ? 20.922 39.531 7.223 1 94.62 370 SER B O 1
ATOM 5987 N N . LEU B 1 371 ? 19.172 40.438 6.109 1 93.88 371 LEU B N 1
ATOM 5988 C CA . LEU B 1 371 ? 19.984 41.406 5.402 1 93.88 371 LEU B CA 1
ATOM 5989 C C . LEU B 1 371 ? 20.641 42.375 6.379 1 93.88 371 LEU B C 1
ATOM 5991 O O . LEU B 1 371 ? 21.812 42.719 6.234 1 93.88 371 LEU B O 1
ATOM 5995 N N . MET B 1 372 ? 19.844 42.781 7.27 1 94.81 372 MET B N 1
ATOM 5996 C CA . MET B 1 372 ? 20.344 43.688 8.289 1 94.81 372 MET B CA 1
ATOM 5997 C C . MET B 1 372 ? 21.453 43.062 9.094 1 94.81 372 MET B C 1
ATOM 5999 O O . MET B 1 372 ? 22.484 43.688 9.359 1 94.81 372 MET B O 1
ATOM 6003 N N . GLU B 1 373 ? 21.266 41.844 9.461 1 93.88 373 GLU B N 1
ATOM 6004 C CA . GLU B 1 373 ? 22.266 41.125 10.25 1 93.88 373 GLU B CA 1
ATOM 6005 C C . GLU B 1 373 ? 23.547 40.906 9.453 1 93.88 373 GLU B C 1
ATOM 6007 O O . GLU B 1 373 ? 24.641 40.938 10.008 1 93.88 373 GLU B O 1
ATOM 6012 N N . ASN B 1 374 ? 23.422 40.688 8.164 1 92.75 374 ASN B N 1
ATOM 6013 C CA . ASN B 1 374 ? 24.594 40.594 7.305 1 92.75 374 ASN B CA 1
ATOM 6014 C C . ASN B 1 374 ? 25.438 41.875 7.371 1 92.75 374 ASN B C 1
ATOM 6016 O O . ASN B 1 374 ? 26.672 41.812 7.422 1 92.75 3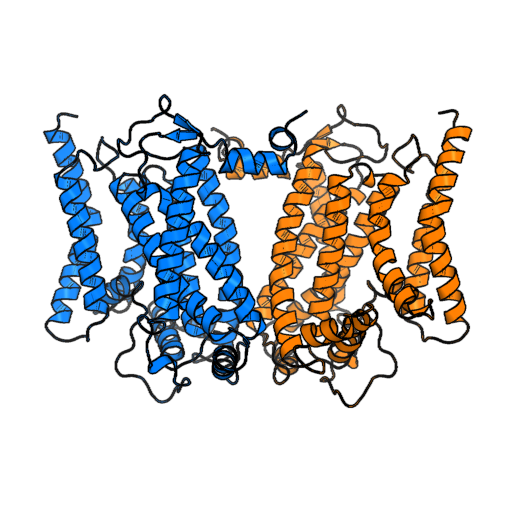74 ASN B O 1
ATOM 6020 N N . HIS B 1 375 ? 24.781 42.969 7.34 1 90.75 375 HIS B N 1
ATOM 6021 C CA . HIS B 1 375 ? 25.469 44.25 7.367 1 90.75 375 HIS B CA 1
ATOM 6022 C C . HIS B 1 375 ? 26.078 44.531 8.734 1 90.75 375 HIS B C 1
ATOM 6024 O O . HIS B 1 375 ? 27.203 45.031 8.828 1 90.75 375 HIS B O 1
ATOM 6030 N N . LEU B 1 376 ? 25.344 44.219 9.703 1 88.56 376 LEU B N 1
ATOM 6031 C CA . LEU B 1 376 ? 25.797 44.5 11.062 1 88.56 376 LEU B CA 1
ATOM 6032 C C . LEU B 1 376 ? 27.016 43.625 11.406 1 88.56 376 LEU B C 1
ATOM 6034 O O . LEU B 1 376 ? 27.906 44.062 12.133 1 88.56 376 LEU B O 1
ATOM 6038 N N . LEU B 1 377 ? 26.969 42.438 10.93 1 82.56 377 LEU B N 1
ATOM 6039 C CA . LEU B 1 377 ? 28.047 41.5 11.258 1 82.56 377 LEU B CA 1
ATOM 6040 C C . LEU B 1 377 ? 29.203 41.656 10.273 1 82.56 377 LEU B C 1
ATOM 6042 O O . LEU B 1 377 ? 30.219 40.938 10.398 1 82.56 377 LEU B O 1
ATOM 6046 N N . LYS B 1 378 ? 29.266 42.688 9.555 1 79.12 378 LYS B N 1
ATOM 6047 C CA . LYS B 1 378 ? 30.281 43 8.562 1 79.12 378 LYS B CA 1
ATOM 6048 C C . LYS B 1 378 ? 30.672 41.75 7.766 1 79.12 378 LYS B C 1
ATOM 6050 O O . LYS B 1 378 ? 31.859 41.438 7.598 1 79.12 378 LYS B O 1
ATOM 6055 N N . TRP B 1 379 ? 29.812 40.812 7.355 1 67.62 379 TRP B N 1
ATOM 6056 C CA . TRP B 1 379 ? 30.031 39.625 6.559 1 67.62 379 TRP B CA 1
ATOM 6057 C C . TRP B 1 379 ? 29.984 39.938 5.066 1 67.62 379 TRP B C 1
ATOM 6059 O O . TRP B 1 379 ? 29.234 40.812 4.637 1 67.62 379 TRP B O 1
#

Nearest PDB structures (foldseek):
  8ugj-assembly1_3P  TM=9.933E-01  e=2.147E-45  Sus scrofa
  7r3v-assembly1_C  TM=9.932E-01  e=1.802E-44  Bos taurus
  8ugd-assembly1_3C  TM=9.938E-01  e=3.513E-44  Sus scrofa
  8ugr-assembly1_6P  TM=9.920E-01  e=1.084E-43  Sus scrofa
  8pw6-assembly1_N  TM=9.930E-01  e=1.644E-43  Mus musculus